Protein AF-A0AAN8XLI4-F1 (afdb_monomer)

Organism: Halocaridina rubra (NCBI:txid373956)

Sequence (613 aa):
MELLLPVAFEYDQLTCFETYSESKGQNIRKYLELSFPTLMAHIFPYIAAEQPAVREQLGLRKIQGAKLRYKQLEQLFGRDNFFRLITKHIGDITLGVAKLIHEPLTGVDFELIVTPNPPYFSMAVIKNALLYIGALFEASEKCVLGCDLLDCTLATVLKSTRADLHKVLFGVFENLAKSSTPHGARRALYSIAAVVEVLLEPSAGDLGDAAYYAVHFMSHTLTYYTSLLCEMAPYLSDYCNEILWKVCHYAFERYPMTLVPVIPKVVSRLLPFAKNSSSILKSTLRVLELVIKTTHDELRSVVVRLPPLPDDEDYTDLGHLRIVQSQLASENHSLYEKVENFLTQNYIDSHFLGYLWKEIKISRRALKEIFSKRGVDDESLGHQLMHRLVGFASSSDEKIAIEATKCLGELGPVSLETPVFFIKEENSSQVQYVNNHDIKEIAEIIVILSRYLMSEDIKVVEATSSALFKILSTQEGVAALLELEDCVCKKLFPFRHRDKPKISAFKCSDIDAETYKALIENPDVWFCQTSYAAWVTELTCLLISAGCGNEVLQFILPVCRCKPEFCVFVLPFVFHTSLKYDKINRREILSEQVSLFFQRHIALASDPKPQGR

pLDDT: mean 73.88, std 12.41, range [34.16, 92.5]

Nearest PDB structures (foldseek):
  8oxp-assembly1_B  TM=8.208E-01  e=3.538E-17  Homo sapiens
  7sic-assembly1_A  TM=8.239E-01  e=9.288E-16  Homo sapiens
  8oxq-assembly1_B  TM=8.441E-01  e=3.067E-10  Homo sapiens
  5f0o-assembly1_A  TM=2.156E-01  e=1.370E+00  Lachancea thermotolerans
  6zz6-assembly1_D  TM=1.638E-01  e=2.634E+00  Saccharomyces cerevisiae S288C

Radius of gyration: 28.36 Å; Cα contacts (8 Å, |Δi|>4): 676; chains: 1; bounding box: 73×72×86 Å

Secondary structure (DSSP, 8-state):
-TTHHHHHHHTT-HHHHHHHHHHTT--HHHHHHHSHHHHHHHHHHHHS--SHHHHHHH-HHHHHHHHHHHHHHHHHH-HHHHHHHHHHTHHHHHHHHHHTB----SS-TTS---PPSSP-B-HHHHHHHHHHHHHHHHT-S--TT---TT---HHHHHHHHSHHHHHHHHHHHHHHHH--SHHHHHHHHHHHHHHHHHHHSTTS---TTHHHHHHHHHHHHHHHHHHHHHHH-HHHHHHHHHHHHHHHHHHHHH-HHHHTTTHHHHHHHHGGGGSTT-TTHHHHHHHHHHHHT---HHHHHHHHHSPPPP-SGGGGGGHHHHHHHHHHS-S---HHHHHHHHHH-S---HHHHHHHHHHHHHTHHHHHHHHHS--TTS--HHHHHHHHHHHHHTSS-HHHHHHHHHHHHHH-PPPTTSGGGG---S-STTB---S-HHHHHHHHHHHHHHHHTT-S-HHHHHHHHHHHHHHTTBHHHHHHHHTB-HHHHHHTGGG--SSPPBP---------HHHHHHHHS-HHHHS-SS-HHHHHHHHHHHHHHTT-S-HHHHHTHHHHTT-HHHHHHHHHHHHHHHHHT-SSSHHHHHHHHHHHHHHHHHHHHHS------

Foldseek 3Di:
DLVVVLVCLLVVVVVVVVVVCVVVVHDPVVSCLVNVLLNLLQLLLLCLQPDPVSCVVVDPVSSVSSVVSVVVVCVVQPVVRNVVSCLVCVLSNLLSNLLQEDDDDDPDPPDPPDDDDDDHDHLVSSLSSQQVSQVVLLPDPCNVLPPDNDARASLVSCLSLLLSVCSNLLSLLVQCVVDPALRSVVSSLSSLLSVLCSHQPPPHDDNPLLLLQNLQLLLLQLLLVLVVVCVRPNVSSLSSLVSNQSSLVSCLVHPVVSCLLSLLVNCQSLLVCCFPPHPNNVSSVSSLCSQQVRPDPSSLVSLLLHPQRDPDPRRPVCVVSNVSSVVSNPPDDDLLVNLVSVLPRPDDHLVSLLSNLVVCVVPVVCLVVQCVDQDPPSDGSNLSSLLVLVVQLPDPDPSSVVSSVSSVVSSDDDDPPRCSVVPDPPLPPFFPDDPDPLLSLLLSVLVVLLVQCSDNDSLLVVLSLQLLLQLLLAPSSVVSLVRGDPSSNSNCSSSHDPDDRPHPPDPQPCQDLVNLLVLLVPVCLLDPPPDPLVNLLSVLLSLVVSSLADPSSVSNSSNSNVGSVVSVVCVVVSNVSNVVPPPRVSVVSVVVSVVVSVVVVVVVVVDDDPPDD

Mean predicted aligned error: 12.71 Å

Structure (mmCIF, N/CA/C/O backbone):
data_AF-A0AAN8XLI4-F1
#
_entry.id   AF-A0AAN8XLI4-F1
#
loop_
_atom_site.group_PDB
_atom_site.id
_atom_site.type_symbol
_atom_site.label_atom_id
_atom_site.label_alt_id
_atom_site.label_comp_id
_atom_site.label_asym_id
_atom_site.label_entity_id
_atom_site.label_seq_id
_atom_site.pdbx_PDB_ins_code
_atom_site.Cartn_x
_atom_site.Cartn_y
_atom_site.Cartn_z
_atom_site.occupancy
_atom_site.B_iso_or_equiv
_atom_site.auth_seq_id
_atom_site.auth_comp_id
_atom_site.auth_asym_id
_atom_site.auth_atom_id
_atom_site.pdbx_PDB_model_num
ATOM 1 N N . MET A 1 1 ? -28.251 -0.684 13.337 1.00 45.88 1 MET A N 1
ATOM 2 C CA . MET A 1 1 ? -28.089 -0.713 14.810 1.00 45.88 1 MET A CA 1
ATOM 3 C C . MET A 1 1 ? -26.757 -0.094 15.224 1.00 45.88 1 MET A C 1
ATOM 5 O O . MET A 1 1 ? -26.795 0.842 16.007 1.00 45.88 1 MET A O 1
ATOM 9 N N . GLU A 1 2 ? -25.623 -0.508 14.643 1.00 47.72 2 GLU A N 1
ATOM 10 C CA . GLU A 1 2 ? -24.282 0.059 14.930 1.00 47.72 2 GLU A CA 1
ATOM 11 C C . GLU A 1 2 ? -24.151 1.573 14.679 1.00 47.72 2 GLU A C 1
ATOM 13 O O . GLU A 1 2 ? -23.493 2.261 15.444 1.00 47.72 2 GLU A O 1
ATOM 18 N N . LEU A 1 3 ? -24.831 2.123 13.665 1.00 54.25 3 LEU A N 1
ATOM 19 C CA . LEU A 1 3 ? -24.841 3.572 13.390 1.00 54.25 3 LEU A CA 1
ATOM 20 C C . LEU A 1 3 ? -25.835 4.368 14.257 1.00 54.25 3 LEU A C 1
ATOM 22 O O . LEU A 1 3 ? -25.682 5.573 14.418 1.00 54.25 3 LEU A O 1
ATOM 26 N N . LEU A 1 4 ? -26.861 3.708 14.807 1.00 56.09 4 LEU A N 1
ATOM 27 C CA . LEU A 1 4 ? -27.936 4.359 15.572 1.00 56.09 4 LEU A CA 1
ATOM 28 C C . LEU A 1 4 ? -27.610 4.445 17.063 1.00 56.09 4 LEU A C 1
ATOM 30 O O . LEU A 1 4 ? -28.025 5.395 17.716 1.00 56.09 4 LEU A O 1
ATOM 34 N N . LEU A 1 5 ? -26.859 3.476 17.596 1.00 58.31 5 LEU A N 1
ATOM 35 C CA . LEU A 1 5 ? -26.476 3.444 19.006 1.00 58.31 5 LEU A CA 1
ATOM 36 C C . LEU A 1 5 ? -25.620 4.661 19.413 1.00 58.31 5 LEU A C 1
ATOM 38 O O . LEU A 1 5 ? -25.941 5.262 20.431 1.00 58.31 5 LEU A O 1
ATOM 42 N N . PRO A 1 6 ? -24.603 5.098 18.640 1.00 56.47 6 PRO A N 1
ATOM 43 C CA . PRO A 1 6 ? -23.805 6.272 18.988 1.00 56.47 6 PRO A CA 1
ATOM 44 C C . PRO A 1 6 ? -24.617 7.565 18.991 1.00 56.47 6 PRO A C 1
ATOM 46 O O . PRO A 1 6 ? -24.409 8.405 19.858 1.00 56.47 6 PRO A O 1
ATOM 49 N N . VAL A 1 7 ? -25.579 7.687 18.074 1.00 58.06 7 VAL A N 1
ATOM 50 C CA . VAL A 1 7 ? -26.480 8.842 17.982 1.00 58.06 7 VAL A CA 1
ATOM 51 C C . VAL A 1 7 ? -27.495 8.820 19.131 1.00 58.06 7 VAL A C 1
ATOM 53 O O . VAL A 1 7 ? -27.661 9.814 19.827 1.00 58.06 7 VAL A O 1
ATOM 56 N N . ALA A 1 8 ? -28.117 7.674 19.420 1.00 54.38 8 ALA A N 1
ATOM 57 C CA . ALA A 1 8 ? -29.033 7.516 20.555 1.00 54.38 8 ALA A CA 1
ATOM 58 C C . ALA A 1 8 ? -28.337 7.757 21.909 1.00 54.38 8 ALA A C 1
ATOM 60 O O . ALA A 1 8 ? -28.932 8.321 22.828 1.00 54.38 8 ALA A O 1
ATOM 61 N N . PHE A 1 9 ? -27.063 7.376 22.012 1.00 57.03 9 PHE A N 1
ATOM 62 C CA . PHE A 1 9 ? -26.206 7.634 23.167 1.00 57.03 9 PHE A CA 1
ATOM 63 C C . PHE A 1 9 ? -25.793 9.113 23.269 1.00 57.03 9 PHE A C 1
ATOM 65 O O . PHE A 1 9 ? -25.617 9.633 24.369 1.00 57.03 9 PHE A O 1
ATOM 72 N N . GLU A 1 10 ? -25.692 9.828 22.144 1.00 56.62 10 GLU A N 1
ATOM 73 C CA . GLU A 1 10 ? -25.453 11.276 22.111 1.00 56.62 10 GLU A CA 1
ATOM 74 C C . GLU A 1 10 ? -26.663 12.087 22.617 1.00 56.62 10 GLU A C 1
ATOM 76 O O . GLU A 1 10 ? -26.472 13.138 23.239 1.00 56.62 10 GLU A O 1
ATOM 81 N N . TYR A 1 11 ? -27.885 11.565 22.445 1.00 57.50 11 TYR A N 1
ATOM 82 C CA . TYR A 1 11 ? -29.152 12.185 22.867 1.00 57.50 11 TYR A CA 1
ATOM 83 C C . TYR A 1 11 ? -29.742 11.642 24.191 1.00 57.50 11 TYR A C 1
ATOM 85 O O . TYR A 1 11 ? -30.893 11.946 24.496 1.00 57.50 11 TYR A O 1
ATOM 93 N N . ASP A 1 12 ? -28.991 10.862 24.986 1.00 57.66 12 ASP A N 1
ATOM 94 C CA . ASP A 1 12 ? -29.449 10.260 26.263 1.00 57.66 12 ASP A CA 1
ATOM 95 C C . ASP A 1 12 ? -30.720 9.381 26.139 1.00 57.66 12 ASP A C 1
ATOM 97 O O . ASP A 1 12 ? -31.477 9.197 27.091 1.00 57.66 12 ASP A O 1
ATOM 101 N N . GLN A 1 13 ? -30.946 8.757 24.979 1.00 61.19 13 GLN A N 1
ATOM 102 C CA . GLN A 1 13 ? -32.090 7.861 24.738 1.00 61.19 13 GLN A CA 1
ATOM 103 C C . GLN A 1 13 ? -31.783 6.386 25.054 1.00 61.19 13 GLN A C 1
ATOM 105 O O . GLN A 1 13 ? -32.329 5.475 24.430 1.00 61.19 13 GLN A O 1
ATOM 110 N N . LEU A 1 14 ? -30.914 6.130 26.034 1.00 58.62 14 LEU A N 1
ATOM 111 C CA . LEU A 1 14 ? -30.537 4.775 26.458 1.00 58.62 14 LEU A CA 1
ATOM 112 C C . LEU A 1 14 ? -31.752 3.940 26.885 1.00 58.62 14 LEU A C 1
ATOM 114 O O . LEU A 1 14 ? -31.858 2.785 26.493 1.00 58.62 14 LEU A O 1
ATOM 118 N N . THR A 1 15 ? -32.723 4.548 27.568 1.00 56.03 15 THR A N 1
ATOM 119 C CA . THR A 1 15 ? -33.967 3.894 28.018 1.00 56.03 15 THR A CA 1
ATOM 120 C C . THR A 1 15 ? -34.864 3.435 26.860 1.00 56.03 15 THR A C 1
ATOM 122 O O . THR A 1 15 ? -35.505 2.384 26.922 1.00 56.03 15 THR A O 1
ATOM 125 N N . CYS A 1 16 ? -34.876 4.182 25.752 1.00 55.62 16 CYS A N 1
ATOM 126 C CA . CYS A 1 16 ? -35.570 3.790 24.519 1.00 55.62 16 CYS A CA 1
ATOM 127 C C . CYS A 1 16 ? -34.854 2.624 23.815 1.00 55.62 16 CYS A C 1
ATOM 129 O O . CYS A 1 16 ? -35.471 1.841 23.096 1.00 55.62 16 CYS A O 1
ATOM 131 N N . PHE A 1 17 ? -33.544 2.491 24.028 1.00 58.34 17 PHE A N 1
ATOM 132 C CA . PHE A 1 17 ? -32.745 1.406 23.468 1.00 58.34 17 PHE A CA 1
ATOM 133 C C . PHE A 1 17 ? -32.819 0.128 24.311 1.00 58.34 17 PHE A C 1
ATOM 135 O O . PHE A 1 17 ? -32.817 -0.969 23.753 1.00 58.34 17 PHE A O 1
ATOM 142 N N . GLU A 1 18 ? -32.934 0.260 25.633 1.00 59.69 18 GLU A N 1
ATOM 143 C CA . GLU A 1 18 ? -33.171 -0.852 26.558 1.00 59.69 18 GLU A CA 1
ATOM 144 C C . GLU A 1 18 ? -34.499 -1.543 26.232 1.00 59.69 18 GLU A C 1
ATOM 146 O O . GLU A 1 18 ? -34.507 -2.733 25.910 1.00 59.69 18 GLU A O 1
ATOM 151 N N . THR A 1 19 ? -35.579 -0.762 26.136 1.00 59.72 19 THR A N 1
ATOM 152 C CA . THR A 1 19 ? -36.917 -1.231 25.727 1.00 59.72 19 THR A CA 1
ATOM 153 C C . THR A 1 19 ? -36.936 -1.841 24.317 1.00 59.72 19 THR A C 1
ATOM 155 O O . THR A 1 19 ? -37.582 -2.867 24.084 1.00 59.72 19 THR A O 1
ATOM 158 N N . TYR A 1 20 ? -36.177 -1.284 23.365 1.00 59.31 20 TYR A N 1
ATOM 159 C CA . TYR A 1 20 ? -36.038 -1.871 22.026 1.00 59.31 20 TYR A CA 1
ATOM 160 C C . TYR A 1 20 ? -35.258 -3.197 22.039 1.00 59.31 20 TYR A C 1
ATOM 162 O O . TYR A 1 20 ? -35.618 -4.135 21.324 1.00 59.31 20 TYR A O 1
ATOM 170 N N . SER A 1 21 ? -34.211 -3.320 22.855 1.00 58.03 21 SER A N 1
ATOM 171 C CA . SER A 1 21 ? -33.438 -4.564 22.971 1.00 58.03 21 SER A CA 1
ATOM 172 C C . SER A 1 21 ? -34.240 -5.697 23.621 1.00 58.03 21 SER A C 1
ATOM 174 O O . SER A 1 21 ? -34.145 -6.847 23.185 1.00 58.03 21 SER A O 1
ATOM 176 N N . GLU A 1 22 ? -35.087 -5.353 24.599 1.00 60.97 22 GLU A N 1
ATOM 177 C CA . GLU A 1 22 ? -35.993 -6.273 25.281 1.00 60.97 22 GLU A CA 1
ATOM 178 C C . GLU A 1 22 ? -37.028 -6.816 24.293 1.00 60.97 22 GLU A C 1
ATOM 180 O O . GLU A 1 22 ? -37.268 -8.022 24.255 1.00 60.97 22 GLU A O 1
ATOM 185 N N . SER A 1 23 ? -37.530 -5.968 23.384 1.00 57.94 23 SER A N 1
ATOM 186 C CA . SER A 1 23 ? -38.435 -6.387 22.301 1.00 57.94 23 SER A CA 1
ATOM 187 C C . SER A 1 23 ? -37.798 -7.352 21.284 1.00 57.94 23 SER A C 1
ATOM 189 O O . SER A 1 23 ? -38.501 -8.101 20.606 1.00 57.94 23 SER A O 1
ATOM 191 N N . LYS A 1 24 ? -36.462 -7.356 21.175 1.00 60.06 24 LYS A N 1
ATOM 192 C CA . LYS A 1 24 ? -35.675 -8.201 20.256 1.00 60.06 24 LYS A CA 1
ATOM 193 C C . LYS A 1 24 ? -35.058 -9.430 20.941 1.00 60.06 24 LYS A C 1
ATOM 195 O O . LYS A 1 24 ? -34.433 -10.236 20.251 1.00 60.06 24 LYS A O 1
ATOM 200 N N . GLY A 1 25 ? -35.212 -9.582 22.260 1.00 52.91 25 GLY A N 1
ATOM 201 C CA . GLY A 1 25 ? -34.705 -10.726 23.028 1.00 52.91 25 GLY A CA 1
ATOM 202 C C . GLY A 1 25 ? -33.175 -10.843 23.080 1.00 52.91 25 GLY A C 1
ATOM 203 O O . GLY A 1 25 ? -32.652 -11.950 23.205 1.00 52.91 25 GLY A O 1
ATOM 204 N N . GLN A 1 26 ? -32.433 -9.736 22.949 1.00 58.47 26 GLN A N 1
ATOM 205 C CA . GLN A 1 26 ? -30.962 -9.742 22.932 1.00 58.47 26 GLN A CA 1
ATOM 206 C C . GLN A 1 26 ? -30.358 -8.793 23.977 1.00 58.47 26 GLN A C 1
ATOM 208 O O . GLN A 1 26 ? -30.837 -7.685 24.183 1.00 58.47 26 GLN A O 1
ATOM 213 N N . ASN A 1 27 ? -29.255 -9.218 24.607 1.00 66.75 27 ASN A N 1
ATOM 214 C CA . ASN A 1 27 ? -28.563 -8.454 25.651 1.00 66.75 27 ASN A CA 1
ATOM 215 C C . ASN A 1 27 ? -27.912 -7.166 25.108 1.00 66.75 27 ASN A C 1
ATOM 217 O O . ASN A 1 27 ? -26.979 -7.237 24.304 1.00 66.75 27 ASN A O 1
ATOM 221 N N . ILE A 1 28 ? -28.307 -6.009 25.652 1.00 67.75 28 ILE A N 1
ATOM 222 C CA . ILE A 1 28 ? -27.758 -4.659 25.373 1.00 67.75 28 ILE A CA 1
ATOM 223 C C . ILE A 1 28 ? -26.232 -4.632 25.445 1.00 67.75 28 ILE A C 1
ATOM 225 O O . ILE A 1 28 ? -25.569 -3.997 24.627 1.00 67.75 28 ILE A O 1
ATOM 229 N N . ARG A 1 29 ? -25.665 -5.385 26.393 1.00 67.94 29 ARG A N 1
ATOM 230 C CA . ARG A 1 29 ? -24.222 -5.466 26.628 1.00 67.94 29 ARG A CA 1
ATOM 231 C C . ARG A 1 29 ? -23.440 -5.907 25.386 1.00 67.94 29 ARG A C 1
ATOM 233 O O . ARG A 1 29 ? -22.399 -5.331 25.106 1.00 67.94 29 ARG A O 1
ATOM 240 N N . LYS A 1 30 ? -23.972 -6.846 24.592 1.00 72.25 30 LYS A N 1
ATOM 241 C CA . LYS A 1 30 ? -23.324 -7.308 23.348 1.00 72.25 30 LYS A CA 1
ATOM 242 C C . LYS A 1 30 ? -23.337 -6.235 22.256 1.00 72.25 30 LYS A C 1
ATOM 244 O O . LYS A 1 30 ? -22.368 -6.101 21.520 1.00 72.25 30 LYS A O 1
ATOM 249 N N . TYR A 1 31 ? -24.407 -5.446 22.164 1.00 70.56 31 TYR A N 1
ATOM 250 C CA . TYR A 1 31 ? -24.478 -4.329 21.217 1.00 70.56 31 TYR A CA 1
ATOM 251 C C . TYR A 1 31 ? -23.585 -3.157 21.623 1.00 70.56 31 TYR A C 1
ATOM 253 O O . TYR A 1 31 ? -22.989 -2.522 20.756 1.00 70.56 31 TYR A O 1
ATOM 261 N N . LEU A 1 32 ? -23.466 -2.889 22.926 1.00 71.69 32 LEU A N 1
ATOM 262 C CA . LEU A 1 32 ? -22.515 -1.907 23.443 1.00 71.69 32 LEU A CA 1
ATOM 263 C C . LEU A 1 32 ? -21.066 -2.346 23.202 1.00 71.69 32 LEU A C 1
ATOM 265 O O . LEU A 1 32 ? -20.250 -1.498 22.872 1.00 71.69 32 LEU A O 1
ATOM 269 N N . GLU A 1 33 ? -20.753 -3.642 23.312 1.00 75.38 33 GLU A N 1
ATOM 270 C CA . GLU A 1 33 ? -19.429 -4.185 22.964 1.00 75.38 33 GLU A CA 1
ATOM 271 C C . GLU A 1 33 ? -19.118 -4.047 21.466 1.00 75.38 33 GLU A C 1
ATOM 273 O O . GLU A 1 33 ? -18.009 -3.656 21.112 1.00 75.38 33 GLU A O 1
ATOM 278 N N . LEU A 1 34 ? -20.090 -4.311 20.585 1.00 74.06 34 LEU A N 1
ATOM 279 C CA . LEU A 1 34 ? -19.922 -4.178 19.130 1.00 74.06 34 LEU A CA 1
ATOM 280 C C . LEU A 1 34 ? -19.756 -2.714 18.686 1.00 74.06 34 LEU A C 1
ATOM 282 O O . LEU A 1 34 ? -18.893 -2.411 17.868 1.00 74.06 34 LEU A O 1
ATOM 286 N N . SER A 1 35 ? -20.534 -1.795 19.261 1.00 76.56 35 SER A N 1
ATOM 287 C CA . SER A 1 35 ? -20.472 -0.357 18.948 1.00 76.56 35 SER A CA 1
ATOM 288 C C . SER A 1 35 ? -19.437 0.410 19.785 1.00 76.56 35 SER A C 1
ATOM 290 O O . SER A 1 35 ? -19.316 1.631 19.649 1.00 76.56 35 SER A O 1
ATOM 292 N N . PHE A 1 36 ? -18.701 -0.275 20.665 1.00 80.88 36 PHE A N 1
ATOM 293 C CA . PHE A 1 36 ? -17.735 0.327 21.586 1.00 80.88 36 PHE A CA 1
ATOM 294 C C . PHE A 1 36 ? -16.706 1.229 20.887 1.00 80.88 36 PHE A C 1
ATOM 296 O O . PHE A 1 36 ? -16.503 2.352 21.358 1.00 80.88 36 PHE A O 1
ATOM 303 N N . PRO A 1 37 ? -16.093 0.824 19.752 1.00 82.19 37 PRO A N 1
ATOM 304 C CA . PRO A 1 37 ? -15.073 1.647 19.110 1.00 82.19 37 PRO A CA 1
ATOM 305 C C . PRO A 1 37 ? -15.631 2.977 18.596 1.00 82.19 37 PRO A C 1
ATOM 307 O O . PRO A 1 37 ? -15.007 4.023 18.761 1.00 82.19 37 PRO A O 1
ATOM 310 N N . THR A 1 38 ? -16.841 2.956 18.032 1.00 79.81 38 THR A N 1
ATOM 311 C CA . THR A 1 38 ? -17.526 4.150 17.520 1.00 79.81 38 THR A CA 1
ATOM 312 C C . THR A 1 38 ? -17.959 5.081 18.651 1.00 79.81 38 THR A C 1
ATOM 314 O O . THR A 1 38 ? -17.796 6.294 18.545 1.00 79.81 38 THR A O 1
ATOM 317 N N . LEU A 1 39 ? -18.454 4.528 19.764 1.00 78.88 39 LEU A N 1
ATOM 318 C CA . LEU A 1 39 ? -18.808 5.307 20.955 1.00 78.88 39 LEU A CA 1
ATOM 319 C C . LEU A 1 39 ? -17.586 6.023 21.535 1.00 78.88 39 LEU A C 1
ATOM 321 O O . LEU A 1 39 ? -17.628 7.229 21.777 1.00 78.88 39 LEU A O 1
ATOM 325 N N . MET A 1 40 ? -16.484 5.297 21.714 1.00 81.38 40 MET A N 1
ATOM 326 C CA . MET A 1 40 ? -15.238 5.868 22.222 1.00 81.38 40 MET A CA 1
ATOM 327 C C . MET A 1 40 ? -14.667 6.926 21.278 1.00 81.38 40 MET A C 1
ATOM 329 O O . MET A 1 40 ? -14.232 7.981 21.741 1.00 81.38 40 MET A O 1
ATOM 333 N N . ALA A 1 41 ? -14.748 6.705 19.964 1.00 82.19 41 ALA A N 1
ATOM 334 C CA . ALA A 1 41 ? -14.307 7.682 18.978 1.00 82.19 41 ALA A CA 1
ATOM 335 C C . ALA A 1 41 ? -15.071 9.015 19.053 1.00 82.19 41 ALA A C 1
ATOM 337 O O . ALA A 1 41 ? -14.476 10.070 18.851 1.00 82.19 41 ALA A O 1
ATOM 338 N N . HIS A 1 42 ? -16.364 8.989 19.389 1.00 80.94 42 HIS A N 1
ATOM 339 C CA . HIS A 1 42 ? -17.156 10.207 19.591 1.00 80.94 42 HIS A CA 1
ATOM 340 C C . HIS A 1 42 ? -16.885 10.877 20.946 1.00 80.94 42 HIS A C 1
ATOM 342 O O . HIS A 1 42 ? -16.987 12.096 21.056 1.00 80.94 42 HIS A O 1
ATOM 348 N N . ILE A 1 43 ? -16.547 10.104 21.983 1.00 80.31 43 ILE A N 1
ATOM 349 C CA . ILE A 1 43 ? -16.384 10.599 23.359 1.00 80.31 43 ILE A CA 1
ATOM 350 C C . ILE A 1 43 ? -14.988 11.194 23.596 1.00 80.31 43 ILE A C 1
ATOM 352 O O . ILE A 1 43 ? -14.880 12.257 24.214 1.00 80.31 43 ILE A O 1
ATOM 356 N N . PHE A 1 44 ? -13.921 10.546 23.117 1.00 82.94 44 PHE A N 1
ATOM 357 C CA . PHE A 1 44 ? -12.542 10.957 23.415 1.00 82.94 44 PHE A CA 1
ATOM 358 C C . PHE A 1 44 ? -12.191 12.395 23.003 1.00 82.94 44 PHE A C 1
ATOM 360 O O . PHE A 1 44 ? -11.581 13.087 23.823 1.00 82.94 44 PHE A O 1
ATOM 367 N N . PRO A 1 45 ? -12.621 12.909 21.833 1.00 82.56 45 PRO A N 1
ATOM 368 C CA . PRO A 1 45 ? -12.392 14.307 21.465 1.00 82.56 45 PRO A CA 1
ATOM 369 C C . PRO A 1 45 ? -12.954 15.321 22.471 1.00 82.56 45 PRO A C 1
ATOM 371 O O . PRO A 1 45 ? -12.333 16.352 22.722 1.00 82.56 45 PRO A O 1
ATOM 374 N N . TYR A 1 46 ? -14.094 15.024 23.105 1.00 79.19 46 TYR A N 1
ATOM 375 C CA . TYR A 1 46 ? -14.670 15.891 24.138 1.00 79.19 46 TYR A CA 1
ATOM 376 C C . TYR A 1 46 ? -13.928 15.806 25.473 1.00 79.19 46 TYR A C 1
ATOM 378 O O . TYR A 1 46 ? -13.883 16.791 26.210 1.00 79.19 46 TYR A O 1
ATOM 386 N N . ILE A 1 47 ? -13.358 14.646 25.809 1.00 78.69 47 ILE A N 1
ATOM 387 C CA . ILE A 1 47 ? -12.599 14.464 27.054 1.00 78.69 47 ILE A CA 1
ATOM 388 C C . ILE A 1 47 ? -11.242 15.162 26.961 1.00 78.69 47 ILE A C 1
ATOM 390 O O . ILE A 1 47 ? -10.865 15.869 27.895 1.00 78.69 47 ILE A O 1
ATOM 394 N N . ALA A 1 48 ? -10.563 15.019 25.824 1.00 75.88 48 ALA A N 1
ATOM 395 C CA . ALA A 1 48 ? -9.243 15.589 25.564 1.00 75.88 48 ALA A CA 1
ATOM 396 C C . ALA A 1 48 ? -9.245 17.118 25.350 1.00 75.88 48 ALA A C 1
ATOM 398 O O . ALA A 1 48 ? -8.194 17.730 25.159 1.00 75.88 48 ALA A O 1
ATOM 399 N N . ALA A 1 49 ? -10.415 17.762 25.395 1.00 69.06 49 ALA A N 1
ATOM 400 C CA . ALA A 1 49 ? -10.572 19.210 25.329 1.00 69.06 49 ALA A CA 1
ATOM 401 C C . ALA A 1 49 ? -10.122 19.887 26.642 1.00 69.06 49 ALA A C 1
ATOM 403 O O . ALA A 1 49 ? -10.928 20.384 27.438 1.00 69.06 49 ALA A O 1
ATOM 404 N N . GLU A 1 50 ? -8.817 19.890 26.910 1.00 57.22 50 GLU A N 1
ATOM 405 C CA . GLU A 1 50 ? -8.252 20.530 28.104 1.00 57.22 50 GLU A CA 1
ATOM 406 C C . GLU A 1 50 ? -7.888 22.001 27.892 1.00 57.22 50 GLU A C 1
ATOM 408 O O . GLU A 1 50 ? -7.987 22.795 28.829 1.00 57.22 50 GLU A O 1
ATOM 413 N N . GLN A 1 51 ? -7.573 22.394 26.657 1.00 60.22 51 GLN A N 1
ATOM 414 C CA . GLN A 1 51 ? -7.196 23.767 26.327 1.00 60.22 51 GLN A CA 1
ATOM 415 C C . GLN A 1 51 ? -8.406 24.722 26.351 1.00 60.22 51 GLN A C 1
ATOM 417 O O . GLN A 1 51 ? -9.455 24.392 25.791 1.00 60.22 51 GLN A O 1
ATOM 422 N N . PRO A 1 52 ? -8.277 25.928 26.938 1.00 56.00 52 PRO A N 1
ATOM 423 C CA . PRO A 1 52 ? -9.386 26.876 27.082 1.00 56.00 52 PRO A CA 1
ATOM 424 C C . PRO A 1 52 ? -10.005 27.297 25.737 1.00 56.00 52 PRO A C 1
ATOM 426 O O . PRO A 1 52 ? -11.226 27.307 25.622 1.00 56.00 52 PRO A O 1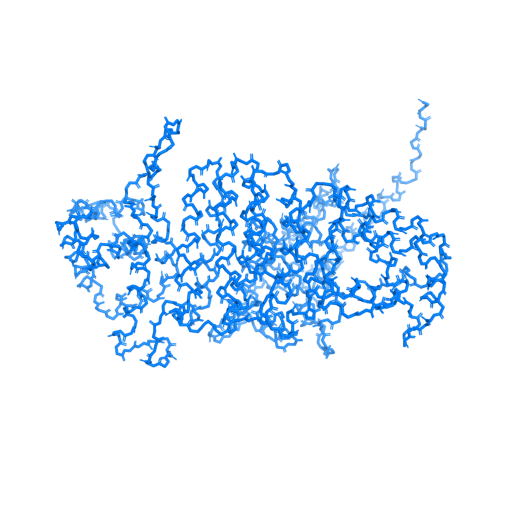
ATOM 429 N N . ALA A 1 53 ? -9.193 27.506 24.694 1.00 56.75 53 ALA A N 1
ATOM 430 C CA . ALA A 1 53 ? -9.674 27.845 23.348 1.00 56.75 53 ALA A CA 1
ATOM 431 C C . ALA A 1 53 ? -10.525 26.728 22.706 1.00 56.75 53 ALA A C 1
ATOM 433 O O . ALA A 1 53 ? -11.525 26.989 22.043 1.00 56.75 53 ALA A O 1
ATOM 434 N N . VAL A 1 54 ? -10.165 25.463 22.947 1.00 60.91 54 VAL A N 1
ATOM 435 C CA . VAL A 1 54 ? -10.905 24.290 22.448 1.00 60.91 54 VAL A CA 1
ATOM 436 C C . VAL A 1 54 ? -12.180 24.049 23.268 1.00 60.91 54 VAL A C 1
ATOM 438 O O . VAL A 1 54 ? -13.209 23.630 22.732 1.00 60.91 54 VAL A O 1
ATOM 441 N N . ARG A 1 55 ? -12.145 24.353 24.572 1.00 60.56 55 ARG A N 1
ATOM 442 C CA . ARG A 1 55 ? -13.313 24.269 25.466 1.00 60.56 55 ARG A CA 1
ATOM 443 C C . ARG A 1 55 ? -14.415 25.252 25.082 1.00 60.56 55 ARG A C 1
ATOM 445 O O . ARG A 1 55 ? -15.590 24.891 25.175 1.00 60.56 55 ARG A O 1
ATOM 452 N N . GLU A 1 56 ? -14.049 26.451 24.636 1.00 58.59 56 GLU A N 1
ATOM 453 C CA . GLU A 1 56 ? -15.001 27.441 24.119 1.00 58.59 56 GLU A CA 1
ATOM 454 C C . GLU A 1 56 ? -15.664 26.971 22.815 1.00 58.59 56 GLU A C 1
ATOM 456 O O . GLU A 1 56 ? -16.877 27.110 22.668 1.00 58.59 56 GLU A O 1
ATOM 461 N N . GLN A 1 57 ? -14.911 26.322 21.919 1.00 60.53 57 GLN A N 1
ATOM 462 C CA . GLN A 1 57 ? -15.428 25.808 20.641 1.00 60.53 57 GLN A CA 1
ATOM 463 C C . GLN A 1 57 ? -16.402 24.624 20.789 1.00 60.53 57 GLN A C 1
ATOM 465 O O . GLN A 1 57 ? -17.368 24.524 20.034 1.00 60.53 57 GLN A O 1
ATOM 470 N N . LEU A 1 58 ? -16.174 23.713 21.744 1.00 61.97 58 LEU A N 1
ATOM 471 C CA . LEU A 1 58 ? -16.972 22.481 21.893 1.00 61.97 58 LEU A CA 1
ATOM 472 C C . LEU A 1 58 ? -18.164 22.615 22.855 1.00 61.97 58 LEU A C 1
ATOM 474 O O . LEU A 1 58 ? -19.091 21.800 22.806 1.00 61.97 58 LEU A O 1
ATOM 478 N N . GLY A 1 59 ? -18.158 23.639 23.711 1.00 65.75 59 GLY A N 1
ATOM 479 C CA . GLY A 1 59 ? -19.208 23.919 24.688 1.00 65.75 59 GLY A CA 1
ATOM 480 C C . GLY A 1 59 ? -19.139 23.039 25.946 1.00 65.75 59 GLY A C 1
ATOM 481 O O . GLY A 1 59 ? -19.187 21.808 25.896 1.00 65.75 59 GLY A O 1
ATOM 482 N N . LEU A 1 60 ? -19.122 23.681 27.121 1.00 64.81 60 LEU A N 1
ATOM 483 C CA . LEU A 1 60 ? -18.962 23.031 28.435 1.00 64.81 60 LEU A CA 1
ATOM 484 C C . LEU A 1 60 ? -19.996 21.929 28.730 1.00 64.81 60 LEU A C 1
ATOM 486 O O . LEU A 1 60 ? -19.659 20.922 29.353 1.00 64.81 60 LEU A O 1
ATOM 490 N N . ARG A 1 61 ? -21.240 22.083 28.256 1.00 63.66 61 ARG A N 1
ATOM 491 C CA . ARG A 1 61 ? -22.314 21.092 28.458 1.00 63.66 61 ARG A CA 1
ATOM 492 C C . ARG A 1 61 ? -22.025 19.763 27.756 1.00 63.66 61 ARG A C 1
ATOM 494 O O . ARG A 1 61 ? -22.253 18.710 28.345 1.00 63.66 61 ARG A O 1
ATOM 501 N N . LYS A 1 62 ? -21.481 19.797 26.533 1.00 69.38 62 LYS A N 1
ATOM 502 C CA . LYS A 1 62 ? -21.135 18.581 25.775 1.00 69.38 62 LYS A CA 1
ATOM 503 C C . LYS A 1 62 ? -19.958 17.844 26.412 1.00 69.38 62 LYS A C 1
ATOM 505 O O . LYS A 1 62 ? -19.997 16.625 26.534 1.00 69.38 62 LYS A O 1
ATOM 510 N N . ILE A 1 63 ? -18.968 18.587 26.912 1.00 70.44 63 ILE A N 1
ATOM 511 C CA . ILE A 1 63 ? -17.814 18.029 27.637 1.00 70.44 63 ILE A CA 1
ATOM 512 C C . ILE A 1 63 ? -18.260 17.340 28.935 1.00 70.44 63 ILE A C 1
ATOM 514 O O . ILE A 1 63 ? -17.835 16.222 29.227 1.00 70.44 63 ILE A O 1
ATOM 518 N N . GLN A 1 64 ? -19.136 17.979 29.717 1.00 67.88 64 GLN A N 1
ATOM 519 C CA . GLN A 1 64 ? -19.672 17.389 30.949 1.00 67.88 64 GLN A CA 1
ATOM 520 C C . GLN A 1 64 ? -20.524 16.141 30.668 1.00 67.88 64 GLN A C 1
ATOM 522 O O . GLN A 1 64 ? -20.358 15.135 31.359 1.00 67.88 64 GLN A O 1
ATOM 527 N N . GLY A 1 65 ? -21.358 16.170 29.622 1.00 68.69 65 GLY A N 1
ATOM 528 C CA . GLY A 1 65 ? -22.124 15.005 29.168 1.00 68.69 65 GLY A CA 1
ATOM 529 C C . GLY A 1 65 ? -21.228 13.839 28.738 1.00 68.69 65 GLY A C 1
ATOM 530 O O . GLY A 1 65 ? -21.431 12.711 29.180 1.00 68.69 65 GLY A O 1
ATOM 531 N N . ALA A 1 66 ? -20.174 14.103 27.960 1.00 73.25 66 ALA A N 1
ATOM 532 C CA . ALA A 1 66 ? -19.208 13.084 27.544 1.00 73.25 66 ALA A CA 1
ATOM 533 C C . ALA A 1 66 ? -18.470 12.445 28.738 1.00 73.25 66 ALA A C 1
ATOM 535 O O . ALA A 1 66 ? -18.325 11.224 28.791 1.00 73.25 66 ALA A O 1
ATOM 536 N N . LYS A 1 67 ? -18.068 13.242 29.740 1.00 75.81 67 LYS A N 1
ATOM 537 C CA . LYS A 1 67 ? -17.437 12.733 30.974 1.00 75.81 67 LYS A CA 1
ATOM 538 C C . LYS A 1 67 ? -18.387 11.879 31.816 1.00 75.81 67 LYS A C 1
ATOM 540 O O . LYS A 1 67 ? -17.959 10.873 32.380 1.00 75.81 67 LYS A O 1
ATOM 545 N N . LEU A 1 68 ? -19.661 12.264 31.912 1.00 74.25 68 LEU A N 1
ATOM 546 C CA . LEU A 1 68 ? -20.677 11.476 32.613 1.00 74.25 68 LEU A CA 1
ATOM 547 C C . LEU A 1 68 ? -20.886 10.122 31.925 1.00 74.25 68 LEU A C 1
ATOM 549 O O . LEU A 1 68 ? -20.869 9.086 32.584 1.00 74.25 68 LEU A O 1
ATOM 553 N N . ARG A 1 69 ? -20.998 10.133 30.597 1.00 74.12 69 ARG A N 1
ATOM 554 C CA . ARG A 1 69 ? -21.179 8.937 29.769 1.00 74.12 69 ARG A CA 1
ATOM 555 C C . ARG A 1 69 ? -19.992 7.983 29.822 1.00 74.12 69 ARG A C 1
ATOM 557 O O . ARG A 1 69 ? -20.185 6.776 29.924 1.00 74.12 69 ARG A O 1
ATOM 564 N N . TYR A 1 70 ? -18.771 8.513 29.820 1.00 77.25 70 TYR A N 1
ATOM 565 C CA . TYR A 1 70 ? -17.566 7.711 30.030 1.00 77.25 70 TYR A CA 1
ATOM 566 C C . TYR A 1 70 ? -17.621 6.968 31.372 1.00 77.25 70 TYR A C 1
ATOM 568 O O . TYR A 1 70 ? -17.430 5.755 31.412 1.00 77.25 70 TYR A O 1
ATOM 576 N N . LYS A 1 71 ? -17.995 7.664 32.457 1.00 77.88 71 LYS A N 1
ATOM 577 C CA . LYS A 1 71 ? -18.173 7.047 33.783 1.00 77.88 71 LYS A CA 1
ATOM 578 C C . LYS A 1 71 ? -19.311 6.024 33.818 1.00 77.88 71 LYS A C 1
ATOM 580 O O . LYS A 1 71 ? -19.175 5.002 34.480 1.00 77.88 71 LYS A O 1
ATOM 585 N N . GLN A 1 72 ? -20.418 6.270 33.117 1.00 75.69 72 GLN A N 1
ATOM 586 C CA . GLN A 1 72 ? -21.516 5.303 33.005 1.00 75.69 72 GLN A CA 1
ATOM 587 C C . GLN A 1 72 ? -21.058 4.020 32.299 1.00 75.69 72 GLN A C 1
ATOM 589 O O . GLN A 1 72 ? -21.332 2.926 32.784 1.00 75.69 72 GLN A O 1
ATOM 594 N N . LEU A 1 73 ? -20.302 4.128 31.201 1.00 75.88 73 LEU A N 1
ATOM 595 C CA . LEU A 1 73 ? -19.744 2.961 30.507 1.00 75.88 73 LEU A CA 1
ATOM 596 C C . LEU A 1 73 ? -18.723 2.215 31.377 1.00 75.88 73 LEU A C 1
ATOM 598 O O . LEU A 1 73 ? -18.756 0.987 31.445 1.00 75.88 73 LEU A O 1
ATOM 602 N N . GLU A 1 74 ? -17.869 2.941 32.097 1.00 79.50 74 GLU A N 1
ATOM 603 C CA . GLU A 1 74 ? -16.921 2.363 33.054 1.00 79.50 74 GLU A CA 1
ATOM 604 C C . GLU A 1 74 ? -17.646 1.571 34.162 1.00 79.50 74 GLU A C 1
ATOM 606 O O . GLU A 1 74 ? -17.230 0.464 34.509 1.00 79.50 74 GLU A O 1
ATOM 611 N N . GLN A 1 75 ? -18.772 2.086 34.672 1.00 79.38 75 GLN A N 1
ATOM 612 C CA . GLN A 1 75 ? -19.606 1.409 35.674 1.00 79.38 75 GLN A CA 1
ATOM 613 C C . GLN A 1 75 ? -20.329 0.172 35.116 1.00 79.38 75 GLN A C 1
ATOM 615 O O . GLN A 1 75 ? -20.409 -0.844 35.804 1.00 79.38 75 GLN A O 1
ATOM 620 N N . LEU A 1 76 ? -20.820 0.221 33.873 1.00 75.81 76 LEU A N 1
ATOM 621 C CA . LEU A 1 76 ? -21.547 -0.890 33.238 1.00 75.81 76 LEU A CA 1
ATOM 622 C C . LEU A 1 76 ? -20.645 -2.086 32.893 1.00 75.81 76 LEU A C 1
ATOM 624 O O . LEU A 1 76 ? -21.072 -3.244 32.975 1.00 75.81 76 LEU A O 1
ATOM 628 N N . PHE A 1 77 ? -19.401 -1.836 32.486 1.00 74.00 77 PHE A N 1
ATOM 629 C CA . PHE A 1 77 ? -18.454 -2.893 32.114 1.00 74.00 77 PHE A CA 1
ATOM 630 C C . PHE A 1 77 ? -17.550 -3.335 33.270 1.00 74.00 77 PHE A C 1
ATOM 632 O O . PHE A 1 77 ? -17.122 -4.493 33.296 1.00 74.00 77 PHE A O 1
ATOM 639 N N . GLY A 1 78 ? -17.315 -2.454 34.244 1.00 76.81 78 GLY A N 1
ATOM 640 C CA . GLY A 1 78 ? -16.273 -2.604 35.255 1.00 76.81 78 GLY A CA 1
ATOM 641 C C . GLY A 1 78 ? -14.907 -2.185 34.699 1.00 76.81 78 GLY A C 1
ATOM 642 O O . GLY A 1 78 ? -14.598 -2.453 33.536 1.00 76.81 78 GLY A O 1
ATOM 643 N N . ARG A 1 79 ? -14.079 -1.544 35.537 1.00 75.62 79 ARG A N 1
ATOM 644 C CA . ARG A 1 79 ? -12.798 -0.923 35.138 1.00 75.62 79 ARG A CA 1
ATOM 645 C C . ARG A 1 79 ? -11.897 -1.839 34.310 1.00 75.62 79 ARG A C 1
ATOM 647 O O . ARG A 1 79 ? -11.493 -1.465 33.215 1.00 75.62 79 ARG A O 1
ATOM 654 N N . ASP A 1 80 ? -11.646 -3.054 34.786 1.00 73.62 80 ASP A N 1
ATOM 655 C CA . ASP A 1 80 ? -10.695 -3.967 34.140 1.00 73.62 80 ASP A CA 1
ATOM 656 C C . ASP A 1 80 ? -11.187 -4.463 32.770 1.00 73.62 80 ASP A C 1
ATOM 658 O O . ASP A 1 80 ? -10.424 -4.534 31.805 1.00 73.62 80 ASP A O 1
ATOM 662 N N . ASN A 1 81 ? -12.483 -4.766 32.649 1.00 76.75 81 ASN A N 1
ATOM 663 C CA . ASN A 1 81 ? -13.073 -5.175 31.373 1.00 76.75 81 ASN A CA 1
ATOM 664 C C . ASN A 1 81 ? -13.143 -4.012 30.384 1.00 76.75 81 ASN A C 1
ATOM 666 O O . ASN A 1 81 ? -12.931 -4.224 29.192 1.00 76.75 81 ASN A O 1
ATOM 670 N N . PHE A 1 82 ? -13.420 -2.803 30.872 1.00 78.38 82 PHE A N 1
ATOM 671 C CA . PHE A 1 82 ? -13.457 -1.591 30.065 1.00 78.38 82 PHE A CA 1
ATOM 672 C C . PHE A 1 82 ? -12.082 -1.284 29.459 1.00 78.38 82 PHE A C 1
ATOM 674 O O . PHE A 1 82 ? -11.972 -1.137 28.243 1.00 78.38 82 PHE A O 1
ATOM 681 N N . PHE A 1 83 ? -11.016 -1.302 30.266 1.00 76.75 83 PHE A N 1
ATOM 682 C CA . PHE A 1 83 ? -9.651 -1.137 29.757 1.00 76.75 83 PHE A CA 1
ATOM 683 C C . PHE A 1 83 ? -9.258 -2.255 28.788 1.00 76.75 83 PHE A C 1
ATOM 685 O O . PHE A 1 83 ? -8.698 -1.974 27.732 1.00 76.75 83 PHE A O 1
ATOM 692 N N . ARG A 1 84 ? -9.628 -3.512 29.064 1.00 79.62 84 ARG A N 1
ATOM 693 C CA . ARG A 1 84 ? -9.392 -4.623 28.127 1.00 79.62 84 ARG A CA 1
ATOM 694 C C . ARG A 1 84 ? -10.087 -4.413 26.776 1.00 79.62 84 ARG A C 1
ATOM 696 O O . ARG A 1 84 ? -9.519 -4.774 25.746 1.00 79.62 84 ARG A O 1
ATOM 703 N N . LEU A 1 85 ? -11.297 -3.847 26.763 1.00 79.44 85 LEU A N 1
ATOM 704 C CA . LEU A 1 85 ? -12.013 -3.505 25.528 1.00 79.44 85 LEU A CA 1
ATOM 705 C C . LEU A 1 85 ? -11.321 -2.371 24.764 1.00 79.44 85 LEU A C 1
ATOM 707 O O . LEU A 1 85 ? -11.206 -2.470 23.543 1.00 79.44 85 LEU A O 1
ATOM 711 N N . ILE A 1 86 ? -10.806 -1.350 25.460 1.00 81.56 86 ILE A N 1
ATOM 712 C CA . ILE A 1 86 ? -10.002 -0.286 24.838 1.00 81.56 86 ILE A CA 1
ATOM 713 C C . ILE A 1 86 ? -8.747 -0.880 24.195 1.00 81.56 86 ILE A C 1
ATOM 715 O O . ILE A 1 86 ? -8.511 -0.642 23.015 1.00 81.56 86 ILE A O 1
ATOM 719 N N . THR A 1 87 ? -7.984 -1.704 24.920 1.00 79.25 87 THR A N 1
ATOM 720 C CA . THR A 1 87 ? -6.763 -2.330 24.386 1.00 79.25 87 THR A CA 1
ATOM 721 C C . THR A 1 87 ? -7.054 -3.211 23.173 1.00 79.25 87 THR A C 1
ATOM 723 O O . THR A 1 87 ? -6.290 -3.210 22.215 1.00 79.25 87 THR A O 1
ATOM 726 N N . LYS A 1 88 ? -8.171 -3.950 23.186 1.00 81.50 88 LYS A N 1
ATOM 727 C CA . LYS A 1 88 ? -8.571 -4.832 22.081 1.00 81.50 88 LYS A CA 1
ATOM 728 C C . LYS A 1 88 ? -8.973 -4.068 20.814 1.00 81.50 88 LYS A C 1
ATOM 730 O O . LYS A 1 88 ? -8.785 -4.586 19.719 1.00 81.50 88 LYS A O 1
ATOM 735 N N . HIS A 1 89 ? -9.564 -2.884 20.961 1.00 83.19 89 HIS A N 1
ATOM 736 C CA . HIS A 1 89 ? -10.128 -2.107 19.854 1.00 83.19 89 HIS A CA 1
ATOM 737 C C . HIS A 1 89 ? -9.381 -0.796 19.589 1.00 83.19 89 HIS A C 1
ATOM 739 O O . HIS A 1 89 ? -9.922 0.101 18.943 1.00 83.19 89 HIS A O 1
ATOM 745 N N . ILE A 1 90 ? -8.138 -0.674 20.057 1.00 83.94 90 ILE A N 1
ATOM 746 C CA . ILE A 1 90 ? -7.370 0.569 19.968 1.00 83.94 90 ILE A CA 1
ATOM 747 C C . ILE A 1 90 ? -7.219 1.048 18.518 1.00 83.94 90 ILE A C 1
ATOM 749 O O . ILE A 1 90 ? -7.474 2.217 18.241 1.00 83.94 90 ILE A O 1
ATOM 753 N N . GLY A 1 91 ? -6.941 0.144 17.571 1.00 81.69 91 GLY A N 1
ATOM 754 C CA . GLY A 1 91 ? -6.858 0.493 16.151 1.00 81.69 91 GLY A CA 1
ATOM 755 C C . GLY A 1 91 ? -8.177 1.017 15.569 1.00 81.69 91 GLY A C 1
ATOM 756 O O . GLY A 1 91 ? -8.176 1.990 14.816 1.00 81.69 91 GLY A O 1
ATOM 757 N N . ASP A 1 92 ? -9.315 0.424 15.951 1.00 84.25 92 ASP A N 1
ATOM 758 C CA . ASP A 1 92 ? -10.647 0.866 15.507 1.00 84.25 92 ASP A CA 1
ATOM 759 C C . ASP A 1 92 ? -11.026 2.230 16.086 1.00 84.25 92 ASP A C 1
ATOM 761 O O . ASP A 1 92 ? -11.582 3.074 15.383 1.00 84.25 92 ASP A O 1
ATOM 765 N N . ILE A 1 93 ? -10.703 2.455 17.360 1.00 84.94 93 ILE A N 1
ATOM 766 C CA . ILE A 1 93 ? -10.938 3.723 18.050 1.00 84.94 93 ILE A CA 1
ATOM 767 C C . ILE A 1 93 ? -10.095 4.821 17.400 1.00 84.94 93 ILE A C 1
ATOM 769 O O . ILE A 1 93 ? -10.643 5.846 17.002 1.00 84.94 93 ILE A O 1
ATOM 773 N N . THR A 1 94 ? -8.785 4.610 17.252 1.00 85.31 94 THR A N 1
ATOM 774 C CA . THR A 1 94 ? -7.864 5.582 16.645 1.00 85.31 94 THR A CA 1
ATOM 775 C C . THR A 1 94 ? -8.289 5.940 15.222 1.00 85.31 94 THR A C 1
ATOM 777 O O . THR A 1 94 ? -8.363 7.123 14.883 1.00 85.31 94 THR A O 1
ATOM 780 N N . LEU A 1 95 ? -8.640 4.944 14.403 1.00 86.69 95 LEU A N 1
ATOM 781 C CA . LEU A 1 95 ? -9.148 5.173 13.051 1.00 86.69 95 LEU A CA 1
ATOM 782 C C . LEU A 1 95 ? -10.491 5.920 13.062 1.00 86.69 95 LEU A C 1
ATOM 784 O O . LEU A 1 95 ? -10.701 6.826 12.256 1.00 86.69 95 LEU A O 1
ATOM 788 N N . GLY A 1 96 ? -11.396 5.558 13.973 1.00 82.81 96 GLY A N 1
ATOM 789 C CA . GLY A 1 96 ? -12.683 6.224 14.157 1.00 82.81 96 GLY A CA 1
ATOM 790 C C . GLY A 1 96 ? -12.521 7.699 14.515 1.00 82.81 96 GLY A C 1
ATOM 791 O O . GLY A 1 96 ? -13.136 8.544 13.874 1.00 82.81 96 GLY A O 1
ATOM 792 N N . VAL A 1 97 ? -11.642 8.018 15.468 1.00 84.75 97 VAL A N 1
ATOM 793 C CA . VAL A 1 97 ? -11.317 9.394 15.877 1.00 84.75 97 VAL A CA 1
ATOM 794 C C . VAL A 1 97 ? -10.728 10.180 14.703 1.00 84.75 97 VAL A C 1
ATOM 796 O O . VAL A 1 97 ? -11.201 11.275 14.399 1.00 84.75 97 VAL A O 1
ATOM 799 N N . ALA A 1 98 ? -9.755 9.605 13.987 1.00 85.81 98 ALA A N 1
ATOM 800 C CA . ALA A 1 98 ? -9.121 10.251 12.836 1.00 85.81 98 ALA A CA 1
ATOM 801 C C . ALA A 1 98 ? -10.124 10.578 11.716 1.00 85.81 98 ALA A C 1
ATOM 803 O O . ALA A 1 98 ? -9.993 11.604 11.046 1.00 85.81 98 ALA A O 1
ATOM 804 N N . LYS A 1 99 ? -11.162 9.752 11.529 1.00 84.44 99 LYS A N 1
ATOM 805 C CA . LYS A 1 99 ? -12.215 9.982 10.528 1.00 84.44 99 LYS A CA 1
ATOM 806 C C . LYS A 1 99 ? -13.093 11.195 10.840 1.00 84.44 99 LYS A C 1
ATOM 808 O O . LYS A 1 99 ? -13.680 11.739 9.909 1.00 84.44 99 LYS A O 1
ATOM 813 N N . LEU A 1 100 ? -13.209 11.647 12.089 1.00 83.12 100 LEU A N 1
ATOM 814 C CA . LEU A 1 100 ? -14.128 12.730 12.486 1.00 83.12 100 LEU A CA 1
ATOM 815 C C . LEU A 1 100 ? -13.578 14.143 12.216 1.00 83.12 100 LEU A C 1
ATOM 817 O O . LEU A 1 100 ? -14.221 15.127 12.582 1.00 83.12 100 LEU A O 1
ATOM 821 N N . ILE A 1 101 ? -12.410 14.269 11.578 1.00 82.50 101 ILE A N 1
ATOM 822 C CA . ILE A 1 101 ? -11.823 15.576 11.266 1.00 82.50 101 ILE A CA 1
ATOM 823 C C . ILE A 1 101 ? -12.659 16.315 10.217 1.00 82.50 101 ILE A C 1
ATOM 825 O O . ILE A 1 101 ? -13.054 15.751 9.195 1.00 82.50 101 ILE A O 1
ATOM 829 N N . HIS A 1 102 ? -12.891 17.603 10.452 1.00 79.88 102 HIS A N 1
ATOM 830 C CA . HIS A 1 102 ? -13.418 18.535 9.470 1.00 79.88 102 HIS A CA 1
ATOM 831 C C . HIS A 1 102 ? -12.947 19.958 9.773 1.00 79.88 102 HIS A C 1
ATOM 833 O O . HIS A 1 102 ? -13.180 20.472 10.867 1.00 79.88 102 HIS A O 1
ATOM 839 N N . GLU A 1 103 ? -12.353 20.612 8.775 1.00 72.12 103 GLU A N 1
ATOM 840 C CA . GLU A 1 103 ? -12.039 22.040 8.827 1.00 72.12 103 GLU A CA 1
ATOM 841 C C . GLU A 1 103 ? -12.783 22.792 7.709 1.00 72.12 103 GLU A C 1
ATOM 843 O O . GLU A 1 103 ? -12.626 22.456 6.524 1.00 72.12 103 GLU A O 1
ATOM 848 N N . PRO A 1 104 ? -13.622 23.790 8.045 1.00 63.81 104 PRO A N 1
ATOM 849 C CA . PRO A 1 104 ? -14.289 24.612 7.042 1.00 63.81 104 PRO A CA 1
ATOM 850 C C . PRO A 1 104 ? -13.255 25.476 6.301 1.00 63.81 104 PRO A C 1
ATOM 852 O O . PRO A 1 104 ? -12.330 26.004 6.912 1.00 63.81 104 PRO A O 1
ATOM 855 N N . LEU A 1 105 ? -13.395 25.610 4.977 1.00 59.81 105 LEU A N 1
ATOM 856 C CA . LEU A 1 105 ? -12.560 26.522 4.187 1.00 59.81 105 LEU A CA 1
ATOM 857 C C . LEU A 1 105 ? -12.917 27.961 4.562 1.00 59.81 105 LEU A C 1
ATOM 859 O O . LEU A 1 105 ? -14.016 28.425 4.270 1.00 59.81 105 LEU A O 1
ATOM 863 N N . THR A 1 106 ? -11.991 28.684 5.179 1.00 49.78 106 THR A N 1
ATOM 864 C CA . THR A 1 106 ? -12.080 30.141 5.270 1.00 49.78 106 THR A CA 1
ATOM 865 C C . THR A 1 106 ? -11.467 30.732 4.001 1.00 49.78 106 THR A C 1
ATOM 867 O O . THR A 1 106 ? -10.244 30.805 3.902 1.00 49.78 106 THR A O 1
ATOM 870 N N . GLY A 1 107 ? -12.296 31.121 3.025 1.00 49.47 107 GLY A N 1
ATOM 871 C CA . GLY A 1 107 ? -11.858 31.962 1.898 1.00 49.47 107 GLY A CA 1
ATOM 872 C C . GLY A 1 107 ? -11.904 31.367 0.485 1.00 49.47 107 GLY A C 1
ATOM 873 O O . GLY A 1 107 ? -11.220 31.890 -0.388 1.00 49.47 107 GLY A O 1
ATOM 874 N N . VAL A 1 108 ? -12.688 30.313 0.223 1.00 49.12 108 VAL A N 1
ATOM 875 C CA . VAL A 1 108 ? -12.996 29.887 -1.158 1.00 49.12 108 VAL A CA 1
ATOM 876 C C . VAL A 1 108 ? -14.491 30.095 -1.400 1.00 49.12 108 VAL A C 1
ATOM 878 O O . VAL A 1 108 ? -15.303 29.240 -1.064 1.00 49.12 108 VAL A O 1
ATOM 881 N N . ASP A 1 109 ? -14.853 31.255 -1.951 1.00 44.59 109 ASP A N 1
ATOM 882 C CA . ASP A 1 109 ? -16.235 31.763 -2.064 1.00 44.59 109 ASP A CA 1
ATOM 883 C C . ASP A 1 109 ? -17.173 30.958 -2.998 1.00 44.59 109 ASP A C 1
ATOM 885 O O . ASP A 1 109 ? -18.317 31.356 -3.209 1.00 44.59 109 ASP A O 1
ATOM 889 N N . PHE A 1 110 ? -16.735 29.824 -3.561 1.00 47.88 110 PHE A N 1
ATOM 890 C CA . PHE A 1 110 ? -17.465 29.135 -4.637 1.00 47.88 110 PHE A CA 1
ATOM 891 C C . PHE A 1 110 ? -17.688 27.626 -4.465 1.00 47.88 110 PHE A C 1
ATOM 893 O O . PHE A 1 110 ? -18.430 27.049 -5.259 1.00 47.88 110 PHE A O 1
ATOM 900 N N . GLU A 1 111 ? -17.130 26.968 -3.445 1.00 51.88 111 GLU A N 1
ATOM 901 C CA . GLU A 1 111 ? -17.470 25.564 -3.174 1.00 51.88 111 GLU A CA 1
ATOM 902 C C . GLU A 1 111 ? -18.543 25.484 -2.083 1.00 51.88 111 GLU A C 1
ATOM 904 O O . GLU A 1 111 ? -18.355 25.954 -0.962 1.00 51.88 111 GLU A O 1
ATOM 909 N N . LEU A 1 112 ? -19.689 24.884 -2.411 1.00 50.38 112 LEU A N 1
ATOM 910 C CA . LEU A 1 112 ? -20.771 24.616 -1.467 1.00 50.38 112 LEU A CA 1
ATOM 911 C C . LEU A 1 112 ? -20.237 23.655 -0.390 1.00 50.38 112 LEU A C 1
ATOM 913 O O . LEU A 1 112 ? -20.193 22.444 -0.598 1.00 50.38 112 LEU A O 1
ATOM 917 N N . ILE A 1 113 ? -19.782 24.188 0.749 1.00 57.34 113 ILE A N 1
ATOM 918 C CA . ILE A 1 113 ? -19.250 23.382 1.854 1.00 57.34 113 ILE A CA 1
ATOM 919 C C . ILE A 1 113 ? -20.408 22.566 2.433 1.00 57.34 113 ILE A C 1
ATOM 921 O O . ILE A 1 113 ? -21.151 23.034 3.296 1.00 57.34 113 ILE A O 1
ATOM 925 N N . VAL A 1 114 ? -20.578 21.334 1.955 1.00 60.22 114 VAL A N 1
ATOM 926 C CA . VAL A 1 114 ? -21.508 20.385 2.564 1.00 60.22 114 VAL A CA 1
ATOM 927 C C . VAL A 1 114 ? -20.931 20.008 3.922 1.00 60.22 114 VAL A C 1
ATOM 929 O O . VAL A 1 114 ? -19.889 19.352 4.014 1.00 60.22 114 VAL A O 1
ATOM 932 N N . THR A 1 115 ? -21.586 20.463 4.987 1.00 61.16 115 THR A N 1
ATOM 933 C CA . THR A 1 115 ? -21.200 20.109 6.349 1.00 61.16 115 THR A CA 1
ATOM 934 C C . THR A 1 115 ? -21.358 18.598 6.533 1.00 61.16 115 THR A C 1
ATOM 936 O O . THR A 1 115 ? -22.395 18.031 6.178 1.00 61.16 115 THR A O 1
ATOM 939 N N . PRO A 1 116 ? -20.327 17.899 7.039 1.00 65.44 116 PRO A N 1
ATOM 940 C CA . PRO A 1 116 ? -20.424 16.468 7.266 1.00 65.44 116 PRO A CA 1
ATOM 941 C C . PRO A 1 116 ? -21.427 16.180 8.384 1.00 65.44 116 PRO A C 1
ATOM 943 O O . PRO A 1 116 ? -21.666 17.013 9.260 1.00 65.44 116 PRO A O 1
ATOM 946 N N . ASN A 1 117 ? -21.963 14.958 8.383 1.00 64.38 117 ASN A N 1
ATOM 947 C CA . ASN A 1 117 ? -22.811 14.493 9.475 1.00 64.38 117 ASN A CA 1
ATOM 948 C C . ASN A 1 117 ? -22.045 14.614 10.808 1.00 64.38 117 ASN A C 1
ATOM 950 O O . ASN A 1 117 ? -20.937 14.074 10.904 1.00 64.38 117 ASN A O 1
ATOM 954 N N . PRO A 1 118 ? -22.593 15.317 11.817 1.00 65.69 118 PRO A N 1
ATOM 955 C CA . PRO A 1 118 ? -21.964 15.422 13.127 1.00 65.69 118 PRO A CA 1
ATOM 956 C C . PRO A 1 118 ? -21.888 14.044 13.819 1.00 65.69 118 PRO A C 1
ATOM 958 O O . PRO A 1 118 ? -22.727 13.183 13.540 1.00 65.69 118 PRO A O 1
ATOM 961 N N . PRO A 1 119 ? -20.914 13.833 14.726 1.00 71.38 119 PRO A N 1
ATOM 962 C CA . PRO A 1 119 ? -19.950 14.818 15.219 1.00 71.38 119 PRO A CA 1
ATOM 963 C C . PRO A 1 119 ? -18.748 15.017 14.280 1.00 71.38 119 PRO A C 1
ATOM 965 O O . PRO A 1 119 ? -18.252 14.079 13.663 1.00 71.38 119 PRO A O 1
ATOM 968 N N . TYR A 1 120 ? -18.254 16.252 14.200 1.00 78.19 120 TYR A N 1
ATOM 969 C CA . TYR A 1 120 ? -17.017 16.592 13.500 1.00 78.19 120 TYR A CA 1
ATOM 970 C C . TYR A 1 120 ? -16.175 17.553 14.344 1.00 78.19 120 TYR A C 1
ATOM 972 O O . TYR A 1 120 ? -16.715 18.341 15.124 1.00 78.19 120 TYR A O 1
ATOM 980 N N . PHE A 1 121 ? -14.854 17.476 14.204 1.00 80.88 121 PHE A N 1
ATOM 981 C CA . PHE A 1 121 ? -13.895 18.184 15.055 1.00 80.88 121 PHE A CA 1
ATOM 982 C C . PHE A 1 121 ? -12.759 18.798 14.228 1.00 80.88 121 PHE A C 1
ATOM 984 O O . PHE A 1 121 ? -12.431 18.289 13.158 1.00 80.88 121 PHE A O 1
ATOM 991 N N . SER A 1 122 ? -12.126 19.865 14.729 1.00 83.19 122 SER A N 1
ATOM 992 C CA . SER A 1 122 ? -10.932 20.434 14.087 1.00 83.19 122 SER A CA 1
ATOM 993 C C . SER A 1 122 ? -9.710 19.527 14.263 1.00 83.19 122 SER A C 1
ATOM 995 O O . SER A 1 122 ? -9.676 18.674 15.162 1.00 83.19 122 SER A O 1
ATOM 997 N N . MET A 1 123 ? -8.680 19.722 13.433 1.00 82.56 123 MET A N 1
ATOM 998 C CA . MET A 1 123 ? -7.460 18.911 13.482 1.00 82.56 123 MET A CA 1
ATOM 999 C C . MET A 1 123 ? -6.779 18.987 14.858 1.00 82.56 123 MET A C 1
ATOM 1001 O O . MET A 1 123 ? -6.322 17.969 15.374 1.00 82.56 123 MET A O 1
ATOM 1005 N N . ALA A 1 124 ? -6.793 20.160 15.499 1.00 81.38 124 ALA A N 1
ATOM 1006 C CA . ALA A 1 124 ? -6.219 20.361 16.830 1.00 81.38 124 ALA A CA 1
ATOM 1007 C C . ALA A 1 124 ? -6.912 19.519 17.918 1.00 81.38 124 ALA A C 1
ATOM 1009 O O . ALA A 1 124 ? -6.240 18.909 18.752 1.00 81.38 124 ALA A O 1
ATOM 1010 N N . VAL A 1 125 ? -8.249 19.436 17.902 1.00 82.69 125 VAL A N 1
ATOM 1011 C CA . VAL A 1 125 ? -8.996 18.613 18.873 1.00 82.69 125 VAL A CA 1
ATOM 1012 C C . VAL A 1 125 ? -8.689 17.136 18.672 1.00 82.69 125 VAL A C 1
ATOM 1014 O O . VAL A 1 125 ? -8.473 16.414 19.642 1.00 82.69 125 VAL A O 1
ATOM 1017 N N . ILE A 1 126 ? -8.640 16.689 17.419 1.00 84.88 126 ILE A N 1
ATOM 1018 C CA . ILE A 1 126 ? -8.360 15.291 17.098 1.00 84.88 126 ILE A CA 1
ATOM 1019 C C . ILE A 1 126 ? -6.924 14.914 17.454 1.00 84.88 126 ILE A C 1
ATOM 1021 O O . ILE A 1 126 ? -6.722 13.866 18.061 1.00 84.88 126 ILE A O 1
ATOM 1025 N N . LYS A 1 127 ? -5.942 15.782 17.192 1.00 82.69 127 LYS A N 1
ATOM 1026 C CA . LYS A 1 127 ? -4.559 15.580 17.645 1.00 82.69 127 LYS A CA 1
ATOM 1027 C C . LYS A 1 127 ? -4.496 15.390 19.163 1.00 82.69 127 LYS A C 1
ATOM 1029 O O . LYS A 1 127 ? -3.937 14.402 19.630 1.00 82.69 127 LYS A O 1
ATOM 1034 N N . ASN A 1 128 ? -5.150 16.265 19.927 1.00 83.00 128 ASN A N 1
ATOM 1035 C CA . ASN A 1 128 ? -5.211 16.144 21.387 1.00 83.00 128 ASN A CA 1
ATOM 1036 C C . ASN A 1 128 ? -5.923 14.859 21.834 1.00 83.00 128 ASN A C 1
ATOM 1038 O O . ASN A 1 128 ? -5.483 14.216 22.782 1.00 83.00 128 ASN A O 1
ATOM 1042 N N . ALA A 1 129 ? -6.990 14.452 21.143 1.00 84.38 129 ALA A N 1
ATOM 1043 C CA . ALA A 1 129 ? -7.698 13.204 21.421 1.00 84.38 129 ALA A CA 1
ATOM 1044 C C . ALA A 1 129 ? -6.808 11.974 21.206 1.00 84.38 129 ALA A C 1
ATOM 1046 O O . ALA A 1 129 ? -6.804 11.062 22.029 1.00 84.38 129 ALA A O 1
ATOM 1047 N N . LEU A 1 130 ? -6.030 11.960 20.126 1.00 83.62 130 LEU A N 1
ATOM 1048 C CA . LEU A 1 130 ? -5.087 10.887 19.824 1.00 83.62 130 LEU A CA 1
ATOM 1049 C C . LEU A 1 130 ? -3.943 10.825 20.846 1.00 83.62 130 LEU A C 1
ATOM 1051 O O . LEU A 1 130 ? -3.590 9.736 21.298 1.00 83.62 130 LEU A O 1
ATOM 1055 N N . LEU A 1 131 ? -3.411 11.977 21.262 1.00 82.19 131 LEU A N 1
ATOM 1056 C CA . LEU A 1 131 ? -2.405 12.055 22.327 1.00 82.19 131 LEU A CA 1
ATOM 1057 C C . LEU A 1 131 ? -2.970 11.587 23.676 1.00 82.19 131 LEU A C 1
ATOM 1059 O O . LEU A 1 131 ? -2.321 10.814 24.379 1.00 82.19 131 LEU A O 1
ATOM 1063 N N . TYR A 1 132 ? -4.207 11.977 24.000 1.00 80.88 132 TYR A N 1
ATOM 1064 C CA . TYR A 1 132 ? -4.909 11.531 25.204 1.00 80.88 132 TYR A CA 1
ATOM 1065 C C . TYR A 1 132 ? -5.075 10.009 25.244 1.00 80.88 132 TYR A C 1
ATOM 1067 O O . TYR A 1 132 ? -4.853 9.397 26.285 1.00 80.88 132 TYR A O 1
ATOM 1075 N N . ILE A 1 133 ? -5.408 9.382 24.110 1.00 81.69 133 ILE A N 1
ATOM 1076 C CA . ILE A 1 133 ? -5.508 7.920 24.014 1.00 81.69 133 ILE A CA 1
ATOM 1077 C C . ILE A 1 133 ? -4.177 7.246 24.372 1.00 81.69 133 ILE A C 1
ATOM 1079 O O . ILE A 1 133 ? -4.201 6.220 25.040 1.00 81.69 133 ILE A O 1
ATOM 1083 N N . GLY A 1 134 ? -3.033 7.814 23.975 1.00 75.12 134 GLY A N 1
ATOM 1084 C CA . GLY A 1 134 ? -1.717 7.327 24.407 1.00 75.12 134 GLY A CA 1
ATOM 1085 C C . GLY A 1 134 ? -1.529 7.439 25.924 1.00 75.12 134 GLY A C 1
ATOM 1086 O O . GLY A 1 134 ? -1.266 6.438 26.589 1.00 75.12 134 GLY A O 1
ATOM 1087 N N . ALA A 1 135 ? -1.781 8.629 26.478 1.00 77.69 135 ALA A N 1
ATOM 1088 C CA . ALA A 1 135 ? -1.632 8.917 27.908 1.00 77.69 135 ALA A CA 1
ATOM 1089 C C . ALA A 1 135 ? -2.530 8.051 28.820 1.00 77.69 135 ALA A C 1
ATOM 1091 O O . ALA A 1 135 ? -2.172 7.771 29.964 1.00 77.69 135 ALA A O 1
ATOM 1092 N N . LEU A 1 136 ? -3.680 7.570 28.326 1.00 75.75 136 LEU A N 1
ATOM 1093 C CA . LEU A 1 136 ? -4.533 6.630 29.068 1.00 75.75 136 LEU A CA 1
ATOM 1094 C C . LEU A 1 136 ? -3.798 5.343 29.471 1.00 75.75 136 LEU A C 1
ATOM 1096 O O . LEU A 1 136 ? -4.122 4.761 30.508 1.00 75.75 136 LEU A O 1
ATOM 1100 N N . PHE A 1 137 ? -2.834 4.893 28.667 1.00 70.44 137 PHE A N 1
ATOM 1101 C CA . PHE A 1 137 ? -2.063 3.682 28.950 1.00 70.44 137 PHE A CA 1
ATOM 1102 C C . PHE A 1 137 ? -0.899 3.939 29.907 1.00 70.44 137 PHE A C 1
ATOM 1104 O O . PHE A 1 137 ? -0.565 3.047 30.685 1.00 70.44 137 PHE A O 1
ATOM 1111 N N . GLU A 1 138 ? -0.344 5.151 29.908 1.00 64.56 138 GLU A N 1
ATOM 1112 C CA . GLU A 1 138 ? 0.674 5.590 30.870 1.00 64.56 138 GLU A CA 1
ATOM 1113 C C . GLU A 1 138 ? 0.121 5.619 32.302 1.00 64.56 138 GLU A C 1
ATOM 1115 O O . GLU A 1 138 ? 0.741 5.111 33.231 1.00 64.56 138 GLU A O 1
ATOM 1120 N N . ALA A 1 139 ? -1.102 6.129 32.477 1.00 58.09 139 ALA A N 1
ATOM 1121 C CA . ALA A 1 139 ? -1.759 6.217 33.782 1.00 58.09 139 ALA A CA 1
ATOM 1122 C C . ALA A 1 139 ? -2.243 4.860 34.340 1.00 58.09 139 ALA A C 1
ATOM 1124 O O . ALA A 1 139 ? -2.740 4.796 35.467 1.00 58.09 139 ALA A O 1
ATOM 1125 N N . SER A 1 140 ? -2.150 3.775 33.564 1.00 58.91 140 SER A N 1
ATOM 1126 C CA . SER A 1 140 ? -2.604 2.450 33.986 1.00 58.91 140 SER A CA 1
ATOM 1127 C C . SER A 1 140 ? -1.461 1.650 34.631 1.00 58.91 140 SER A C 1
ATOM 1129 O O . SER A 1 140 ? -0.532 1.215 33.960 1.00 58.91 140 SER A O 1
ATOM 1131 N N . GLU A 1 141 ? -1.550 1.388 35.944 1.00 47.56 141 GLU A N 1
ATOM 1132 C CA . GLU A 1 141 ? -0.541 0.638 36.735 1.00 47.56 141 GLU A CA 1
ATOM 1133 C C . GLU A 1 141 ? -0.279 -0.801 36.234 1.00 47.56 141 GLU A C 1
ATOM 1135 O O . GLU A 1 141 ? 0.688 -1.449 36.631 1.00 47.56 141 GLU A O 1
ATOM 1140 N N . LYS A 1 142 ? -1.144 -1.323 35.358 1.00 49.44 142 LYS A N 1
ATOM 1141 C CA . LYS A 1 142 ? -1.015 -2.630 34.707 1.00 49.44 142 LYS A CA 1
ATOM 1142 C C . LYS A 1 142 ? -1.113 -2.454 33.199 1.00 49.44 142 LYS A C 1
ATOM 1144 O O . LYS A 1 142 ? -2.125 -2.811 32.596 1.00 49.44 142 LYS A O 1
ATOM 1149 N N . CYS A 1 143 ? -0.063 -1.941 32.569 1.00 45.88 143 CYS A N 1
ATOM 1150 C CA . CYS A 1 143 ? 0.029 -2.019 31.119 1.00 45.88 143 CYS A CA 1
ATOM 1151 C C . CYS A 1 143 ? 0.206 -3.499 30.723 1.00 45.88 143 CYS A C 1
ATOM 1153 O O . CYS A 1 143 ? 1.306 -4.050 30.722 1.00 45.88 143 CYS A O 1
ATOM 1155 N N . VAL A 1 144 ? -0.908 -4.168 30.401 1.00 48.56 144 VAL A N 1
ATOM 1156 C CA . VAL A 1 144 ? -0.981 -5.579 29.953 1.00 48.56 144 VAL A CA 1
ATOM 1157 C C . VAL A 1 144 ? -0.119 -5.830 28.701 1.00 48.56 144 VAL A C 1
ATOM 1159 O O . VAL A 1 144 ? 0.167 -6.969 28.344 1.00 48.56 144 VAL A O 1
ATOM 1162 N N . LEU A 1 145 ? 0.332 -4.761 28.041 1.00 50.66 145 LEU A N 1
ATOM 1163 C CA . LEU A 1 145 ? 1.141 -4.792 26.832 1.00 50.66 145 LEU A CA 1
ATOM 1164 C C . LEU A 1 145 ? 2.646 -4.970 27.089 1.00 50.66 145 LEU A C 1
ATOM 1166 O O . LEU A 1 145 ? 3.379 -5.120 26.112 1.00 50.66 145 LEU A O 1
ATOM 1170 N N . GLY A 1 146 ? 3.120 -5.029 28.340 1.00 48.88 146 GLY A N 1
ATOM 1171 C CA . GLY A 1 146 ? 4.539 -5.274 28.645 1.00 48.88 146 GLY A CA 1
ATOM 1172 C C . GLY A 1 146 ? 5.477 -4.192 28.098 1.00 48.88 146 GLY A C 1
ATOM 1173 O O . GLY A 1 146 ? 6.605 -4.497 27.728 1.00 48.88 146 GLY A O 1
ATOM 1174 N N . CYS A 1 147 ? 4.975 -2.962 27.975 1.00 49.09 147 CYS A N 1
ATOM 1175 C CA . CYS A 1 147 ? 5.760 -1.784 27.632 1.00 49.09 147 CYS A CA 1
ATOM 1176 C C . CYS A 1 147 ? 6.485 -1.311 28.898 1.00 49.09 147 CYS A C 1
ATOM 1178 O O . CYS A 1 147 ? 5.839 -1.193 29.942 1.00 49.09 147 CYS A O 1
ATOM 1180 N N . ASP A 1 148 ? 7.787 -1.036 28.820 1.00 47.88 148 ASP A N 1
ATOM 1181 C CA . ASP A 1 148 ? 8.515 -0.423 29.932 1.00 47.88 148 ASP A CA 1
ATOM 1182 C C . ASP A 1 148 ? 7.846 0.913 30.303 1.00 47.88 148 ASP A C 1
ATOM 1184 O O . ASP A 1 148 ? 7.559 1.745 29.441 1.00 47.88 148 ASP A O 1
ATOM 1188 N N . LEU A 1 149 ? 7.541 1.074 31.593 1.00 46.50 149 LEU A N 1
ATOM 1189 C CA . LEU A 1 149 ? 6.599 2.046 32.170 1.00 46.50 149 LEU A CA 1
ATOM 1190 C C . LEU A 1 149 ? 6.946 3.541 31.994 1.00 46.50 149 LEU A C 1
ATOM 1192 O O . LEU A 1 149 ? 6.282 4.366 32.613 1.00 46.50 149 LEU A O 1
ATOM 1196 N N . LEU A 1 150 ? 7.957 3.919 31.205 1.00 48.72 150 LEU A N 1
ATOM 1197 C CA . LEU A 1 150 ? 8.471 5.293 31.222 1.00 48.72 150 LEU A CA 1
ATOM 1198 C C . LEU A 1 150 ? 8.033 6.215 30.071 1.00 48.72 150 LEU A C 1
ATOM 1200 O O . LEU A 1 150 ? 8.133 7.411 30.272 1.00 48.72 150 LEU A O 1
ATOM 1204 N N . ASP A 1 151 ? 7.511 5.721 28.936 1.00 54.50 151 ASP A N 1
ATOM 1205 C CA . ASP A 1 151 ? 7.053 6.580 27.814 1.00 54.50 151 ASP A CA 1
ATOM 1206 C C . ASP A 1 151 ? 5.967 5.890 26.939 1.00 54.50 151 ASP A C 1
ATOM 1208 O O . ASP A 1 151 ? 6.206 5.412 25.818 1.00 54.50 151 ASP A O 1
ATOM 1212 N N . CYS A 1 152 ? 4.729 5.796 27.441 1.00 60.34 152 CYS A N 1
ATOM 1213 C CA . CYS A 1 152 ? 3.600 5.194 26.709 1.00 60.34 152 CYS A CA 1
ATOM 1214 C C . CYS A 1 152 ? 2.904 6.209 25.782 1.00 60.34 152 CYS A C 1
ATOM 1216 O O . CYS A 1 152 ? 1.821 6.710 26.068 1.00 60.34 152 CYS A O 1
ATOM 1218 N N . THR A 1 153 ? 3.504 6.495 24.628 1.00 72.25 153 THR A N 1
ATOM 1219 C CA . THR A 1 153 ? 2.847 7.270 23.560 1.00 72.25 153 THR A CA 1
ATOM 1220 C C . THR A 1 153 ? 1.952 6.385 22.683 1.00 72.25 153 THR A C 1
ATOM 1222 O O . THR A 1 153 ? 2.115 5.166 22.621 1.00 72.25 153 THR A O 1
ATOM 1225 N N . LEU A 1 154 ? 1.017 6.982 21.929 1.00 76.81 154 LEU A N 1
ATOM 1226 C CA . LEU A 1 154 ? 0.168 6.225 20.994 1.00 76.81 154 LEU A CA 1
ATOM 1227 C C . LEU A 1 154 ? 1.004 5.388 20.005 1.00 76.81 154 LEU A C 1
ATOM 1229 O O . LEU A 1 154 ? 0.635 4.262 19.675 1.00 76.81 154 LEU A O 1
ATOM 1233 N N . ALA A 1 155 ? 2.157 5.911 19.581 1.00 75.88 155 ALA A N 1
ATOM 1234 C CA . ALA A 1 155 ? 3.095 5.211 18.714 1.00 75.88 155 ALA A CA 1
ATOM 1235 C C . ALA A 1 155 ? 3.637 3.918 19.356 1.00 75.88 155 ALA A C 1
ATOM 1237 O O . ALA A 1 155 ? 3.673 2.878 18.694 1.00 75.88 155 ALA A O 1
ATOM 1238 N N . THR A 1 156 ? 3.992 3.934 20.647 1.00 75.75 156 THR A N 1
ATOM 1239 C CA . THR A 1 156 ? 4.497 2.742 21.356 1.00 75.75 156 THR A CA 1
ATOM 1240 C C . THR A 1 156 ? 3.384 1.736 21.664 1.00 75.75 156 THR A C 1
ATOM 1242 O O . THR A 1 156 ? 3.606 0.523 21.576 1.00 75.75 156 THR A O 1
ATOM 1245 N N . VAL A 1 157 ? 2.159 2.209 21.914 1.00 74.94 157 VAL A N 1
ATOM 1246 C CA . VAL A 1 157 ? 0.967 1.352 22.051 1.00 74.94 157 VAL A CA 1
ATOM 1247 C C . VAL A 1 157 ? 0.658 0.636 20.731 1.00 74.94 157 VAL A C 1
ATOM 1249 O O . VAL A 1 157 ? 0.536 -0.590 20.705 1.00 74.94 157 VAL A O 1
ATOM 1252 N N . LEU A 1 158 ? 0.616 1.361 19.609 1.00 77.00 158 LEU A N 1
ATOM 1253 C CA . LEU A 1 158 ? 0.355 0.776 18.287 1.00 77.00 158 LEU A CA 1
ATOM 1254 C C . LEU A 1 158 ? 1.490 -0.147 17.820 1.00 77.00 158 LEU A C 1
ATOM 1256 O O . LEU A 1 158 ? 1.223 -1.196 17.229 1.00 77.00 158 LEU A O 1
ATOM 1260 N N . LYS A 1 159 ? 2.748 0.184 18.139 1.00 77.94 159 LYS A N 1
ATOM 1261 C CA . LYS A 1 159 ? 3.909 -0.702 17.934 1.00 77.94 159 LYS A CA 1
ATOM 1262 C C . LYS A 1 159 ? 3.741 -2.029 18.674 1.00 77.94 159 LYS A C 1
ATOM 1264 O O . LYS A 1 159 ? 4.088 -3.075 18.129 1.00 77.94 159 LYS A O 1
ATOM 1269 N N . SER A 1 160 ? 3.195 -1.995 19.889 1.00 73.56 160 SER A N 1
ATOM 1270 C CA . SER A 1 160 ? 3.020 -3.181 20.736 1.00 73.56 160 SER A CA 1
ATOM 1271 C C . SER A 1 160 ? 1.932 -4.123 20.227 1.00 73.56 160 SER A C 1
ATOM 1273 O O . SER A 1 160 ? 2.081 -5.342 20.349 1.00 73.56 160 SER A O 1
ATOM 1275 N N . THR A 1 161 ? 0.873 -3.583 19.617 1.00 72.06 161 THR A N 1
ATOM 1276 C CA . THR A 1 161 ? -0.212 -4.389 19.032 1.00 72.06 161 THR A CA 1
ATOM 1277 C C . THR A 1 161 ? 0.031 -4.756 17.561 1.00 72.06 161 THR A C 1
ATOM 1279 O O . THR A 1 161 ? -0.603 -5.688 17.075 1.00 72.06 161 THR A O 1
ATOM 1282 N N . ARG A 1 162 ? 0.989 -4.102 16.873 1.00 79.62 162 ARG A N 1
ATOM 1283 C CA . ARG A 1 162 ? 1.480 -4.327 15.486 1.00 79.62 162 ARG A CA 1
ATOM 1284 C C . ARG A 1 162 ? 0.409 -4.286 14.384 1.00 79.62 162 ARG A C 1
ATOM 1286 O O . ARG A 1 162 ? 0.485 -3.437 13.499 1.00 79.62 162 ARG A O 1
ATOM 1293 N N . ALA A 1 163 ? -0.601 -5.149 14.450 1.00 80.44 163 ALA A N 1
ATOM 1294 C CA . ALA A 1 163 ? -1.713 -5.222 13.507 1.00 80.44 163 ALA A CA 1
ATOM 1295 C C . ALA A 1 163 ? -2.528 -3.920 13.468 1.00 80.44 163 ALA A C 1
ATOM 1297 O O . ALA A 1 163 ? -2.926 -3.465 12.394 1.00 80.44 163 ALA A O 1
ATOM 1298 N N . ASP A 1 164 ? -2.714 -3.280 14.626 1.00 83.31 164 ASP A N 1
ATOM 1299 C CA . ASP A 1 164 ? -3.434 -2.008 14.721 1.00 83.31 164 ASP A CA 1
ATOM 1300 C C . ASP A 1 164 ? -2.697 -0.857 14.031 1.00 83.31 164 ASP A C 1
ATOM 1302 O O . ASP A 1 164 ? -3.347 0.015 13.460 1.00 83.31 164 ASP A O 1
ATOM 1306 N N . LEU A 1 165 ? -1.357 -0.875 13.999 1.00 85.88 165 LEU A N 1
ATOM 1307 C CA . LEU A 1 165 ? -0.577 0.121 13.260 1.00 85.88 165 LEU A CA 1
ATOM 1308 C C . LEU A 1 165 ? -0.896 0.059 11.762 1.00 85.88 165 LEU A C 1
ATOM 1310 O O . LEU A 1 165 ? -1.204 1.083 11.152 1.00 85.88 165 LEU A O 1
ATOM 1314 N N . HIS A 1 166 ? -0.861 -1.144 11.174 1.00 88.69 166 HIS A N 1
ATOM 1315 C CA . HIS A 1 166 ? -1.243 -1.331 9.774 1.00 88.69 166 HIS A CA 1
ATOM 1316 C C . HIS A 1 166 ? -2.698 -0.916 9.550 1.00 88.69 166 HIS A C 1
ATOM 1318 O O . HIS A 1 166 ? -2.977 -0.178 8.611 1.00 88.69 166 HIS A O 1
ATOM 1324 N N . LYS A 1 167 ? -3.611 -1.339 10.427 1.00 87.75 167 LYS A N 1
ATOM 1325 C CA . LYS A 1 167 ? -5.044 -1.051 10.314 1.00 87.75 167 LYS A CA 1
ATOM 1326 C C . LYS A 1 167 ? -5.355 0.445 10.336 1.00 87.75 167 LYS A C 1
ATOM 1328 O O . LYS A 1 167 ? -6.159 0.902 9.527 1.00 87.75 167 LYS A O 1
ATOM 1333 N N . VAL A 1 168 ? -4.717 1.207 11.225 1.00 87.88 168 VAL A N 1
ATOM 1334 C CA . VAL A 1 168 ? -4.876 2.667 11.290 1.00 87.88 168 VAL A CA 1
ATOM 1335 C C . VAL A 1 168 ? -4.310 3.314 10.032 1.00 87.88 168 VAL A C 1
ATOM 1337 O O . VAL A 1 168 ? -5.031 4.060 9.375 1.00 87.88 168 VAL A O 1
ATOM 1340 N N . LEU A 1 169 ? -3.063 3.005 9.657 1.00 89.56 169 LEU A N 1
ATOM 1341 C CA . LEU A 1 169 ? -2.436 3.587 8.466 1.00 89.56 169 LEU A CA 1
ATOM 1342 C C . LEU A 1 169 ? -3.252 3.267 7.209 1.00 89.56 169 LEU A C 1
ATOM 1344 O O . LEU A 1 169 ? -3.747 4.176 6.548 1.00 89.56 169 LEU A O 1
ATOM 1348 N N . PHE A 1 170 ? -3.466 1.984 6.920 1.00 89.44 170 PHE A N 1
ATOM 1349 C CA . PHE A 1 170 ? -4.231 1.530 5.763 1.00 89.44 170 PHE A CA 1
ATOM 1350 C C . PHE A 1 170 ? -5.651 2.105 5.757 1.00 89.44 170 PHE A C 1
ATOM 1352 O O . PHE A 1 170 ? -6.084 2.650 4.746 1.00 89.44 170 PHE A O 1
ATOM 1359 N N . GLY A 1 171 ? -6.354 2.062 6.892 1.00 86.19 171 GLY A N 1
ATOM 1360 C CA . GLY A 1 171 ? -7.741 2.508 6.989 1.00 86.19 171 GLY A CA 1
ATOM 1361 C C . GLY A 1 171 ? -7.937 4.001 6.731 1.00 86.19 171 GLY A C 1
ATOM 1362 O O . GLY A 1 171 ? -9.023 4.402 6.309 1.00 86.19 171 GLY A O 1
ATOM 1363 N N . VAL A 1 172 ? -6.927 4.846 6.965 1.00 88.81 172 VAL A N 1
ATOM 1364 C CA . VAL A 1 172 ? -7.007 6.268 6.607 1.00 88.81 172 VAL A CA 1
ATOM 1365 C C . VAL A 1 172 ? -6.818 6.461 5.096 1.00 88.81 172 VAL A C 1
ATOM 1367 O O . VAL A 1 172 ? -7.626 7.160 4.481 1.00 88.81 172 VAL A O 1
ATOM 1370 N N . PHE A 1 173 ? -5.827 5.803 4.484 1.00 88.62 173 PHE A N 1
ATOM 1371 C CA . PHE A 1 173 ? -5.608 5.858 3.029 1.00 88.62 173 PHE A CA 1
ATOM 1372 C C . PHE A 1 173 ? -6.738 5.198 2.229 1.00 88.62 173 PHE A C 1
ATOM 1374 O O . PHE A 1 173 ? -7.076 5.655 1.140 1.00 88.62 173 PHE A O 1
ATOM 1381 N N . GLU A 1 174 ? -7.395 4.181 2.782 1.00 89.19 174 GLU A N 1
ATOM 1382 C CA . GLU A 1 174 ? -8.579 3.564 2.186 1.00 89.19 174 GLU A CA 1
ATOM 1383 C C . GLU A 1 174 ? -9.730 4.576 2.029 1.00 89.19 174 GLU A C 1
ATOM 1385 O O . GLU A 1 174 ? -10.450 4.554 1.029 1.00 89.19 174 GLU A O 1
ATOM 1390 N N . ASN A 1 175 ? -9.892 5.512 2.973 1.00 85.62 175 ASN A N 1
ATOM 1391 C CA . ASN A 1 175 ? -10.911 6.561 2.843 1.00 85.62 175 ASN A CA 1
ATOM 1392 C C . ASN A 1 175 ? -10.569 7.550 1.727 1.00 85.62 175 ASN A C 1
ATOM 1394 O O . ASN A 1 175 ? -11.483 8.026 1.057 1.00 85.62 175 ASN A O 1
ATOM 1398 N N . LEU A 1 176 ? -9.280 7.844 1.523 1.00 87.06 176 LEU A N 1
ATOM 1399 C CA . LEU A 1 176 ? -8.825 8.680 0.411 1.00 87.06 176 LEU A CA 1
ATOM 1400 C C . LEU A 1 176 ? -9.157 8.000 -0.925 1.00 87.06 176 LEU A C 1
ATOM 1402 O O . LEU A 1 176 ? -9.749 8.620 -1.801 1.00 87.06 176 LEU A O 1
ATOM 1406 N N . ALA A 1 177 ? -8.898 6.700 -1.031 1.00 86.19 177 ALA A N 1
ATOM 1407 C CA . ALA A 1 177 ? -9.209 5.893 -2.214 1.00 86.19 177 ALA A CA 1
ATOM 1408 C C . ALA A 1 177 ? -10.690 5.859 -2.578 1.00 86.19 177 ALA A C 1
ATOM 1410 O O . ALA A 1 177 ? -11.067 5.899 -3.745 1.00 86.19 177 ALA A O 1
ATOM 1411 N N . LYS A 1 178 ? -11.541 5.728 -1.556 1.00 86.62 178 LYS A N 1
ATOM 1412 C CA . LYS A 1 178 ? -12.997 5.659 -1.713 1.00 86.62 178 LYS A CA 1
ATOM 1413 C C . LYS A 1 178 ? -13.615 7.034 -1.959 1.00 86.62 178 LYS A C 1
ATOM 1415 O O . LYS A 1 178 ? -14.797 7.115 -2.285 1.00 86.62 178 LYS A O 1
ATOM 1420 N N . SER A 1 179 ? -12.858 8.114 -1.767 1.00 83.44 179 SER A N 1
ATOM 1421 C CA . SER A 1 179 ? -13.368 9.465 -1.946 1.00 83.44 179 SER A CA 1
ATOM 1422 C C . SER A 1 179 ? -13.400 9.844 -3.427 1.00 83.44 179 SER A C 1
ATOM 1424 O O . SER A 1 179 ? -12.371 9.997 -4.068 1.00 83.44 179 SER A O 1
ATOM 1426 N N . SER A 1 180 ? -14.605 10.010 -3.975 1.00 81.06 180 SER A N 1
ATOM 1427 C CA . SER A 1 180 ? -14.798 10.493 -5.354 1.00 81.06 180 SER A CA 1
ATOM 1428 C C . SER A 1 180 ? -14.952 12.015 -5.442 1.00 81.06 180 SER A C 1
ATOM 1430 O O . SER A 1 180 ? -14.993 12.573 -6.529 1.00 81.06 180 SER A O 1
ATOM 1432 N N . THR A 1 181 ? -15.090 12.694 -4.298 1.00 84.06 181 THR A N 1
ATOM 1433 C CA . THR A 1 181 ? -15.320 14.146 -4.220 1.00 84.06 181 THR A CA 1
ATOM 1434 C C . THR A 1 181 ? -14.099 14.861 -3.642 1.00 84.06 181 THR A C 1
ATOM 1436 O O . THR A 1 181 ? -13.522 14.331 -2.682 1.00 84.06 181 THR A O 1
ATOM 1439 N N . PRO A 1 182 ? -13.779 16.091 -4.089 1.00 82.06 182 PRO A N 1
ATOM 1440 C CA . PRO A 1 182 ? -12.637 16.852 -3.575 1.00 82.06 182 PRO A CA 1
ATOM 1441 C C . PRO A 1 182 ? -12.741 17.109 -2.065 1.00 82.06 182 PRO A C 1
ATOM 1443 O O . PRO A 1 182 ? -11.761 16.981 -1.335 1.00 82.06 182 PRO A O 1
ATOM 1446 N N . HIS A 1 183 ? -13.947 17.363 -1.548 1.00 81.12 183 HIS A N 1
ATOM 1447 C CA . HIS A 1 183 ? -14.179 17.527 -0.110 1.00 81.12 183 HIS A CA 1
ATOM 1448 C C . HIS A 1 183 ? -13.892 16.259 0.704 1.00 81.12 183 HIS A C 1
ATOM 1450 O O . HIS A 1 183 ? -13.303 16.335 1.785 1.00 81.12 183 HIS A O 1
ATOM 1456 N N . GLY A 1 184 ? -14.299 15.095 0.189 1.00 82.31 184 GLY A N 1
ATOM 1457 C CA . GLY A 1 184 ? -14.004 13.796 0.794 1.00 82.31 184 GLY A CA 1
ATOM 1458 C C . GLY A 1 184 ? -12.504 13.501 0.808 1.00 82.31 184 GLY A C 1
ATOM 1459 O O . GLY A 1 184 ? -11.975 13.119 1.852 1.00 82.31 184 GLY A O 1
ATOM 1460 N N . ALA A 1 185 ? -11.820 13.768 -0.308 1.00 86.06 185 ALA A N 1
ATOM 1461 C CA . ALA A 1 185 ? -10.373 13.611 -0.424 1.00 86.06 185 ALA A CA 1
ATOM 1462 C C . ALA A 1 185 ? -9.635 14.532 0.554 1.00 86.06 185 ALA A C 1
ATOM 1464 O O . ALA A 1 185 ? -8.769 14.085 1.302 1.00 86.06 185 ALA A O 1
ATOM 1465 N N . ARG A 1 186 ? -10.054 15.799 0.648 1.00 85.88 186 ARG A N 1
ATOM 1466 C CA . ARG A 1 186 ? -9.509 16.771 1.603 1.00 85.88 186 ARG A CA 1
ATOM 1467 C C . ARG A 1 186 ? -9.643 16.303 3.051 1.00 85.88 186 ARG A C 1
ATOM 1469 O O . ARG A 1 186 ? -8.682 16.357 3.811 1.00 85.88 186 ARG A O 1
ATOM 1476 N N . ARG A 1 187 ? -10.825 15.813 3.437 1.00 85.44 187 ARG A N 1
ATOM 1477 C CA . ARG A 1 187 ? -11.060 15.256 4.777 1.00 85.44 187 ARG A CA 1
ATOM 1478 C C . ARG A 1 187 ? -10.141 14.071 5.058 1.00 85.44 187 ARG A C 1
ATOM 1480 O O . ARG A 1 187 ? -9.548 14.019 6.130 1.00 85.44 187 ARG A O 1
ATOM 1487 N N . ALA A 1 188 ? -9.995 13.160 4.098 1.00 88.00 188 ALA A N 1
ATOM 1488 C CA . ALA A 1 188 ? -9.080 12.036 4.235 1.00 88.00 188 ALA A CA 1
ATOM 1489 C C . ALA A 1 188 ? -7.621 12.505 4.380 1.00 88.00 188 ALA A C 1
ATOM 1491 O O . ALA A 1 188 ? -6.920 11.995 5.247 1.00 88.00 188 ALA A O 1
ATOM 1492 N N . LEU A 1 189 ? -7.180 13.520 3.628 1.00 89.44 189 LEU A N 1
ATOM 1493 C CA . LEU A 1 189 ? -5.839 14.100 3.774 1.00 89.44 189 LEU A CA 1
ATOM 1494 C C . LEU A 1 189 ? -5.615 14.718 5.160 1.00 89.44 189 LEU A C 1
ATOM 1496 O O . LEU A 1 189 ? -4.558 14.498 5.743 1.00 89.44 189 LEU A O 1
ATOM 1500 N N . TYR A 1 190 ? -6.598 15.420 5.734 1.00 88.62 190 TYR A N 1
ATOM 1501 C CA . TYR A 1 190 ? -6.491 15.905 7.118 1.00 88.62 190 TYR A CA 1
ATOM 1502 C C . TYR A 1 190 ? -6.374 14.755 8.128 1.00 88.62 190 TYR A C 1
ATOM 1504 O O . TYR A 1 190 ? -5.581 14.836 9.067 1.00 88.62 190 TYR A O 1
ATOM 1512 N N . SER A 1 191 ? -7.118 13.662 7.924 1.00 88.69 191 SER A N 1
ATOM 1513 C CA . SER A 1 191 ? -6.968 12.438 8.720 1.00 88.69 191 SER A CA 1
ATOM 1514 C C . SER A 1 191 ? -5.560 11.852 8.605 1.00 88.69 191 SER A C 1
ATOM 1516 O O . SER A 1 191 ? -4.995 11.456 9.624 1.00 88.69 191 SER A O 1
ATOM 1518 N N . ILE A 1 192 ? -4.968 11.838 7.405 1.00 90.75 192 ILE A N 1
ATOM 1519 C CA . ILE A 1 192 ? -3.584 11.378 7.197 1.00 90.75 192 ILE A CA 1
ATOM 1520 C C . ILE A 1 192 ? -2.612 12.308 7.923 1.00 90.75 192 ILE A C 1
ATOM 1522 O O . ILE A 1 192 ? -1.763 11.828 8.667 1.00 90.75 192 ILE A O 1
ATOM 1526 N N . ALA A 1 193 ? -2.759 13.625 7.765 1.00 90.31 193 ALA A N 1
ATOM 1527 C CA . ALA A 1 193 ? -1.890 14.616 8.393 1.00 90.31 193 ALA A CA 1
ATOM 1528 C C . ALA A 1 193 ? -1.877 14.487 9.925 1.00 90.31 193 ALA A C 1
ATOM 1530 O O . ALA A 1 193 ? -0.808 14.494 10.532 1.00 90.31 193 ALA A O 1
ATOM 1531 N N . ALA A 1 194 ? -3.045 14.307 10.551 1.00 87.88 194 ALA A N 1
ATOM 1532 C CA . ALA A 1 194 ? -3.144 14.128 11.999 1.00 87.88 194 ALA A CA 1
ATOM 1533 C C . ALA A 1 194 ? -2.444 12.846 12.475 1.00 87.88 194 ALA A C 1
ATOM 1535 O O . ALA A 1 194 ? -1.760 12.858 13.497 1.00 87.88 194 ALA A O 1
ATOM 1536 N N . VAL A 1 195 ? -2.581 11.748 11.726 1.00 89.00 195 VAL A N 1
ATOM 1537 C CA . VAL A 1 195 ? -1.902 10.483 12.041 1.00 89.00 195 VAL A CA 1
ATOM 1538 C C . VAL A 1 195 ? -0.390 10.597 11.836 1.00 89.00 195 VAL A C 1
ATOM 1540 O O . VAL A 1 195 ? 0.363 10.115 12.677 1.00 89.00 195 VAL A O 1
ATOM 1543 N N . VAL A 1 196 ? 0.067 11.266 10.774 1.00 89.81 196 VAL A N 1
ATOM 1544 C CA . VAL A 1 196 ? 1.495 11.526 10.521 1.00 89.81 196 VAL A CA 1
ATOM 1545 C C . VAL A 1 196 ? 2.118 12.307 11.672 1.00 89.81 196 VAL A C 1
ATOM 1547 O O . VAL A 1 196 ? 3.172 11.911 12.158 1.00 89.81 196 VAL A O 1
ATOM 1550 N N . GLU A 1 197 ? 1.468 13.378 12.131 1.00 87.69 197 GLU A N 1
ATOM 1551 C CA . GLU A 1 197 ? 1.970 14.164 13.260 1.00 87.69 197 GLU A CA 1
ATOM 1552 C C . GLU A 1 197 ? 2.028 13.319 14.535 1.00 87.69 197 GLU A C 1
ATOM 1554 O O . GLU A 1 197 ? 3.070 13.230 15.166 1.00 87.69 197 GLU A O 1
ATOM 1559 N N . VAL A 1 198 ? 0.969 12.593 14.890 1.00 85.06 198 VAL A N 1
ATOM 1560 C CA . VAL A 1 198 ? 0.980 11.818 16.144 1.00 85.06 198 VAL A CA 1
ATOM 1561 C C . VAL A 1 198 ? 1.960 10.635 16.115 1.00 85.06 198 VAL A C 1
ATOM 1563 O O . VAL A 1 198 ? 2.458 10.234 17.166 1.00 85.06 198 VAL A O 1
ATOM 1566 N N . LEU A 1 199 ? 2.238 10.056 14.943 1.00 84.88 199 LEU A N 1
ATOM 1567 C CA . LEU A 1 199 ? 3.141 8.909 14.825 1.00 84.88 199 LEU A CA 1
ATOM 1568 C C . LEU A 1 199 ? 4.608 9.305 14.639 1.00 84.88 199 LEU A C 1
ATOM 1570 O O . LEU A 1 199 ? 5.469 8.673 15.241 1.00 84.88 199 LEU A O 1
ATOM 1574 N N . LEU A 1 200 ? 4.907 10.287 13.787 1.00 83.75 200 LEU A N 1
ATOM 1575 C CA . LEU A 1 200 ? 6.281 10.571 13.356 1.00 83.75 200 LEU A CA 1
ATOM 1576 C C . LEU A 1 200 ? 6.890 11.826 13.978 1.00 83.75 200 LEU A C 1
ATOM 1578 O O . LEU A 1 200 ? 8.115 11.944 13.956 1.00 83.75 200 LEU A O 1
ATOM 1582 N N . GLU A 1 201 ? 6.086 12.746 14.521 1.00 83.50 201 GLU A N 1
ATOM 1583 C CA . GLU A 1 201 ? 6.600 13.989 15.108 1.00 83.50 201 GLU A CA 1
ATOM 1584 C C . GLU A 1 201 ? 7.688 13.686 16.160 1.00 83.50 201 GLU A C 1
ATOM 1586 O O . GLU A 1 201 ? 7.605 12.666 16.847 1.00 83.50 201 GLU A O 1
ATOM 1591 N N . PRO A 1 202 ? 8.723 14.532 16.323 1.00 69.69 202 PRO A N 1
ATOM 1592 C CA . PRO A 1 202 ? 9.829 14.261 17.250 1.00 69.69 202 PRO A CA 1
ATOM 1593 C C . PRO A 1 202 ? 9.397 14.067 18.709 1.00 69.69 202 PRO A C 1
ATOM 1595 O O . PRO A 1 202 ? 10.098 13.415 19.478 1.00 69.69 202 PRO A O 1
ATOM 1598 N N . SER A 1 203 ? 8.233 14.608 19.076 1.00 64.06 203 SER A N 1
ATOM 1599 C CA . SER A 1 203 ? 7.581 14.429 20.376 1.00 64.06 203 SER A CA 1
ATOM 1600 C C . SER A 1 203 ? 6.885 13.071 20.544 1.00 64.06 203 SER A C 1
ATOM 1602 O O . SER A 1 203 ? 6.549 12.695 21.666 1.00 64.06 203 SER A O 1
ATOM 1604 N N . ALA A 1 204 ? 6.664 12.316 19.465 1.00 65.25 204 ALA A N 1
ATOM 1605 C CA . ALA A 1 204 ? 6.101 10.971 19.514 1.00 65.25 204 ALA A CA 1
ATOM 1606 C C . ALA A 1 204 ? 7.135 9.964 20.049 1.00 65.25 204 ALA A C 1
ATOM 1608 O O . ALA A 1 204 ? 8.340 10.175 19.919 1.00 65.25 204 ALA A O 1
ATOM 1609 N N . GLY A 1 205 ? 6.705 8.845 20.634 1.00 66.38 205 GLY A N 1
ATOM 1610 C CA . GLY A 1 205 ? 7.633 7.807 21.098 1.00 66.38 205 GLY A CA 1
ATOM 1611 C C . GLY A 1 205 ? 8.294 7.031 19.956 1.00 66.38 205 GLY A C 1
ATOM 1612 O O . GLY A 1 205 ? 7.938 7.178 18.787 1.00 66.38 205 GLY A O 1
ATOM 1613 N N . ASP A 1 206 ? 9.263 6.182 20.298 1.00 77.81 206 ASP A N 1
ATOM 1614 C CA . ASP A 1 206 ? 10.064 5.461 19.307 1.00 77.81 206 ASP A CA 1
ATOM 1615 C C . ASP A 1 206 ? 9.329 4.259 18.672 1.00 77.81 206 ASP A C 1
ATOM 1617 O O . ASP A 1 206 ? 9.063 3.224 19.302 1.00 77.81 206 ASP A O 1
ATOM 1621 N N . LEU A 1 207 ? 9.072 4.362 17.366 1.00 75.25 207 LEU A N 1
ATOM 1622 C CA . LEU A 1 207 ? 8.526 3.293 16.526 1.00 75.25 207 LEU A CA 1
ATOM 1623 C C . LEU A 1 207 ? 9.534 2.163 16.253 1.00 75.25 207 LEU A C 1
ATOM 1625 O O . LEU A 1 207 ? 9.108 1.037 15.975 1.00 75.25 207 LEU A O 1
ATOM 1629 N N . GLY A 1 208 ? 10.844 2.399 16.382 1.00 80.38 208 GLY A N 1
ATOM 1630 C CA . GLY A 1 208 ? 11.894 1.427 16.060 1.00 80.38 208 GLY A CA 1
ATOM 1631 C C . GLY A 1 208 ? 11.723 0.832 14.655 1.00 80.38 208 GLY A C 1
ATOM 1632 O O . GLY A 1 208 ? 11.471 1.551 13.691 1.00 80.38 208 GLY A O 1
ATOM 1633 N N . ASP A 1 209 ? 11.771 -0.498 14.535 1.00 78.38 209 ASP A N 1
ATOM 1634 C CA . ASP A 1 209 ? 11.613 -1.200 13.247 1.00 78.38 209 ASP A CA 1
ATOM 1635 C C . ASP A 1 209 ? 10.261 -0.956 12.552 1.00 78.38 209 ASP A C 1
ATOM 1637 O O . ASP A 1 209 ? 10.170 -1.036 11.325 1.00 78.38 209 ASP A O 1
ATOM 1641 N N . ALA A 1 210 ? 9.208 -0.610 13.303 1.00 82.69 210 ALA A N 1
ATOM 1642 C CA . ALA A 1 210 ? 7.897 -0.305 12.731 1.00 82.69 210 ALA A CA 1
ATOM 1643 C C . ALA A 1 210 ? 7.912 0.976 11.877 1.00 82.69 210 ALA A C 1
ATOM 1645 O O . ALA A 1 210 ? 7.086 1.123 10.969 1.00 82.69 210 ALA A O 1
ATOM 1646 N N . ALA A 1 211 ? 8.868 1.880 12.132 1.00 84.75 211 ALA A N 1
ATOM 1647 C CA . ALA A 1 211 ? 9.048 3.101 11.3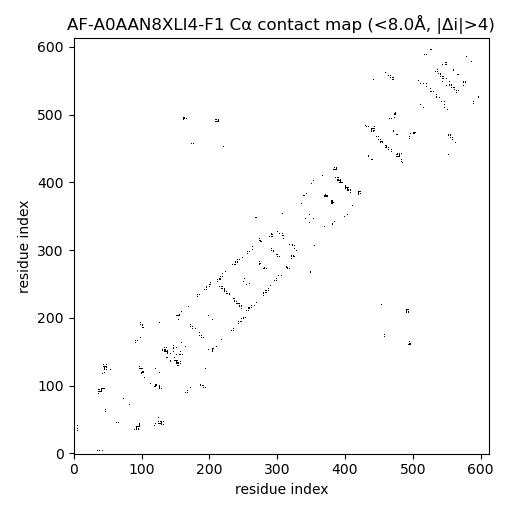56 1.00 84.75 211 ALA A CA 1
ATOM 1648 C C . ALA A 1 211 ? 9.386 2.794 9.895 1.00 84.75 211 ALA A C 1
ATOM 1650 O O . ALA A 1 211 ? 8.896 3.483 9.002 1.00 84.75 211 ALA A O 1
ATOM 1651 N N . TYR A 1 212 ? 10.149 1.722 9.642 1.00 86.56 212 TYR A N 1
ATOM 1652 C CA . TYR A 1 212 ? 10.497 1.309 8.284 1.00 86.56 212 TYR A CA 1
ATOM 1653 C C . TYR A 1 212 ? 9.240 1.041 7.456 1.00 86.56 212 TYR A C 1
ATOM 1655 O O . TYR A 1 212 ? 9.096 1.575 6.360 1.00 86.56 212 TYR A O 1
ATOM 1663 N N . TYR A 1 213 ? 8.298 0.256 7.986 1.00 87.56 213 TYR A N 1
ATOM 1664 C CA . TYR A 1 213 ? 7.029 0.009 7.304 1.00 87.56 213 TYR A CA 1
ATOM 1665 C C . TYR A 1 213 ? 6.216 1.299 7.135 1.00 87.56 213 TYR A C 1
ATOM 1667 O O . TYR A 1 213 ? 5.755 1.591 6.032 1.00 87.56 213 TYR A O 1
ATOM 1675 N N . ALA A 1 214 ? 6.050 2.072 8.213 1.00 88.50 214 ALA A N 1
ATOM 1676 C CA . ALA A 1 214 ? 5.178 3.241 8.228 1.00 88.50 214 ALA A CA 1
ATOM 1677 C C . ALA A 1 214 ? 5.638 4.316 7.229 1.00 88.50 214 ALA A C 1
ATOM 1679 O O . ALA A 1 214 ? 4.844 4.750 6.395 1.00 88.50 214 ALA A O 1
ATOM 1680 N N . VAL A 1 215 ? 6.918 4.700 7.264 1.00 89.69 215 VAL A N 1
ATOM 1681 C CA . VAL A 1 215 ? 7.500 5.697 6.349 1.00 89.69 215 VAL A CA 1
ATOM 1682 C C . VAL A 1 215 ? 7.412 5.205 4.909 1.00 89.69 215 VAL A C 1
ATOM 1684 O O . VAL A 1 215 ? 6.927 5.922 4.041 1.00 89.69 215 VAL A O 1
ATOM 1687 N N . HIS A 1 216 ? 7.802 3.957 4.650 1.00 87.69 216 HIS A N 1
ATOM 1688 C CA . HIS A 1 216 ? 7.828 3.421 3.293 1.00 87.69 216 HIS A CA 1
ATOM 1689 C C . HIS A 1 216 ? 6.420 3.318 2.682 1.00 87.69 216 HIS A C 1
ATOM 1691 O O . HIS A 1 216 ? 6.237 3.650 1.510 1.00 87.69 216 HIS A O 1
ATOM 1697 N N . PHE A 1 217 ? 5.423 2.910 3.475 1.00 87.81 217 PHE A N 1
ATOM 1698 C CA . PHE A 1 217 ? 4.021 2.852 3.058 1.00 87.81 217 PHE A CA 1
ATOM 1699 C C . PHE A 1 217 ? 3.439 4.250 2.816 1.00 87.81 217 PHE A C 1
ATOM 1701 O O . PHE A 1 217 ? 2.859 4.496 1.757 1.00 87.81 217 PHE A O 1
ATOM 1708 N N . MET A 1 218 ? 3.629 5.181 3.758 1.00 90.31 218 MET A N 1
ATOM 1709 C CA . MET A 1 218 ? 3.109 6.548 3.644 1.00 90.31 218 MET A CA 1
ATOM 1710 C C . MET A 1 218 ? 3.744 7.299 2.479 1.00 90.31 218 MET A C 1
ATOM 1712 O O . MET A 1 218 ? 3.018 7.847 1.655 1.00 90.31 218 MET A O 1
ATOM 1716 N N . SER A 1 219 ? 5.073 7.292 2.359 1.00 89.88 219 SER A N 1
ATOM 1717 C CA . SER A 1 219 ? 5.766 7.985 1.273 1.00 89.88 219 SER A CA 1
ATOM 1718 C C . SER A 1 219 ? 5.386 7.418 -0.092 1.00 89.88 219 SER A C 1
ATOM 1720 O O . SER A 1 219 ? 5.105 8.191 -1.005 1.00 89.88 219 SER A O 1
ATOM 1722 N N . HIS A 1 220 ? 5.320 6.090 -0.243 1.00 87.38 220 HIS A N 1
ATOM 1723 C CA . HIS A 1 220 ? 4.912 5.478 -1.508 1.00 87.38 220 HIS A CA 1
ATOM 1724 C C . HIS A 1 220 ? 3.478 5.867 -1.896 1.00 87.38 220 HIS A C 1
ATOM 1726 O O . HIS A 1 220 ? 3.243 6.325 -3.016 1.00 87.38 220 HIS A O 1
ATOM 1732 N N . THR A 1 221 ? 2.544 5.734 -0.953 1.00 88.12 221 THR A N 1
ATOM 1733 C CA . THR A 1 221 ? 1.119 5.987 -1.190 1.00 88.12 221 THR A CA 1
ATOM 1734 C C . THR A 1 221 ? 0.855 7.470 -1.455 1.00 88.12 221 THR A C 1
ATOM 1736 O O . THR A 1 221 ? 0.193 7.802 -2.432 1.00 88.12 221 THR A O 1
ATOM 1739 N N . LEU A 1 222 ? 1.427 8.382 -0.658 1.00 90.38 222 LEU A N 1
ATOM 1740 C CA . LEU A 1 222 ? 1.284 9.830 -0.865 1.00 90.38 222 LEU A CA 1
ATOM 1741 C C . LEU A 1 222 ? 1.845 10.270 -2.218 1.00 90.38 222 LEU A C 1
ATOM 1743 O O . LEU A 1 222 ? 1.185 11.013 -2.932 1.00 90.38 222 LEU A O 1
ATOM 1747 N N . THR A 1 223 ? 3.015 9.755 -2.606 1.00 88.19 223 THR A N 1
ATOM 1748 C CA . THR A 1 223 ? 3.622 10.090 -3.902 1.00 88.19 223 THR A CA 1
ATOM 1749 C C . THR A 1 223 ? 2.738 9.647 -5.073 1.00 88.19 223 THR A C 1
ATOM 1751 O O . THR A 1 223 ? 2.630 10.359 -6.066 1.00 88.19 223 THR A O 1
ATOM 1754 N N . TYR A 1 224 ? 2.086 8.483 -4.967 1.00 87.25 224 TYR A N 1
ATOM 1755 C CA . TYR A 1 224 ? 1.104 8.043 -5.961 1.00 87.25 224 TYR A CA 1
ATOM 1756 C C . TYR A 1 224 ? -0.100 8.995 -6.017 1.00 87.25 224 TYR A C 1
ATOM 1758 O O . TYR A 1 224 ? -0.436 9.514 -7.083 1.00 87.25 224 TYR A O 1
ATOM 1766 N N . TYR A 1 225 ? -0.702 9.296 -4.863 1.00 86.81 225 TYR A N 1
ATOM 1767 C CA . TYR A 1 225 ? -1.879 10.160 -4.791 1.00 86.81 225 TYR A CA 1
ATOM 1768 C C . TYR A 1 225 ? -1.618 11.603 -5.213 1.00 86.81 225 TYR A C 1
ATOM 1770 O O . TYR A 1 225 ? -2.555 12.234 -5.683 1.00 86.81 225 TYR A O 1
ATOM 1778 N N . THR A 1 226 ? -0.393 12.126 -5.124 1.00 86.69 226 THR A N 1
ATOM 1779 C CA . THR A 1 226 ? -0.054 13.452 -5.672 1.00 86.69 226 THR A CA 1
ATOM 1780 C C . THR A 1 226 ? -0.468 13.560 -7.145 1.00 86.69 226 THR A C 1
ATOM 1782 O O . THR A 1 226 ? -1.117 14.530 -7.532 1.00 86.69 226 THR A O 1
ATOM 1785 N N . SER A 1 227 ? -0.192 12.532 -7.954 1.00 84.50 227 SER A N 1
ATOM 1786 C CA . SER A 1 227 ? -0.571 12.533 -9.373 1.00 84.50 227 SER A CA 1
ATOM 1787 C C . SER A 1 227 ? -2.089 12.502 -9.586 1.00 84.50 227 SER A C 1
ATOM 1789 O O . SER A 1 227 ? -2.629 13.350 -10.291 1.00 84.50 227 SER A O 1
ATOM 1791 N N . LEU A 1 228 ? -2.788 11.602 -8.892 1.00 84.12 228 LEU A N 1
ATOM 1792 C CA . LEU A 1 228 ? -4.239 11.437 -9.004 1.00 84.12 228 LEU A CA 1
ATOM 1793 C C . LEU A 1 228 ? -5.021 12.643 -8.452 1.00 84.12 228 LEU A C 1
ATOM 1795 O O . LEU A 1 228 ? -6.044 13.050 -8.997 1.00 84.12 228 LEU A O 1
ATOM 1799 N N . LEU A 1 229 ? -4.544 13.236 -7.356 1.00 85.38 229 LEU A N 1
ATOM 1800 C CA . LEU A 1 229 ? -5.150 14.418 -6.744 1.00 85.38 229 LEU A CA 1
ATOM 1801 C C . LEU A 1 229 ? -4.944 15.662 -7.607 1.00 85.38 229 LEU A C 1
ATOM 1803 O O . LEU A 1 229 ? -5.826 16.515 -7.621 1.00 85.38 229 LEU A O 1
ATOM 1807 N N . CYS A 1 230 ? -3.821 15.764 -8.324 1.00 83.50 230 CYS A N 1
ATOM 1808 C CA . CYS A 1 230 ? -3.563 16.857 -9.260 1.00 83.50 230 CYS A CA 1
ATOM 1809 C C . CYS A 1 230 ? -4.637 16.920 -10.357 1.00 83.50 230 CYS A C 1
ATOM 1811 O O . CYS A 1 230 ? -5.139 18.005 -10.649 1.00 83.50 230 CYS A O 1
ATOM 1813 N N . GLU A 1 231 ? -5.049 15.763 -10.892 1.00 83.62 231 GLU A N 1
ATOM 1814 C CA . GLU A 1 231 ? -6.133 15.670 -11.880 1.00 83.62 231 GLU A CA 1
ATOM 1815 C C . GLU A 1 231 ? -7.492 16.103 -11.312 1.00 83.62 231 GLU A C 1
ATOM 1817 O O . GLU A 1 231 ? -8.290 16.714 -12.020 1.00 83.62 231 GLU A O 1
ATOM 1822 N N . MET A 1 232 ? -7.759 15.821 -10.031 1.00 83.56 232 MET A N 1
ATOM 1823 C CA . MET A 1 232 ? -9.009 16.225 -9.379 1.00 83.56 232 MET A CA 1
ATOM 1824 C C . MET A 1 232 ? -9.033 17.710 -9.011 1.00 83.56 232 MET A C 1
ATOM 1826 O O . MET A 1 232 ? -9.996 18.412 -9.313 1.00 83.56 232 MET A O 1
ATOM 1830 N N . ALA A 1 233 ? -8.010 18.176 -8.295 1.00 83.88 233 ALA A N 1
ATOM 1831 C CA . ALA A 1 233 ? -7.863 19.562 -7.882 1.00 83.88 233 ALA A CA 1
ATOM 1832 C C . ALA A 1 233 ? -6.410 19.852 -7.450 1.00 83.88 233 ALA A C 1
ATOM 1834 O O . ALA A 1 233 ? -5.935 19.270 -6.468 1.00 83.88 233 ALA A O 1
ATOM 1835 N N . PRO A 1 234 ? -5.716 20.822 -8.076 1.00 84.12 234 PRO A N 1
ATOM 1836 C CA . PRO A 1 234 ? -4.311 21.103 -7.779 1.00 84.12 234 PRO A CA 1
ATOM 1837 C C . PRO A 1 234 ? -3.994 21.398 -6.307 1.00 84.12 234 PRO A C 1
ATOM 1839 O O . PRO A 1 234 ? -2.978 20.937 -5.792 1.00 84.12 234 PRO A O 1
ATOM 1842 N N . TYR A 1 235 ? -4.890 22.089 -5.594 1.00 84.12 235 TYR A N 1
ATOM 1843 C CA . TYR A 1 235 ? -4.684 22.425 -4.180 1.00 84.12 235 TYR A CA 1
ATOM 1844 C C . TYR A 1 235 ? -4.630 21.188 -3.262 1.00 84.12 235 TYR A C 1
ATOM 1846 O O . TYR A 1 235 ? -3.991 21.222 -2.210 1.00 84.12 235 TYR A O 1
ATOM 1854 N N . LEU A 1 236 ? -5.291 20.083 -3.638 1.00 85.81 236 LEU A N 1
ATOM 1855 C CA . LEU A 1 236 ? -5.223 18.821 -2.893 1.00 85.81 236 LEU A CA 1
ATOM 1856 C C . LEU A 1 236 ? -3.852 18.172 -3.051 1.00 85.81 236 LEU A C 1
ATOM 1858 O O . LEU A 1 236 ? -3.319 17.620 -2.089 1.00 85.81 236 LEU A O 1
ATOM 1862 N N . SER A 1 237 ? -3.278 18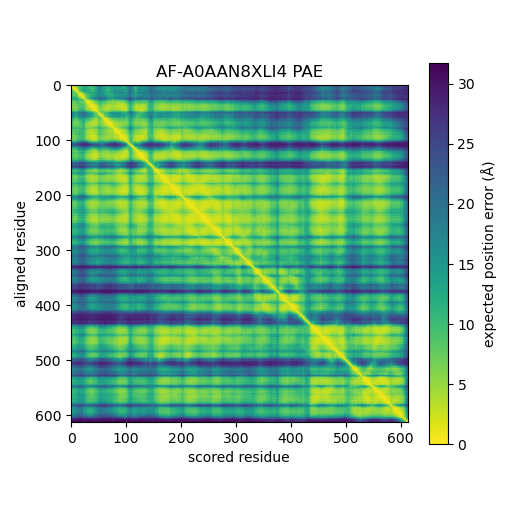.264 -4.249 1.00 87.25 237 SER A N 1
ATOM 1863 C CA . SER A 1 237 ? -1.925 17.791 -4.525 1.00 87.25 237 SER A CA 1
ATOM 1864 C C . SER A 1 237 ? -0.876 18.612 -3.775 1.00 87.25 237 SER A C 1
ATOM 1866 O O . SER A 1 237 ? 0.059 18.031 -3.230 1.00 87.25 237 SER A O 1
ATOM 1868 N N . ASP A 1 238 ? -1.046 19.934 -3.678 1.00 86.62 238 ASP A N 1
ATOM 1869 C CA . ASP A 1 238 ? -0.177 20.780 -2.847 1.00 86.62 238 ASP A CA 1
ATOM 1870 C C . ASP A 1 238 ? -0.211 20.349 -1.381 1.00 86.62 238 ASP A C 1
ATOM 1872 O O . ASP A 1 238 ? 0.830 20.165 -0.750 1.00 86.62 238 ASP A O 1
ATOM 1876 N N . TYR A 1 239 ? -1.410 20.117 -0.844 1.00 87.81 239 TYR A N 1
ATOM 1877 C CA . TYR A 1 239 ? -1.555 19.649 0.529 1.00 87.81 239 TYR A CA 1
ATOM 1878 C C . TYR A 1 239 ? -0.979 18.235 0.728 1.00 87.81 239 TYR A C 1
ATOM 1880 O O . TYR A 1 239 ? -0.342 17.965 1.745 1.00 87.81 239 TYR A O 1
ATOM 1888 N N . CYS A 1 240 ? -1.128 17.341 -0.255 1.00 91.38 240 CYS A N 1
ATOM 1889 C CA . CYS A 1 240 ? -0.499 16.018 -0.251 1.00 91.38 240 CYS A CA 1
ATOM 1890 C C . CYS A 1 240 ? 1.035 16.116 -0.211 1.00 91.38 240 CYS A C 1
ATOM 1892 O O . CYS A 1 240 ? 1.674 15.437 0.595 1.00 91.38 240 CYS A O 1
ATOM 1894 N N . ASN A 1 241 ? 1.624 17.013 -1.008 1.00 90.31 241 ASN A N 1
ATOM 1895 C CA . ASN A 1 241 ? 3.063 17.280 -1.004 1.00 90.31 241 ASN A CA 1
ATOM 1896 C C . ASN A 1 241 ? 3.548 17.858 0.329 1.00 90.31 241 ASN A C 1
ATOM 1898 O O . ASN A 1 241 ? 4.619 17.482 0.796 1.00 90.31 241 ASN A O 1
ATOM 1902 N N . GLU A 1 242 ? 2.764 18.712 0.986 1.00 90.62 242 GLU A N 1
ATOM 1903 C CA . GLU A 1 242 ? 3.084 19.205 2.333 1.00 90.62 242 GLU A CA 1
ATOM 1904 C C . GLU A 1 242 ? 3.076 18.075 3.380 1.00 90.62 242 GLU A C 1
ATOM 1906 O O . GLU A 1 242 ? 3.952 18.023 4.247 1.00 90.62 242 GLU A O 1
ATOM 1911 N N . ILE A 1 243 ? 2.140 17.122 3.290 1.00 91.50 243 ILE A N 1
ATOM 1912 C CA . ILE A 1 243 ? 2.140 15.927 4.155 1.00 91.50 243 ILE A CA 1
ATOM 1913 C C . ILE A 1 243 ? 3.356 15.045 3.849 1.00 91.50 243 ILE A C 1
ATOM 1915 O O . ILE A 1 243 ? 4.026 14.583 4.775 1.00 91.50 243 ILE A O 1
ATOM 1919 N N . LEU A 1 244 ? 3.672 14.828 2.570 1.00 92.50 244 LEU A N 1
ATOM 1920 C CA . LEU A 1 244 ? 4.851 14.070 2.152 1.00 92.50 244 LEU A CA 1
ATOM 1921 C C . LEU A 1 244 ? 6.142 14.729 2.654 1.00 92.50 244 LEU A C 1
ATOM 1923 O O . LEU A 1 244 ? 7.015 14.036 3.176 1.00 92.50 244 LEU A O 1
ATOM 1927 N N . TRP A 1 245 ? 6.233 16.059 2.577 1.00 92.44 245 TRP A N 1
ATOM 1928 C CA . TRP A 1 245 ? 7.339 16.831 3.138 1.00 92.44 245 TRP A CA 1
ATOM 1929 C C . TRP A 1 245 ? 7.484 16.573 4.638 1.00 92.44 245 TRP A C 1
ATOM 1931 O O . TRP A 1 245 ? 8.586 16.265 5.083 1.00 92.44 245 TRP A O 1
ATOM 1941 N N . LYS A 1 246 ? 6.386 16.615 5.410 1.00 90.25 246 LYS A N 1
ATOM 1942 C CA . LYS A 1 246 ? 6.402 16.302 6.851 1.00 90.25 246 LYS A CA 1
ATOM 1943 C C . LYS A 1 246 ? 6.885 14.875 7.124 1.00 90.25 246 LYS A C 1
ATOM 1945 O O . LYS A 1 246 ? 7.745 14.687 7.977 1.00 90.25 246 LYS A O 1
ATOM 1950 N N . VAL A 1 247 ? 6.378 13.881 6.388 1.00 90.50 247 VAL A N 1
ATOM 1951 C CA . VAL A 1 247 ? 6.792 12.469 6.532 1.00 90.50 247 VAL A CA 1
ATOM 1952 C C . VAL A 1 247 ? 8.293 12.332 6.295 1.00 90.50 247 VAL A C 1
ATOM 1954 O O . VAL A 1 247 ? 8.987 11.737 7.117 1.00 90.50 247 VAL A O 1
ATOM 1957 N N . CYS A 1 248 ? 8.801 12.901 5.199 1.00 89.44 248 CYS A N 1
ATOM 1958 C CA . CYS A 1 248 ? 10.223 12.874 4.886 1.00 89.44 248 CYS A CA 1
ATOM 1959 C C . CYS A 1 248 ? 11.038 13.620 5.944 1.00 89.44 248 CYS A C 1
ATOM 1961 O O . CYS A 1 248 ? 12.025 13.077 6.421 1.00 89.44 248 CYS A O 1
ATOM 1963 N N . HIS A 1 249 ? 10.618 14.818 6.354 1.00 88.56 249 HIS A N 1
ATOM 1964 C CA . HIS A 1 249 ? 11.329 15.648 7.327 1.00 88.56 249 HIS A CA 1
ATOM 1965 C C . HIS A 1 249 ? 11.480 14.939 8.675 1.00 88.56 249 HIS A C 1
ATOM 1967 O O . HIS A 1 249 ? 12.599 14.790 9.162 1.00 88.56 249 HIS A O 1
ATOM 1973 N N . TYR A 1 250 ? 10.390 14.401 9.222 1.00 87.75 250 TYR A N 1
ATOM 1974 C CA . TYR A 1 250 ? 10.437 13.641 10.470 1.00 87.75 250 TYR A CA 1
ATOM 1975 C C . TYR A 1 250 ? 11.233 12.336 10.334 1.00 87.75 250 TYR A C 1
ATOM 1977 O O . TYR A 1 250 ? 11.964 11.947 11.246 1.00 87.75 250 TYR A O 1
ATOM 1985 N N . ALA A 1 251 ? 11.141 11.666 9.182 1.00 86.50 251 ALA A N 1
ATOM 1986 C CA . ALA A 1 251 ? 11.939 10.475 8.915 1.00 86.50 251 ALA A CA 1
ATOM 1987 C C . ALA A 1 251 ? 13.440 10.789 8.788 1.00 86.50 251 ALA A C 1
ATOM 1989 O O . ALA A 1 251 ? 14.245 9.972 9.222 1.00 86.50 251 ALA A O 1
ATOM 1990 N N . PHE A 1 252 ? 13.836 11.955 8.264 1.00 84.25 252 PHE A N 1
ATOM 1991 C CA . PHE A 1 252 ? 15.240 12.380 8.237 1.00 84.25 252 PHE A CA 1
ATOM 1992 C C . PHE A 1 252 ? 15.793 12.568 9.651 1.00 84.25 252 PHE A C 1
ATOM 1994 O O . PHE A 1 252 ? 16.895 12.109 9.930 1.00 84.25 252 PHE A O 1
ATOM 2001 N N . GLU A 1 253 ? 15.022 13.187 10.547 1.00 83.56 253 GLU A N 1
ATOM 2002 C CA . GLU A 1 253 ? 15.468 13.453 11.920 1.00 83.56 253 GLU A CA 1
ATOM 2003 C C . GLU A 1 253 ? 15.598 12.181 12.769 1.00 83.56 253 GLU A C 1
ATOM 2005 O O . GLU A 1 253 ? 16.491 12.097 13.612 1.00 83.56 253 GLU A O 1
ATOM 2010 N N . ARG A 1 254 ? 14.720 11.188 12.566 1.00 79.94 254 ARG A N 1
ATOM 2011 C CA . ARG A 1 254 ? 14.623 10.014 13.457 1.00 79.94 254 ARG A CA 1
ATOM 2012 C C . ARG A 1 254 ? 15.073 8.699 12.826 1.00 79.94 254 ARG A C 1
ATOM 2014 O O . ARG A 1 254 ? 15.643 7.856 13.513 1.00 79.94 254 ARG A O 1
ATOM 2021 N N . TYR A 1 255 ? 14.817 8.502 11.534 1.00 82.19 255 TYR A N 1
ATOM 2022 C CA . TYR A 1 255 ? 14.976 7.213 10.850 1.00 82.19 255 TYR A CA 1
ATOM 2023 C C . TYR A 1 255 ? 15.592 7.347 9.442 1.00 82.19 255 TYR A C 1
ATOM 2025 O O . TYR A 1 255 ? 15.010 6.843 8.472 1.00 82.19 255 TYR A O 1
ATOM 2033 N N . PRO A 1 256 ? 16.785 7.958 9.290 1.00 81.56 256 PRO A N 1
ATOM 2034 C CA . PRO A 1 256 ? 17.367 8.269 7.979 1.00 81.56 256 PRO A CA 1
ATOM 2035 C C . PRO A 1 256 ? 17.513 7.031 7.077 1.00 81.56 256 PRO A C 1
ATOM 2037 O O . PRO A 1 256 ? 17.221 7.085 5.885 1.00 81.56 256 PRO A O 1
ATOM 2040 N N . MET A 1 257 ? 17.845 5.873 7.652 1.00 81.62 257 MET A N 1
ATOM 2041 C CA . MET A 1 257 ? 18.001 4.601 6.930 1.00 81.62 257 MET A CA 1
ATOM 2042 C C . MET A 1 257 ? 16.740 4.133 6.196 1.00 81.62 257 MET A C 1
ATOM 2044 O O . MET A 1 257 ? 16.821 3.442 5.181 1.00 81.62 257 MET A O 1
ATOM 2048 N N . THR A 1 258 ? 15.558 4.497 6.698 1.00 81.62 258 THR A N 1
ATOM 2049 C CA . THR A 1 258 ? 14.278 4.089 6.098 1.00 81.62 258 THR A CA 1
ATOM 2050 C C . THR A 1 258 ? 14.006 4.801 4.772 1.00 81.62 258 THR A C 1
ATOM 2052 O O . THR A 1 258 ? 13.256 4.285 3.942 1.00 81.62 258 THR A O 1
ATOM 2055 N N . LEU A 1 259 ? 14.657 5.948 4.541 1.00 83.38 259 LEU A N 1
ATOM 2056 C CA . LEU A 1 259 ? 14.470 6.780 3.355 1.00 83.38 259 LEU A CA 1
ATOM 2057 C C . LEU A 1 259 ? 15.329 6.345 2.164 1.00 83.38 259 LEU A C 1
ATOM 2059 O O . LEU A 1 259 ? 14.964 6.642 1.029 1.00 83.38 259 LEU A O 1
ATOM 2063 N N . VAL A 1 260 ? 16.412 5.593 2.387 1.00 82.62 260 VAL A N 1
ATOM 2064 C CA . VAL A 1 260 ? 17.321 5.087 1.338 1.00 82.62 260 VAL A CA 1
ATOM 2065 C C . VAL A 1 260 ? 16.567 4.489 0.128 1.00 82.62 260 VAL A C 1
ATOM 2067 O O . VAL A 1 260 ? 16.787 4.954 -0.990 1.00 82.62 260 VAL A O 1
ATOM 2070 N N . PRO A 1 261 ? 15.639 3.520 0.293 1.00 80.00 261 PRO A N 1
ATOM 2071 C CA . PRO A 1 261 ? 14.890 2.942 -0.831 1.00 80.00 261 PRO A CA 1
ATOM 2072 C C . PRO A 1 261 ? 13.716 3.809 -1.325 1.00 80.00 261 PRO A C 1
ATOM 2074 O O . PRO A 1 261 ? 13.147 3.528 -2.383 1.00 80.00 261 PRO A O 1
ATOM 2077 N N . VAL A 1 262 ? 13.319 4.828 -0.559 1.00 83.75 262 VAL A N 1
ATOM 2078 C CA . VAL A 1 262 ? 12.166 5.697 -0.843 1.00 83.75 262 VAL A CA 1
ATOM 2079 C C . VAL A 1 262 ? 12.570 6.864 -1.743 1.00 83.75 262 VAL A C 1
ATOM 2081 O O . VAL A 1 262 ? 11.828 7.205 -2.663 1.00 83.75 262 VAL A O 1
ATOM 2084 N N . ILE A 1 263 ? 13.756 7.439 -1.523 1.00 85.94 263 ILE A N 1
ATOM 2085 C CA . ILE A 1 263 ? 14.252 8.635 -2.220 1.00 85.94 263 ILE A CA 1
ATOM 2086 C C . ILE A 1 263 ? 14.182 8.511 -3.751 1.00 85.94 263 ILE A C 1
ATOM 2088 O O . ILE A 1 263 ? 13.558 9.379 -4.365 1.00 85.94 263 ILE A O 1
ATOM 2092 N N . PRO A 1 264 ? 14.716 7.449 -4.395 1.00 82.56 264 PRO A N 1
ATOM 2093 C CA . PRO A 1 264 ? 14.659 7.342 -5.853 1.00 82.56 264 PRO A CA 1
ATOM 2094 C C . PRO A 1 264 ? 13.231 7.331 -6.404 1.00 82.56 264 PRO A C 1
ATOM 2096 O O . PRO A 1 264 ? 12.966 7.911 -7.456 1.00 82.56 264 PRO A O 1
ATOM 2099 N N . LYS A 1 265 ? 12.291 6.722 -5.670 1.00 81.81 265 LYS A N 1
ATOM 2100 C CA . LYS A 1 265 ? 10.874 6.642 -6.054 1.00 81.81 265 LYS A CA 1
ATOM 2101 C C . LYS A 1 265 ? 10.156 7.980 -5.902 1.00 81.81 265 LYS A C 1
ATOM 2103 O O . LYS A 1 265 ? 9.324 8.320 -6.733 1.00 81.81 265 LYS A O 1
ATOM 2108 N N . VAL A 1 266 ? 10.464 8.724 -4.839 1.00 84.88 266 VAL A N 1
ATOM 2109 C CA . VAL A 1 266 ? 9.886 10.054 -4.602 1.00 84.88 266 VAL A CA 1
ATOM 2110 C C . VAL A 1 266 ? 10.380 11.038 -5.658 1.00 84.88 266 VAL A C 1
ATOM 2112 O O . VAL A 1 266 ? 9.565 11.704 -6.284 1.00 84.88 266 VAL A O 1
ATOM 2115 N N . VAL A 1 267 ? 11.695 11.093 -5.905 1.00 84.25 267 VAL A N 1
ATOM 2116 C CA . VAL A 1 267 ? 12.286 12.039 -6.867 1.00 84.25 267 VAL A CA 1
ATOM 2117 C C . VAL A 1 267 ? 11.740 11.809 -8.271 1.00 84.25 267 VAL A C 1
ATOM 2119 O O . VAL A 1 267 ? 11.267 12.752 -8.892 1.00 84.25 267 VAL A O 1
ATOM 2122 N N . SER A 1 268 ? 11.753 10.566 -8.751 1.00 81.25 268 SER A N 1
ATOM 2123 C CA . SER A 1 268 ? 11.254 10.219 -10.089 1.00 81.25 268 SER A CA 1
ATOM 2124 C C . SER A 1 268 ? 9.778 10.570 -10.288 1.00 81.25 268 SER A C 1
ATOM 2126 O O . SER A 1 268 ? 9.436 11.276 -11.227 1.00 81.25 268 SER A O 1
ATOM 2128 N N . ARG A 1 269 ? 8.895 10.162 -9.370 1.00 83.25 269 ARG A N 1
ATOM 2129 C CA . ARG A 1 269 ? 7.451 10.424 -9.493 1.00 83.25 269 ARG A CA 1
ATOM 2130 C C . ARG A 1 269 ? 7.074 11.896 -9.342 1.00 83.25 269 ARG A C 1
ATOM 2132 O O . ARG A 1 269 ? 6.083 12.325 -9.923 1.00 83.25 269 ARG A O 1
ATOM 2139 N N . LEU A 1 270 ? 7.831 12.662 -8.557 1.00 84.56 270 LEU A N 1
ATOM 2140 C CA . LEU A 1 270 ? 7.596 14.096 -8.386 1.00 84.56 270 LEU A CA 1
ATOM 2141 C C . LEU A 1 270 ? 8.209 14.941 -9.509 1.00 84.56 270 LEU A C 1
ATOM 2143 O O . LEU A 1 270 ? 7.759 16.063 -9.733 1.00 84.56 270 LEU A O 1
ATOM 2147 N N . LEU A 1 271 ? 9.196 14.415 -10.240 1.00 84.06 271 LEU A N 1
ATOM 2148 C CA . LEU A 1 271 ? 9.912 15.155 -11.277 1.00 84.06 271 LEU A CA 1
ATOM 2149 C C . LEU A 1 271 ? 8.997 15.753 -12.364 1.00 84.06 271 LEU A C 1
ATOM 2151 O O . LEU A 1 271 ? 9.184 16.926 -12.683 1.00 84.06 271 LEU A O 1
ATOM 2155 N N . PRO A 1 272 ? 7.964 15.060 -12.890 1.00 81.88 272 PRO A N 1
ATOM 2156 C CA . PRO A 1 272 ? 7.036 15.651 -13.857 1.00 81.88 272 PRO A CA 1
ATOM 2157 C C . PRO A 1 272 ? 6.285 16.887 -13.335 1.00 81.88 272 PRO A C 1
ATOM 2159 O O . PRO A 1 272 ? 5.913 17.752 -14.128 1.00 81.88 272 PRO A O 1
ATOM 2162 N N . PHE A 1 273 ? 6.086 16.991 -12.016 1.00 80.56 273 PHE A N 1
ATOM 2163 C CA . PHE A 1 273 ? 5.434 18.123 -11.345 1.00 80.56 273 PHE A CA 1
ATOM 2164 C C . PHE A 1 273 ? 6.414 19.240 -10.965 1.00 80.56 273 PHE A C 1
ATOM 2166 O O . PHE A 1 273 ? 6.002 20.258 -10.423 1.00 80.56 273 PHE A O 1
ATOM 2173 N N . ALA A 1 274 ? 7.705 19.079 -11.259 1.00 78.25 274 ALA A N 1
ATOM 2174 C CA . ALA A 1 274 ? 8.709 20.128 -11.100 1.00 78.25 274 ALA A CA 1
ATOM 2175 C C . ALA A 1 274 ? 8.871 20.996 -12.362 1.00 78.25 274 ALA A C 1
ATOM 2177 O O . ALA A 1 274 ? 9.796 21.802 -12.440 1.00 78.25 274 ALA A O 1
ATOM 2178 N N . LYS A 1 275 ? 7.987 20.836 -13.356 1.00 80.50 275 LYS A N 1
ATOM 2179 C CA . LYS A 1 275 ? 7.950 21.689 -14.547 1.00 80.50 275 LYS A CA 1
ATOM 2180 C C . LYS A 1 275 ? 7.373 23.063 -14.220 1.00 80.50 275 LYS A C 1
ATOM 2182 O O . LYS A 1 275 ? 6.365 23.158 -13.513 1.00 80.50 275 LYS A O 1
ATOM 2187 N N . ASN A 1 276 ? 7.932 24.101 -14.835 1.00 68.06 276 ASN A N 1
ATOM 2188 C CA . ASN A 1 276 ? 7.506 25.500 -14.718 1.00 68.06 276 ASN A CA 1
ATOM 2189 C C . ASN A 1 276 ? 6.019 25.721 -15.063 1.00 68.06 276 ASN A C 1
ATOM 2191 O O . ASN A 1 276 ? 5.394 26.654 -14.568 1.00 68.06 276 ASN A O 1
ATOM 2195 N N . SER A 1 277 ? 5.431 24.849 -15.887 1.00 65.81 277 SER A N 1
ATOM 2196 C CA . SER A 1 277 ? 4.013 24.888 -16.263 1.00 65.81 277 SER A CA 1
ATOM 2197 C C . SER A 1 277 ? 3.058 24.345 -15.192 1.00 65.81 277 SER A C 1
ATOM 2199 O O . SER A 1 277 ? 1.843 24.400 -15.377 1.00 65.81 277 SER A O 1
ATOM 2201 N N . SER A 1 278 ? 3.569 23.755 -14.110 1.00 75.75 278 SER A N 1
ATOM 2202 C CA . SER A 1 278 ? 2.743 23.106 -13.092 1.00 75.75 278 SER A CA 1
ATOM 2203 C C . SER A 1 278 ? 2.317 24.084 -11.994 1.00 75.75 278 SER A C 1
ATOM 2205 O O . SER A 1 278 ? 3.101 24.879 -11.480 1.00 75.75 278 SER A O 1
ATOM 2207 N N . SER A 1 279 ? 1.058 23.991 -11.569 1.00 75.62 279 SER A N 1
ATOM 2208 C CA . SER A 1 279 ? 0.530 24.775 -10.445 1.00 75.62 279 SER A CA 1
ATOM 2209 C C . SER A 1 279 ? 1.110 24.357 -9.086 1.00 75.62 279 SER A C 1
ATOM 2211 O O . SER A 1 279 ? 1.072 25.140 -8.145 1.00 75.62 279 SER A O 1
ATOM 2213 N N . ILE A 1 280 ? 1.664 23.142 -9.002 1.00 81.19 280 ILE A N 1
ATOM 2214 C CA . ILE A 1 280 ? 2.134 22.464 -7.776 1.00 81.19 280 ILE A CA 1
ATOM 2215 C C . ILE A 1 280 ? 3.672 22.565 -7.643 1.00 81.19 280 ILE A C 1
ATOM 2217 O O . ILE A 1 280 ? 4.305 21.931 -6.797 1.00 81.19 280 ILE A O 1
ATOM 2221 N N . LEU A 1 281 ? 4.309 23.396 -8.473 1.00 84.69 281 LEU A N 1
ATOM 2222 C CA . LEU A 1 281 ? 5.763 23.537 -8.548 1.00 84.69 281 LEU A CA 1
ATOM 2223 C C . LEU A 1 281 ? 6.402 23.827 -7.183 1.00 84.69 281 LEU A C 1
ATOM 2225 O O . LEU A 1 281 ? 7.336 23.145 -6.775 1.00 84.69 281 LEU A O 1
ATOM 2229 N N . LYS A 1 282 ? 5.876 24.807 -6.437 1.00 84.69 282 LYS A N 1
ATOM 2230 C CA . LYS A 1 282 ? 6.473 25.255 -5.165 1.00 84.69 282 LYS A CA 1
ATOM 2231 C C . LYS A 1 282 ? 6.476 24.163 -4.094 1.00 84.69 282 LYS A C 1
ATOM 2233 O O . LYS A 1 282 ? 7.486 23.980 -3.416 1.00 84.69 282 LYS A O 1
ATOM 2238 N N . SER A 1 283 ? 5.363 23.443 -3.939 1.00 83.94 283 SER A N 1
ATOM 2239 C CA . SER A 1 283 ? 5.251 22.360 -2.955 1.00 83.94 283 SER A CA 1
ATOM 2240 C C . SER A 1 283 ? 6.138 21.173 -3.348 1.00 83.94 283 SER A C 1
ATOM 2242 O O . SER A 1 283 ? 6.820 20.597 -2.501 1.00 83.94 283 SER A O 1
ATOM 2244 N N . THR A 1 284 ? 6.219 20.872 -4.646 1.00 85.81 284 THR A N 1
ATOM 2245 C CA . THR A 1 284 ? 7.090 19.824 -5.195 1.00 85.81 284 THR A CA 1
ATOM 2246 C C . THR A 1 284 ? 8.569 20.148 -4.984 1.00 85.81 284 THR A C 1
ATOM 2248 O O . THR A 1 284 ? 9.318 19.314 -4.472 1.00 85.81 284 THR A O 1
ATOM 2251 N N . LEU A 1 285 ? 8.991 21.375 -5.308 1.00 84.88 285 LEU A N 1
ATOM 2252 C CA . LEU A 1 285 ? 10.362 21.843 -5.092 1.00 84.88 285 LEU A CA 1
ATOM 2253 C C . LEU A 1 285 ? 10.753 21.754 -3.620 1.00 84.88 285 LEU A C 1
ATOM 2255 O O . LEU A 1 285 ? 11.846 21.295 -3.317 1.00 84.88 285 LEU A O 1
ATOM 2259 N N . ARG A 1 286 ? 9.849 22.090 -2.696 1.00 86.69 286 ARG A N 1
ATOM 2260 C CA . ARG A 1 286 ? 10.112 21.989 -1.257 1.00 86.69 286 ARG A CA 1
ATOM 2261 C C . ARG A 1 286 ? 10.416 20.555 -0.803 1.00 86.69 286 ARG A C 1
ATOM 2263 O O . ARG A 1 286 ? 11.304 20.354 0.027 1.00 86.69 286 ARG A O 1
ATOM 2270 N N . VAL A 1 287 ? 9.706 19.558 -1.340 1.00 87.12 287 VAL A N 1
ATOM 2271 C CA . VAL A 1 287 ? 9.985 18.133 -1.073 1.00 87.12 287 VAL A CA 1
ATOM 2272 C C . VAL A 1 287 ? 11.328 17.722 -1.682 1.00 87.12 287 VAL A C 1
ATOM 2274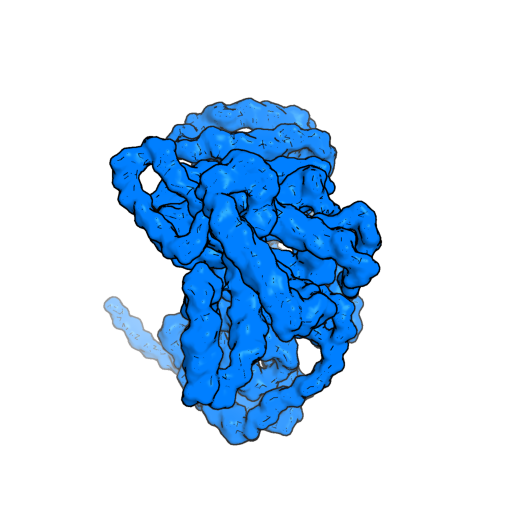 O O . VAL A 1 287 ? 12.145 17.105 -0.997 1.00 87.12 287 VAL A O 1
ATOM 2277 N N . LEU A 1 288 ? 11.587 18.093 -2.939 1.00 85.56 288 LEU A N 1
ATOM 2278 C CA . LEU A 1 288 ? 12.840 17.764 -3.628 1.00 85.56 288 LEU A CA 1
ATOM 2279 C C . LEU A 1 288 ? 14.057 18.422 -2.963 1.00 85.56 288 LEU A C 1
ATOM 2281 O O . LEU A 1 288 ? 15.088 17.775 -2.797 1.00 85.56 288 LEU A O 1
ATOM 2285 N N . GLU A 1 289 ? 13.932 19.673 -2.524 1.00 86.25 289 GLU A N 1
ATOM 2286 C CA . GLU A 1 289 ? 14.969 20.392 -1.787 1.00 86.25 289 GLU A CA 1
ATOM 2287 C C . GLU A 1 289 ? 15.354 19.679 -0.499 1.00 86.25 289 GLU A C 1
ATOM 2289 O O . GLU A 1 289 ? 16.545 19.509 -0.237 1.00 86.25 289 GLU A O 1
ATOM 2294 N N . LEU A 1 290 ? 14.364 19.228 0.273 1.00 84.56 290 LEU A N 1
ATOM 2295 C CA . LEU A 1 290 ? 14.600 18.473 1.498 1.00 84.56 290 LEU A CA 1
ATOM 2296 C C . LEU A 1 290 ? 15.359 17.170 1.212 1.00 84.56 290 LEU A C 1
ATOM 2298 O O . LEU A 1 290 ? 16.307 16.842 1.919 1.00 84.56 290 LEU A O 1
ATOM 2302 N N . VAL A 1 291 ? 14.958 16.443 0.167 1.00 82.25 291 VAL A N 1
ATOM 2303 C CA . VAL A 1 291 ? 15.558 15.151 -0.185 1.00 82.25 291 VAL A CA 1
ATOM 2304 C C . VAL A 1 291 ? 16.980 15.301 -0.735 1.00 82.25 291 VAL A C 1
ATOM 2306 O O . VAL A 1 291 ? 17.855 14.495 -0.417 1.00 82.25 291 VAL A O 1
ATOM 2309 N N . ILE A 1 292 ? 17.245 16.335 -1.534 1.00 79.38 292 ILE A N 1
ATOM 2310 C CA . ILE A 1 292 ? 18.537 16.515 -2.210 1.00 79.38 292 ILE A CA 1
ATOM 2311 C C . ILE A 1 292 ? 19.564 17.209 -1.310 1.00 79.38 292 ILE A C 1
ATOM 2313 O O . ILE A 1 292 ? 20.729 16.815 -1.313 1.00 79.38 292 ILE A O 1
ATOM 2317 N N . LYS A 1 293 ? 19.165 18.189 -0.486 1.00 78.19 293 LYS A N 1
ATOM 2318 C CA . LYS A 1 293 ? 20.073 18.920 0.427 1.00 78.19 293 LYS A CA 1
ATOM 2319 C C . LYS A 1 293 ? 20.427 18.119 1.695 1.00 78.19 293 LYS A C 1
ATOM 2321 O O . LYS A 1 293 ? 20.779 18.697 2.722 1.00 78.19 293 LYS A O 1
ATOM 2326 N N . THR A 1 294 ? 20.340 16.791 1.639 1.00 72.31 294 THR A N 1
ATOM 2327 C CA . THR A 1 294 ? 20.512 15.916 2.801 1.00 72.31 294 THR A CA 1
ATOM 2328 C C . THR A 1 294 ? 21.939 15.964 3.368 1.00 72.31 294 THR A C 1
ATOM 2330 O O . THR A 1 294 ? 22.939 15.927 2.645 1.00 72.31 294 THR A O 1
ATOM 2333 N N . THR A 1 295 ? 22.043 16.003 4.698 1.00 65.00 295 THR A N 1
ATOM 2334 C CA . THR A 1 295 ? 23.309 16.061 5.447 1.00 65.00 295 THR A CA 1
ATOM 2335 C C . THR A 1 295 ? 23.911 14.690 5.774 1.00 65.00 295 THR A C 1
ATOM 2337 O O . THR A 1 295 ? 25.115 14.612 5.992 1.00 65.00 295 THR A O 1
ATOM 2340 N N . HIS A 1 296 ? 23.115 13.617 5.787 1.00 74.38 296 HIS A N 1
ATOM 2341 C CA . HIS A 1 296 ? 23.565 12.258 6.115 1.00 74.38 296 HIS A CA 1
ATOM 2342 C C . HIS A 1 296 ? 24.329 11.581 4.967 1.00 74.38 296 HIS A C 1
ATOM 2344 O O . HIS A 1 296 ? 23.830 11.517 3.843 1.00 74.38 296 HIS A O 1
ATOM 2350 N N . ASP A 1 297 ? 25.489 10.993 5.267 1.00 72.06 297 ASP A N 1
ATOM 2351 C CA . ASP A 1 297 ? 26.406 10.420 4.267 1.00 72.06 297 ASP A CA 1
ATOM 2352 C C . ASP A 1 297 ? 25.818 9.243 3.477 1.00 72.06 297 ASP A C 1
ATOM 2354 O O . ASP A 1 297 ? 25.983 9.156 2.259 1.00 72.06 297 ASP A O 1
ATOM 2358 N N . GLU A 1 298 ? 25.040 8.375 4.122 1.00 70.00 298 GLU A N 1
ATOM 2359 C CA . GLU A 1 298 ? 24.389 7.259 3.430 1.00 70.00 298 GLU A CA 1
ATOM 2360 C C . GLU A 1 298 ? 23.322 7.727 2.437 1.00 70.00 298 GLU A C 1
ATOM 2362 O O . GLU A 1 298 ? 23.205 7.191 1.336 1.00 70.00 298 GLU A O 1
ATOM 2367 N N . LEU A 1 299 ? 22.581 8.781 2.778 1.00 74.19 299 LEU A N 1
ATOM 2368 C CA . LEU A 1 299 ? 21.573 9.366 1.896 1.00 74.19 299 LEU A CA 1
ATOM 2369 C C . LEU A 1 299 ? 22.227 10.193 0.788 1.00 74.19 299 LEU A C 1
ATOM 2371 O O . LEU A 1 299 ? 21.756 10.154 -0.347 1.00 74.19 299 LEU A O 1
ATOM 2375 N N . ARG A 1 300 ? 23.370 10.834 1.061 1.00 76.12 300 ARG A N 1
ATOM 2376 C CA . ARG A 1 300 ? 24.212 11.441 0.019 1.00 76.12 300 ARG A CA 1
ATOM 2377 C C . ARG A 1 300 ? 24.646 10.407 -1.010 1.00 76.12 300 ARG A C 1
ATOM 2379 O O . ARG A 1 300 ? 24.514 10.671 -2.199 1.00 76.12 300 ARG A O 1
ATOM 2386 N N . SER A 1 301 ? 25.054 9.208 -0.586 1.00 73.12 301 SER A N 1
ATOM 2387 C CA . SER A 1 301 ? 25.401 8.127 -1.524 1.00 73.12 301 SER A CA 1
ATOM 2388 C C . SER A 1 301 ? 24.222 7.727 -2.425 1.00 73.12 301 SER A C 1
ATOM 2390 O O . SER A 1 301 ? 24.404 7.393 -3.592 1.00 73.12 301 SER A O 1
ATOM 2392 N N . VAL A 1 302 ? 22.985 7.788 -1.918 1.00 73.50 302 VAL A N 1
ATOM 2393 C CA . VAL A 1 302 ? 21.777 7.551 -2.724 1.00 73.50 302 VAL A CA 1
ATOM 2394 C C . VAL A 1 302 ? 21.554 8.693 -3.706 1.00 73.50 302 VAL A C 1
ATOM 2396 O O . VAL A 1 302 ? 21.337 8.421 -4.880 1.00 73.50 302 VAL A O 1
ATOM 2399 N N . VAL A 1 303 ? 21.657 9.947 -3.256 1.00 75.38 303 VAL A N 1
ATOM 2400 C CA . VAL A 1 303 ? 21.480 11.146 -4.096 1.00 75.38 303 VAL A CA 1
ATOM 2401 C C . VAL A 1 303 ? 22.525 11.216 -5.218 1.00 75.38 303 VAL A C 1
ATOM 2403 O O . VAL A 1 303 ? 22.184 11.592 -6.338 1.00 75.38 303 VAL A O 1
ATOM 2406 N N . VAL A 1 304 ? 23.764 10.789 -4.957 1.00 73.69 304 VAL A N 1
ATOM 2407 C CA . VAL A 1 304 ? 24.830 10.671 -5.971 1.00 73.69 304 VAL A CA 1
ATOM 2408 C C . VAL A 1 304 ? 24.510 9.595 -7.011 1.00 73.69 304 VAL A C 1
ATOM 2410 O O . VAL A 1 304 ? 24.812 9.773 -8.187 1.00 73.69 304 VAL A O 1
ATOM 2413 N N . ARG A 1 305 ? 23.863 8.493 -6.607 1.00 72.69 305 ARG A N 1
ATOM 2414 C CA . ARG A 1 305 ? 23.438 7.421 -7.524 1.00 72.69 305 ARG A CA 1
ATOM 2415 C C . ARG A 1 305 ? 22.198 7.773 -8.350 1.00 72.69 305 ARG A C 1
ATOM 2417 O O . ARG A 1 305 ? 21.894 7.047 -9.295 1.00 72.69 305 ARG A O 1
ATOM 2424 N N . LEU A 1 306 ? 21.456 8.828 -8.004 1.00 72.81 306 LEU A N 1
ATOM 2425 C CA . LEU A 1 306 ? 20.300 9.262 -8.792 1.00 72.81 306 LEU A CA 1
ATOM 2426 C C . LEU A 1 306 ? 20.738 9.794 -10.164 1.00 72.81 306 LEU A C 1
ATOM 2428 O O . LEU A 1 306 ? 21.824 10.368 -10.275 1.00 72.81 306 LEU A O 1
ATOM 2432 N N . PRO A 1 307 ? 19.884 9.687 -11.201 1.00 70.19 307 PRO A N 1
ATOM 2433 C CA . PRO A 1 307 ? 20.104 10.439 -12.428 1.00 70.19 307 PRO A CA 1
ATOM 2434 C C . PRO A 1 307 ? 20.288 11.933 -12.143 1.00 70.19 307 PRO A C 1
ATOM 2436 O O . PRO A 1 307 ? 19.645 12.466 -11.228 1.00 70.19 307 PRO A O 1
ATOM 2439 N N . PRO A 1 308 ? 21.098 12.636 -12.951 1.00 74.19 308 PRO A N 1
ATOM 2440 C CA . PRO A 1 308 ? 21.104 14.085 -12.905 1.00 74.19 308 PRO A CA 1
ATOM 2441 C C . PRO A 1 308 ? 19.712 14.615 -13.259 1.00 74.19 308 PRO A C 1
ATOM 2443 O O . PRO A 1 308 ? 19.026 14.089 -14.145 1.00 74.19 308 PRO A O 1
ATOM 2446 N N . LEU A 1 309 ? 19.286 15.661 -12.553 1.00 77.00 309 LEU A N 1
ATOM 2447 C CA . LEU A 1 309 ? 18.018 16.328 -12.849 1.00 77.00 309 LEU A CA 1
ATOM 2448 C C . LEU A 1 309 ? 18.029 16.921 -14.283 1.00 77.00 309 LEU A C 1
ATOM 2450 O O . LEU A 1 309 ? 19.102 17.304 -14.764 1.00 77.00 309 LEU A O 1
ATOM 2454 N N . PRO A 1 310 ? 16.867 17.003 -14.968 1.00 74.88 310 PRO A N 1
ATOM 2455 C CA . PRO A 1 310 ? 16.768 17.499 -16.343 1.00 74.88 310 PRO A CA 1
ATOM 2456 C C . PRO A 1 310 ? 17.293 18.937 -16.516 1.00 74.88 310 PRO A C 1
ATOM 2458 O O . PRO A 1 310 ? 17.210 19.753 -15.599 1.00 74.88 310 PRO A O 1
ATOM 2461 N N . ASP A 1 311 ? 17.800 19.241 -17.717 1.00 68.38 311 ASP A N 1
ATOM 2462 C CA . ASP A 1 311 ? 18.334 20.556 -18.134 1.00 68.38 311 ASP A CA 1
ATOM 2463 C C . ASP A 1 311 ? 17.484 21.208 -19.236 1.00 68.38 311 ASP A C 1
ATOM 2465 O O . ASP A 1 311 ? 17.996 21.900 -20.112 1.00 68.38 311 ASP A O 1
ATOM 2469 N N . ASP A 1 312 ? 16.188 20.906 -19.262 1.00 73.88 312 ASP A N 1
ATOM 2470 C CA . ASP A 1 312 ? 15.288 21.495 -20.251 1.00 73.88 312 ASP A CA 1
ATOM 2471 C C . ASP A 1 312 ? 14.780 22.861 -19.750 1.00 73.88 312 ASP A C 1
ATOM 2473 O O . ASP A 1 312 ? 14.709 23.096 -18.540 1.00 73.88 312 ASP A O 1
ATOM 2477 N N . GLU A 1 313 ? 14.383 23.756 -20.665 1.00 67.62 313 GLU A N 1
ATOM 2478 C CA . GLU A 1 313 ? 13.845 25.097 -20.340 1.00 67.62 313 GLU A CA 1
ATOM 2479 C C . GLU A 1 313 ? 12.634 25.045 -19.386 1.00 67.62 313 GLU A C 1
ATOM 2481 O O . GLU A 1 313 ? 12.362 25.987 -18.644 1.00 67.62 313 GLU A O 1
ATOM 2486 N N . ASP A 1 314 ? 11.944 23.907 -19.343 1.00 72.06 314 ASP A N 1
ATOM 2487 C CA . ASP A 1 314 ? 10.824 23.650 -18.441 1.00 72.06 314 ASP A CA 1
ATOM 2488 C C . ASP A 1 314 ? 11.238 23.479 -16.965 1.00 72.06 314 ASP A C 1
ATOM 2490 O O . ASP A 1 314 ? 10.360 23.459 -16.104 1.00 72.06 314 ASP A O 1
ATOM 2494 N N . TYR A 1 315 ? 12.534 23.350 -16.651 1.00 77.19 315 TYR A N 1
ATOM 2495 C CA . TYR A 1 315 ? 13.056 23.008 -15.316 1.00 77.19 315 TYR A CA 1
ATOM 2496 C C . TYR A 1 315 ? 14.047 24.037 -14.746 1.00 77.19 315 TYR A C 1
ATOM 2498 O O . TYR A 1 315 ? 14.914 23.691 -13.937 1.00 77.19 315 TYR A O 1
ATOM 2506 N N . THR A 1 316 ? 13.939 25.311 -15.130 1.00 69.00 316 THR A N 1
ATOM 2507 C CA . THR A 1 316 ? 14.872 26.369 -14.684 1.00 69.00 316 THR A CA 1
ATOM 2508 C C . THR A 1 316 ? 15.037 26.436 -13.163 1.00 69.00 316 THR A C 1
ATOM 2510 O O . THR A 1 316 ? 16.153 26.617 -12.669 1.00 69.00 316 THR A O 1
ATOM 2513 N N . ASP A 1 317 ? 13.958 26.215 -12.411 1.00 72.75 317 ASP A N 1
ATOM 2514 C CA . ASP A 1 317 ? 13.956 26.316 -10.948 1.00 72.75 317 ASP A CA 1
ATOM 2515 C C . ASP A 1 317 ? 14.712 25.161 -10.259 1.00 72.75 317 ASP A C 1
ATOM 2517 O O . ASP A 1 317 ? 15.170 25.306 -9.122 1.00 72.75 317 ASP A O 1
ATOM 2521 N N . LEU A 1 318 ? 14.961 24.047 -10.964 1.00 75.69 318 LEU A N 1
ATOM 2522 C CA . LEU A 1 318 ? 15.809 22.943 -10.491 1.00 75.69 318 LEU A CA 1
ATOM 2523 C C . LEU A 1 318 ? 17.313 23.245 -10.600 1.00 75.69 318 LEU A C 1
ATOM 2525 O O . LEU A 1 318 ? 18.127 22.472 -10.087 1.00 75.69 318 LEU A O 1
ATOM 2529 N N . GLY A 1 319 ? 17.710 24.360 -11.224 1.00 68.50 319 GLY A N 1
ATOM 2530 C CA . GLY A 1 319 ? 19.118 24.709 -11.450 1.00 68.50 319 GLY A CA 1
ATOM 2531 C C . GLY A 1 319 ? 19.960 24.724 -10.169 1.00 68.50 319 GLY A C 1
ATOM 2532 O O . GLY A 1 319 ? 21.082 24.221 -10.146 1.00 68.50 319 GLY A O 1
ATOM 2533 N N . HIS A 1 320 ? 19.399 25.213 -9.062 1.00 73.75 320 HIS A N 1
ATOM 2534 C CA . HIS A 1 320 ? 20.100 25.251 -7.779 1.00 73.75 320 HIS A CA 1
ATOM 2535 C C . HIS A 1 320 ? 20.306 23.850 -7.167 1.00 73.75 320 HIS A C 1
ATOM 2537 O O . HIS A 1 320 ? 21.351 23.581 -6.574 1.00 73.75 320 HIS A O 1
ATOM 2543 N N . LEU A 1 321 ? 19.350 22.934 -7.356 1.00 73.50 321 LEU A N 1
ATOM 2544 C CA . LEU A 1 321 ? 19.447 21.542 -6.902 1.00 73.50 321 LEU A CA 1
ATOM 2545 C C . LEU A 1 321 ? 20.457 20.744 -7.714 1.00 73.50 321 LEU A C 1
ATOM 2547 O O . LEU A 1 321 ? 21.158 19.898 -7.164 1.00 73.50 321 LEU A O 1
ATOM 2551 N N . ARG A 1 322 ? 20.580 21.060 -9.003 1.00 71.94 322 ARG A N 1
ATOM 2552 C CA . ARG A 1 322 ? 21.592 20.472 -9.885 1.00 71.94 322 ARG A CA 1
ATOM 2553 C C . ARG A 1 322 ? 22.999 20.812 -9.435 1.00 71.94 322 ARG A C 1
ATOM 2555 O O . ARG A 1 322 ? 23.842 19.923 -9.384 1.00 71.94 322 ARG A O 1
ATOM 2562 N N . ILE A 1 323 ? 23.237 22.066 -9.052 1.00 71.62 323 ILE A N 1
ATOM 2563 C CA . ILE A 1 323 ? 24.536 22.490 -8.519 1.00 71.62 323 ILE A CA 1
ATOM 2564 C C . ILE A 1 323 ? 24.863 21.679 -7.261 1.00 71.62 323 ILE A C 1
ATOM 2566 O O . ILE A 1 323 ? 25.935 21.083 -7.192 1.00 71.62 323 ILE A O 1
ATOM 2570 N N . VAL A 1 324 ? 23.919 21.563 -6.323 1.00 73.69 324 VAL A N 1
ATOM 2571 C CA . VAL A 1 324 ? 24.102 20.767 -5.095 1.00 73.69 324 VAL A CA 1
ATOM 2572 C C . VAL A 1 324 ? 24.382 19.294 -5.415 1.00 73.69 324 VAL A C 1
ATOM 2574 O O . VAL A 1 324 ? 25.325 18.725 -4.875 1.00 73.69 324 VAL A O 1
ATOM 2577 N N . GLN A 1 325 ? 23.627 18.679 -6.329 1.00 74.69 325 GLN A N 1
ATOM 2578 C CA . GLN A 1 325 ? 23.849 17.286 -6.732 1.00 74.69 325 GLN A CA 1
ATOM 2579 C C . GLN A 1 325 ? 25.223 17.097 -7.393 1.00 74.69 325 GLN A C 1
ATOM 2581 O O . GLN A 1 325 ? 25.929 16.143 -7.076 1.00 74.69 325 GLN A O 1
ATOM 2586 N N . SER A 1 326 ? 25.636 18.022 -8.264 1.00 67.12 326 SER A N 1
ATOM 2587 C CA . SER A 1 326 ? 26.944 17.977 -8.932 1.00 67.12 326 SER A CA 1
ATOM 2588 C C . SER A 1 326 ? 28.120 18.200 -7.978 1.00 67.12 326 SER A C 1
ATOM 2590 O O . SER A 1 326 ? 29.187 17.644 -8.189 1.00 67.12 326 SER A O 1
ATOM 2592 N N . GLN A 1 327 ? 27.929 18.967 -6.902 1.00 70.50 327 GLN A N 1
ATOM 2593 C CA . GLN A 1 327 ? 28.935 19.140 -5.850 1.00 70.50 327 GLN A CA 1
ATOM 2594 C C . GLN A 1 327 ? 29.073 17.893 -4.969 1.00 70.50 327 GLN A C 1
ATOM 2596 O O . GLN A 1 327 ? 30.148 17.642 -4.429 1.00 70.50 327 GLN A O 1
ATOM 2601 N N . LEU A 1 328 ? 27.994 17.119 -4.814 1.00 65.38 328 LEU A N 1
ATOM 2602 C CA . LEU A 1 328 ? 27.994 15.858 -4.068 1.00 65.38 328 LEU A CA 1
ATOM 2603 C C . LEU A 1 328 ? 28.572 14.698 -4.891 1.00 65.38 328 LEU A C 1
ATOM 2605 O O . LEU A 1 328 ? 29.221 13.814 -4.337 1.00 65.38 328 LEU A O 1
ATOM 2609 N N . ALA A 1 329 ? 28.341 14.692 -6.204 1.00 60.09 329 ALA A N 1
ATOM 2610 C CA . ALA A 1 329 ? 28.912 13.724 -7.127 1.00 60.09 329 ALA A CA 1
ATOM 2611 C C . ALA A 1 329 ? 30.322 14.177 -7.536 1.00 60.09 329 ALA A C 1
ATOM 2613 O O . ALA A 1 329 ? 30.487 14.917 -8.500 1.00 60.09 329 ALA A O 1
ATOM 2614 N N . SER A 1 330 ? 31.349 13.742 -6.803 1.00 52.78 330 SER A N 1
ATOM 2615 C CA . SER A 1 330 ? 32.750 13.966 -7.187 1.00 52.78 330 SER A CA 1
ATOM 2616 C C . SER A 1 330 ? 33.012 13.570 -8.651 1.00 52.78 330 SER A C 1
ATOM 2618 O O . SER A 1 330 ? 32.422 12.613 -9.156 1.00 52.78 330 SER A O 1
ATOM 2620 N N . GLU A 1 331 ? 33.879 14.334 -9.324 1.00 52.16 331 GLU A N 1
ATOM 2621 C CA . GLU A 1 331 ? 34.114 14.302 -10.773 1.00 52.16 331 GLU A CA 1
ATOM 2622 C C . GLU A 1 331 ? 34.294 12.884 -11.361 1.00 52.16 331 GLU A C 1
ATOM 2624 O O . GLU A 1 331 ? 35.141 12.111 -10.924 1.00 52.16 331 GLU A O 1
ATOM 2629 N N . ASN A 1 332 ? 33.539 12.610 -12.436 1.00 52.88 332 ASN A N 1
ATOM 2630 C CA . ASN A 1 332 ? 33.700 11.513 -13.404 1.00 52.88 332 ASN A CA 1
ATOM 2631 C C . ASN A 1 332 ? 33.492 10.071 -12.904 1.00 52.88 332 ASN A C 1
ATOM 2633 O O . ASN A 1 332 ? 34.412 9.256 -12.925 1.00 52.88 332 ASN A O 1
ATOM 2637 N N . HIS A 1 333 ? 32.235 9.706 -12.629 1.00 56.75 333 HIS A N 1
ATOM 2638 C CA . HIS A 1 333 ? 31.836 8.293 -12.614 1.00 56.75 333 HIS A CA 1
ATOM 2639 C C . HIS A 1 333 ? 31.972 7.693 -14.020 1.00 56.75 333 HIS A C 1
ATOM 2641 O O . HIS A 1 333 ? 31.459 8.249 -15.004 1.00 56.75 333 HIS A O 1
ATOM 2647 N N . SER A 1 334 ? 32.646 6.550 -14.117 1.00 62.72 334 SER A N 1
ATOM 2648 C CA . SER A 1 334 ? 32.799 5.814 -15.375 1.00 62.72 334 SER A CA 1
ATOM 2649 C C . SER A 1 334 ? 31.443 5.278 -15.868 1.00 62.72 334 SER A C 1
ATOM 2651 O O . SER A 1 334 ? 30.523 5.059 -15.080 1.00 62.72 334 SER A O 1
ATOM 2653 N N . LEU A 1 335 ? 31.287 5.035 -17.181 1.00 66.31 335 LEU A N 1
ATOM 2654 C CA . LEU A 1 335 ? 30.053 4.435 -17.728 1.00 66.31 335 LEU A CA 1
ATOM 2655 C C . LEU A 1 335 ? 29.715 3.102 -17.029 1.00 66.31 335 LEU A C 1
ATOM 2657 O O . LEU A 1 335 ? 28.545 2.785 -16.849 1.00 66.31 335 LEU A O 1
ATOM 2661 N N . TYR A 1 336 ? 30.739 2.357 -16.602 1.00 67.88 336 TYR A N 1
ATOM 2662 C CA . TYR A 1 336 ? 30.598 1.106 -15.861 1.00 67.88 336 TYR A CA 1
ATOM 2663 C C . TYR A 1 336 ? 29.853 1.307 -14.532 1.00 67.88 336 TYR A C 1
ATOM 2665 O O . TYR A 1 336 ? 28.826 0.673 -14.315 1.00 67.88 336 TYR A O 1
ATOM 2673 N N . GLU A 1 337 ? 30.298 2.252 -13.699 1.00 69.62 337 GLU A N 1
ATOM 2674 C CA . GLU A 1 337 ? 29.660 2.566 -12.408 1.00 69.62 337 GLU A CA 1
ATOM 2675 C C . GLU A 1 337 ? 28.243 3.118 -12.594 1.00 69.62 337 GLU A C 1
ATOM 2677 O O . GLU A 1 337 ? 27.350 2.836 -11.802 1.00 69.62 337 GLU A O 1
ATOM 2682 N N . LYS A 1 338 ? 27.994 3.878 -13.668 1.00 70.12 338 LYS A N 1
ATOM 2683 C CA . LYS A 1 338 ? 26.647 4.371 -13.998 1.00 70.12 338 LYS A CA 1
ATOM 2684 C C . LYS A 1 338 ? 25.692 3.233 -14.372 1.00 70.12 338 LYS A C 1
ATOM 2686 O O . LYS A 1 338 ? 24.537 3.254 -13.953 1.00 70.12 338 LYS A O 1
ATOM 2691 N N . VAL A 1 339 ? 26.160 2.242 -15.135 1.00 71.69 339 VAL A N 1
ATOM 2692 C CA . VAL A 1 339 ? 25.365 1.054 -15.492 1.00 71.69 339 VAL A CA 1
ATOM 2693 C C . VAL A 1 339 ? 25.166 0.143 -14.279 1.00 71.69 339 VAL A C 1
ATOM 2695 O O . VAL A 1 339 ? 24.066 -0.355 -14.068 1.00 71.69 339 VAL A O 1
ATOM 2698 N N . GLU A 1 340 ? 26.176 -0.024 -13.433 1.00 73.12 340 GLU A N 1
ATOM 2699 C CA . GLU A 1 340 ? 26.053 -0.754 -12.167 1.00 73.12 340 GLU A CA 1
ATOM 2700 C C . GLU A 1 340 ? 25.059 -0.066 -11.212 1.00 73.12 340 GLU A C 1
ATOM 2702 O O . GLU A 1 340 ? 24.172 -0.708 -10.647 1.00 73.12 340 GLU A O 1
ATOM 2707 N N . ASN A 1 341 ? 25.100 1.265 -11.117 1.00 72.31 341 ASN A N 1
ATOM 2708 C CA . ASN A 1 341 ? 24.106 2.051 -10.384 1.00 72.31 341 ASN A CA 1
ATOM 2709 C C . ASN A 1 341 ? 22.695 1.901 -10.976 1.00 72.31 341 ASN A C 1
ATOM 2711 O O . ASN A 1 341 ? 21.720 1.828 -10.232 1.00 72.31 341 ASN A O 1
ATOM 2715 N N . PHE A 1 342 ? 22.565 1.806 -12.301 1.00 71.75 342 PHE A N 1
ATOM 2716 C CA . PHE A 1 342 ? 21.283 1.528 -12.955 1.00 71.75 342 PHE A CA 1
ATOM 2717 C C . PHE A 1 342 ? 20.750 0.129 -12.606 1.00 71.75 342 PHE A C 1
ATOM 2719 O O . PHE A 1 342 ? 19.567 -0.032 -12.306 1.00 71.75 342 PHE A O 1
ATOM 2726 N N . LEU A 1 343 ? 21.616 -0.884 -12.603 1.00 69.50 343 LEU A N 1
ATOM 2727 C CA . LEU A 1 343 ? 21.246 -2.260 -12.268 1.00 69.50 343 LEU A CA 1
ATOM 2728 C C . LEU A 1 343 ? 20.940 -2.443 -10.777 1.00 69.50 343 LEU A C 1
ATOM 2730 O O . LEU A 1 343 ? 20.090 -3.247 -10.415 1.00 69.50 343 LEU A O 1
ATOM 2734 N N . THR A 1 344 ? 21.557 -1.678 -9.887 1.00 69.69 344 THR A N 1
ATOM 2735 C CA . THR A 1 344 ? 21.253 -1.765 -8.447 1.00 69.69 344 THR A CA 1
ATOM 2736 C C . THR A 1 344 ? 19.947 -1.062 -8.064 1.00 69.69 344 THR A C 1
ATOM 2738 O O . THR A 1 344 ? 19.378 -1.341 -7.006 1.00 69.69 344 THR A O 1
ATOM 2741 N N . GLN A 1 345 ? 19.415 -0.178 -8.913 1.00 67.38 345 GLN A N 1
ATOM 2742 C CA . GLN A 1 345 ? 18.152 0.502 -8.640 1.00 67.38 345 GLN A CA 1
ATOM 2743 C C . GLN A 1 345 ? 16.943 -0.393 -8.931 1.00 67.38 345 GLN A C 1
ATOM 2745 O O . GLN A 1 345 ? 16.790 -0.956 -10.010 1.00 67.38 345 GLN A O 1
ATOM 2750 N N . ASN A 1 346 ? 16.039 -0.485 -7.953 1.00 60.34 346 ASN A N 1
ATOM 2751 C CA . ASN A 1 346 ? 14.792 -1.254 -8.053 1.00 60.34 346 ASN A CA 1
ATOM 2752 C C . ASN A 1 346 ? 13.649 -0.485 -8.738 1.00 60.34 346 ASN A C 1
ATOM 2754 O O . ASN A 1 346 ? 12.572 -1.038 -8.937 1.00 60.34 346 ASN A O 1
ATOM 2758 N N . TYR A 1 347 ? 13.837 0.804 -9.026 1.00 62.16 347 TYR A N 1
ATOM 2759 C CA . TYR A 1 347 ? 12.830 1.657 -9.649 1.00 62.16 347 TYR A CA 1
ATOM 2760 C C . TYR A 1 347 ? 13.488 2.509 -10.726 1.00 62.16 347 TYR A C 1
ATOM 2762 O O . TYR A 1 347 ? 14.454 3.213 -10.438 1.00 62.16 347 TYR A O 1
ATOM 2770 N N . ILE A 1 348 ? 12.963 2.431 -11.945 1.00 65.62 348 ILE A N 1
ATOM 2771 C CA . ILE A 1 348 ? 13.489 3.120 -13.119 1.00 65.62 348 ILE A CA 1
ATOM 2772 C C . ILE A 1 348 ? 12.335 3.887 -13.759 1.00 65.62 348 ILE A C 1
ATOM 2774 O O . ILE A 1 348 ? 11.237 3.358 -13.908 1.00 65.62 348 ILE A O 1
ATOM 2778 N N . ASP A 1 349 ? 12.603 5.142 -14.101 1.00 70.69 349 ASP A N 1
ATOM 2779 C CA . ASP A 1 349 ? 11.642 6.079 -14.677 1.00 70.69 349 ASP A CA 1
ATOM 2780 C C . ASP A 1 349 ? 12.062 6.481 -16.099 1.00 70.69 349 ASP A C 1
ATOM 2782 O O . ASP A 1 349 ? 13.236 6.341 -16.468 1.00 70.69 349 ASP A O 1
ATOM 2786 N N . SER A 1 350 ? 11.135 7.026 -16.891 1.00 70.19 350 SER A N 1
ATOM 2787 C CA . SER A 1 350 ? 11.394 7.465 -18.267 1.00 70.19 350 SER A CA 1
ATOM 2788 C C . SER A 1 350 ? 12.533 8.483 -18.339 1.00 70.19 350 SER A C 1
ATOM 2790 O O . SER A 1 350 ? 13.339 8.446 -19.267 1.00 70.19 350 SER A O 1
ATOM 2792 N N . HIS A 1 351 ? 12.653 9.363 -17.336 1.00 73.56 351 HIS A N 1
ATOM 2793 C CA . HIS A 1 351 ? 13.763 10.318 -17.241 1.00 73.56 351 HIS A CA 1
ATOM 2794 C C . HIS A 1 351 ? 15.119 9.619 -17.089 1.00 73.56 351 HIS A C 1
ATOM 2796 O O . HIS A 1 351 ? 16.092 9.983 -17.750 1.00 73.56 351 HIS A O 1
ATOM 2802 N N . PHE A 1 352 ? 15.185 8.578 -16.256 1.00 72.69 352 PHE A N 1
ATOM 2803 C CA . PHE A 1 352 ? 16.428 7.844 -16.039 1.00 72.69 352 PHE A CA 1
ATOM 2804 C C . PHE A 1 352 ? 16.859 7.081 -17.296 1.00 72.69 352 PHE A C 1
ATOM 2806 O O . PHE A 1 352 ? 18.040 7.093 -17.644 1.00 72.69 352 PHE A O 1
ATOM 2813 N N . LEU A 1 353 ? 15.902 6.485 -18.015 1.00 72.56 353 LEU A N 1
ATOM 2814 C CA . LEU A 1 353 ? 16.151 5.829 -19.302 1.00 72.56 353 LEU A CA 1
ATOM 2815 C C . LEU A 1 353 ? 16.596 6.822 -20.377 1.00 72.56 353 LEU A C 1
ATOM 2817 O O . LEU A 1 353 ? 17.556 6.547 -21.091 1.00 72.56 353 LEU A O 1
ATOM 2821 N N . GLY A 1 354 ? 15.972 8.000 -20.448 1.00 72.75 354 GLY A N 1
ATOM 2822 C CA . GLY A 1 354 ? 16.391 9.062 -21.363 1.00 72.75 354 GLY A CA 1
ATOM 2823 C C . GLY A 1 354 ? 17.810 9.569 -21.073 1.00 72.75 354 GLY A C 1
ATOM 2824 O O . GLY A 1 354 ? 18.581 9.829 -22.001 1.00 72.75 354 GLY A O 1
ATOM 2825 N N . TYR A 1 355 ? 18.194 9.670 -19.795 1.00 75.12 355 TYR A N 1
ATOM 2826 C CA . TYR A 1 355 ? 19.569 9.992 -19.401 1.00 75.12 355 TYR A CA 1
ATOM 2827 C C . TYR A 1 355 ? 20.550 8.886 -19.808 1.00 75.12 355 TYR A C 1
ATOM 2829 O O . TYR A 1 355 ? 21.563 9.163 -20.453 1.00 75.12 355 TYR A O 1
ATOM 2837 N N . LEU A 1 356 ? 20.218 7.631 -19.497 1.00 77.19 356 LEU A N 1
ATOM 2838 C CA . LEU A 1 356 ? 21.023 6.475 -19.877 1.00 77.19 356 LEU A CA 1
ATOM 2839 C C . LEU A 1 356 ? 21.214 6.412 -21.400 1.00 77.19 356 LEU A C 1
ATOM 2841 O O . LEU A 1 356 ? 22.335 6.220 -21.862 1.00 77.19 356 LEU A O 1
ATOM 2845 N N . TRP A 1 357 ? 20.163 6.651 -22.185 1.00 78.38 357 TRP A N 1
ATOM 2846 C CA . TRP A 1 357 ? 20.242 6.721 -23.644 1.00 78.38 357 TRP A CA 1
ATOM 2847 C C . TRP A 1 357 ? 21.241 7.785 -24.121 1.00 78.38 357 TRP A C 1
ATOM 2849 O O . TRP A 1 357 ? 22.101 7.490 -24.956 1.00 78.38 357 TRP A O 1
ATOM 2859 N N . LYS A 1 358 ? 21.181 9.010 -23.574 1.00 77.94 358 LYS A N 1
ATOM 2860 C CA . LYS A 1 358 ? 22.126 10.092 -23.918 1.00 77.94 358 LYS A CA 1
ATOM 2861 C C . LYS A 1 358 ? 23.573 9.682 -23.613 1.00 77.94 358 LYS A C 1
ATOM 2863 O O . LYS A 1 358 ? 24.455 9.885 -24.448 1.00 77.94 358 LYS A O 1
ATOM 2868 N N . GLU A 1 359 ? 23.812 9.059 -22.463 1.00 74.06 359 GLU A N 1
ATOM 2869 C CA . GLU A 1 359 ? 25.143 8.593 -22.047 1.00 74.06 359 GLU A CA 1
ATOM 2870 C C . GLU A 1 359 ? 25.663 7.432 -22.911 1.00 74.06 359 GLU A C 1
ATOM 2872 O O . GLU A 1 359 ? 26.829 7.441 -23.316 1.00 74.06 359 GLU A O 1
ATOM 2877 N N . ILE A 1 360 ? 24.802 6.467 -23.254 1.00 75.56 360 ILE A N 1
ATOM 2878 C CA . ILE A 1 360 ? 25.102 5.343 -24.161 1.00 75.56 360 ILE A CA 1
ATOM 2879 C C . ILE A 1 360 ? 25.467 5.870 -25.553 1.00 75.56 360 ILE A C 1
ATOM 2881 O O . ILE A 1 360 ? 26.458 5.430 -26.145 1.00 75.56 360 ILE A O 1
ATOM 2885 N N . LYS A 1 361 ? 24.723 6.864 -26.053 1.00 77.88 361 LYS A N 1
ATOM 2886 C CA . LYS A 1 361 ? 24.982 7.513 -27.343 1.00 77.88 361 LYS A CA 1
ATOM 2887 C C . LYS A 1 361 ? 26.349 8.200 -27.378 1.00 77.88 361 LYS A C 1
ATOM 2889 O O . LYS A 1 361 ? 27.074 8.077 -28.367 1.00 77.88 361 LYS A O 1
ATOM 2894 N N . ILE A 1 362 ? 26.717 8.900 -26.303 1.00 76.25 362 ILE A N 1
ATOM 2895 C CA . ILE A 1 362 ? 28.019 9.575 -26.175 1.00 76.25 362 ILE A CA 1
ATOM 2896 C C . ILE A 1 362 ? 29.156 8.548 -26.037 1.00 76.25 362 ILE A C 1
ATOM 2898 O O . ILE A 1 362 ? 30.212 8.688 -26.659 1.00 76.25 362 ILE A O 1
ATOM 2902 N N . SER A 1 363 ? 28.932 7.475 -25.280 1.00 67.69 363 SER A N 1
ATOM 2903 C CA . SER A 1 363 ? 29.971 6.532 -24.849 1.00 67.69 363 SER A CA 1
ATOM 2904 C C . SER A 1 363 ? 29.950 5.197 -25.604 1.00 67.69 363 SER A C 1
ATOM 2906 O O . SER A 1 363 ? 30.265 4.144 -25.046 1.00 67.69 363 SER A O 1
ATOM 2908 N N . ARG A 1 364 ? 29.651 5.219 -26.910 1.00 67.44 364 ARG A N 1
ATOM 2909 C CA . ARG A 1 364 ? 29.504 4.009 -27.747 1.00 67.44 364 ARG A CA 1
ATOM 2910 C C . ARG A 1 364 ? 30.727 3.076 -27.750 1.00 67.44 364 ARG A C 1
ATOM 2912 O O . ARG A 1 364 ? 30.598 1.877 -27.983 1.00 67.44 364 ARG A O 1
ATOM 2919 N N . ARG A 1 365 ? 31.931 3.611 -27.505 1.00 63.16 365 ARG A N 1
ATOM 2920 C CA . ARG A 1 365 ? 33.178 2.823 -27.433 1.00 63.16 365 ARG A CA 1
ATOM 2921 C C . ARG A 1 365 ? 33.295 2.026 -26.130 1.00 63.16 365 ARG A C 1
ATOM 2923 O O . ARG A 1 365 ? 33.719 0.879 -26.182 1.00 63.16 365 ARG A O 1
ATOM 2930 N N . ALA A 1 366 ? 32.851 2.595 -25.009 1.00 62.72 366 ALA A N 1
ATOM 2931 C CA . ALA A 1 366 ? 32.883 1.949 -23.696 1.00 62.72 366 ALA A CA 1
ATOM 2932 C C . ALA A 1 366 ? 31.847 0.814 -23.573 1.00 62.72 366 ALA A C 1
ATOM 2934 O O . ALA A 1 366 ? 32.067 -0.138 -22.834 1.00 62.72 366 ALA A O 1
ATOM 2935 N N . LEU A 1 367 ? 30.765 0.838 -24.363 1.00 66.62 367 LEU A N 1
ATOM 2936 C CA . LEU A 1 367 ? 29.806 -0.276 -24.437 1.00 66.62 367 LEU A CA 1
ATOM 2937 C C . LEU A 1 367 ? 30.471 -1.591 -24.853 1.00 66.62 367 LEU A C 1
ATOM 2939 O O . LEU A 1 367 ? 30.197 -2.632 -24.266 1.00 66.62 367 LEU A O 1
ATOM 2943 N N . LYS A 1 368 ? 31.399 -1.548 -25.819 1.00 65.19 368 LYS A N 1
ATOM 2944 C CA . LYS A 1 368 ? 32.135 -2.747 -26.251 1.00 65.19 368 LYS A CA 1
ATOM 2945 C C . LYS A 1 368 ? 33.002 -3.333 -25.135 1.00 65.19 368 LYS A C 1
ATOM 2947 O O . LYS A 1 368 ? 33.244 -4.534 -25.142 1.00 65.19 368 LYS A O 1
ATOM 2952 N N . GLU A 1 369 ? 33.445 -2.508 -24.187 1.00 64.12 369 GLU A N 1
ATOM 2953 C CA . GLU A 1 369 ? 34.205 -2.945 -23.010 1.00 64.12 369 GLU A CA 1
ATOM 2954 C C . GLU A 1 369 ? 33.305 -3.547 -21.920 1.00 64.12 369 GLU A C 1
ATOM 2956 O O . GLU A 1 369 ? 33.711 -4.475 -21.223 1.00 64.12 369 GLU A O 1
ATOM 2961 N N . ILE A 1 370 ? 32.062 -3.070 -21.804 1.00 66.06 370 ILE A N 1
ATOM 2962 C CA . ILE A 1 370 ? 31.061 -3.583 -20.854 1.00 66.06 370 ILE A CA 1
ATOM 2963 C C . ILE A 1 370 ? 30.568 -4.982 -21.258 1.00 66.06 370 ILE A C 1
ATOM 2965 O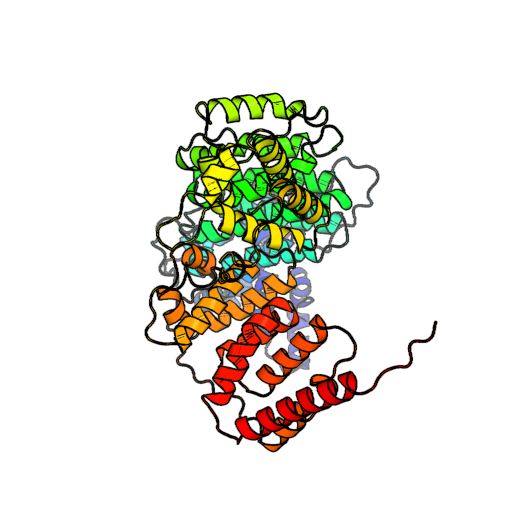 O . ILE A 1 370 ? 30.351 -5.824 -20.390 1.00 66.06 370 ILE A O 1
ATOM 2969 N N . PHE A 1 371 ? 30.437 -5.257 -22.561 1.00 64.38 371 PHE A N 1
ATOM 2970 C CA . PHE A 1 371 ? 30.107 -6.598 -23.067 1.00 64.38 371 PHE A CA 1
ATOM 2971 C C . PHE A 1 371 ? 31.316 -7.551 -23.110 1.00 64.38 371 PHE A C 1
ATOM 2973 O O . PHE A 1 371 ? 31.125 -8.764 -23.158 1.00 64.38 371 PHE A O 1
ATOM 2980 N N . SER A 1 372 ? 32.554 -7.035 -23.110 1.00 59.44 372 SER A N 1
ATOM 2981 C CA . SER A 1 372 ? 33.769 -7.864 -23.197 1.00 59.44 372 SER A CA 1
ATOM 2982 C C . SER A 1 372 ? 34.334 -8.288 -21.839 1.00 59.44 372 SER A C 1
ATOM 2984 O O . SER A 1 372 ? 34.988 -9.331 -21.757 1.00 59.44 372 SER A O 1
ATOM 2986 N N . LYS A 1 373 ? 34.064 -7.535 -20.765 1.00 57.66 373 LYS A N 1
ATOM 2987 C CA . LYS A 1 373 ? 34.379 -7.951 -19.392 1.00 57.66 373 LYS A CA 1
ATOM 2988 C C . LYS A 1 373 ? 33.345 -8.974 -18.910 1.00 57.66 373 LYS A C 1
ATOM 2990 O O . LYS A 1 373 ? 32.212 -8.621 -18.594 1.00 57.66 373 LYS A O 1
ATOM 2995 N N . ARG A 1 374 ? 33.745 -10.248 -18.859 1.00 54.09 374 ARG A N 1
ATOM 2996 C CA . ARG A 1 374 ? 32.969 -11.310 -18.199 1.00 54.09 374 ARG A CA 1
ATOM 2997 C C . ARG A 1 374 ? 33.045 -11.140 -16.685 1.00 54.09 374 ARG A C 1
ATOM 2999 O O . ARG A 1 374 ? 34.135 -10.931 -16.152 1.00 54.09 374 ARG A O 1
ATOM 3006 N N . GLY A 1 375 ? 31.898 -11.220 -16.021 1.00 54.09 375 GLY A N 1
ATOM 3007 C CA . GLY A 1 375 ? 31.797 -11.360 -14.575 1.00 54.09 375 GLY A CA 1
ATOM 3008 C C . GLY A 1 375 ? 32.182 -12.765 -14.105 1.00 54.09 375 GLY A C 1
ATOM 3009 O O . GLY A 1 375 ? 32.592 -13.617 -14.893 1.00 54.09 375 GLY A O 1
ATOM 3010 N N . VAL A 1 376 ? 32.052 -12.988 -12.796 1.00 48.12 376 VAL A N 1
ATOM 3011 C CA . VAL A 1 376 ? 32.447 -14.230 -12.104 1.00 48.12 376 VAL A CA 1
ATOM 3012 C C . VAL A 1 376 ? 31.613 -15.447 -12.555 1.00 48.12 376 VAL A C 1
ATOM 3014 O O . VAL A 1 376 ? 32.119 -16.564 -12.500 1.00 48.12 376 VAL A O 1
ATOM 3017 N N . ASP A 1 377 ? 30.415 -15.221 -13.111 1.00 48.97 377 ASP A N 1
ATOM 3018 C CA . ASP A 1 377 ? 29.439 -16.254 -13.503 1.00 48.97 377 ASP A CA 1
ATOM 3019 C C . ASP A 1 377 ? 29.199 -16.361 -15.030 1.00 48.97 377 ASP A C 1
ATOM 3021 O O . ASP A 1 377 ? 28.121 -16.748 -15.469 1.00 48.97 377 ASP A O 1
ATOM 3025 N N . ASP A 1 378 ? 30.173 -15.991 -15.877 1.00 51.59 378 ASP A N 1
ATOM 3026 C CA . ASP A 1 378 ? 30.039 -15.938 -17.359 1.00 51.59 378 ASP A CA 1
ATOM 3027 C C . ASP A 1 378 ? 29.021 -14.880 -17.880 1.00 51.59 378 ASP A C 1
ATOM 3029 O O . ASP A 1 378 ? 28.878 -14.665 -19.089 1.00 51.59 378 ASP A O 1
ATOM 3033 N N . GLU A 1 379 ? 28.367 -14.138 -16.981 1.00 60.03 379 GLU A N 1
ATOM 3034 C CA . GLU A 1 379 ? 27.479 -13.010 -17.275 1.00 60.03 379 GLU A CA 1
ATOM 3035 C C . GLU A 1 379 ? 28.261 -11.693 -17.414 1.00 60.03 379 GLU A C 1
ATOM 3037 O O . GLU A 1 379 ? 29.164 -11.401 -16.633 1.00 60.03 379 GLU A O 1
ATOM 3042 N N . SER A 1 380 ? 27.919 -10.861 -18.403 1.00 69.12 380 SER A N 1
ATOM 3043 C CA . SER A 1 380 ? 28.472 -9.504 -18.517 1.00 69.12 380 SER A CA 1
ATOM 3044 C C . SER A 1 380 ? 27.446 -8.495 -18.006 1.00 69.12 380 SER A C 1
ATOM 3046 O O . SER A 1 380 ? 26.239 -8.687 -18.174 1.00 69.12 380 SER A O 1
ATOM 3048 N N . LEU A 1 381 ? 27.917 -7.385 -17.439 1.00 70.19 381 LEU A N 1
ATOM 3049 C CA . LEU A 1 381 ? 27.071 -6.267 -16.998 1.00 70.19 381 LEU A CA 1
ATOM 3050 C C . LEU A 1 381 ? 26.158 -5.760 -18.140 1.00 70.19 381 LEU A C 1
ATOM 3052 O O . LEU A 1 381 ? 25.025 -5.337 -17.915 1.00 70.19 381 LEU A O 1
ATOM 3056 N N . GLY A 1 382 ? 26.625 -5.862 -19.390 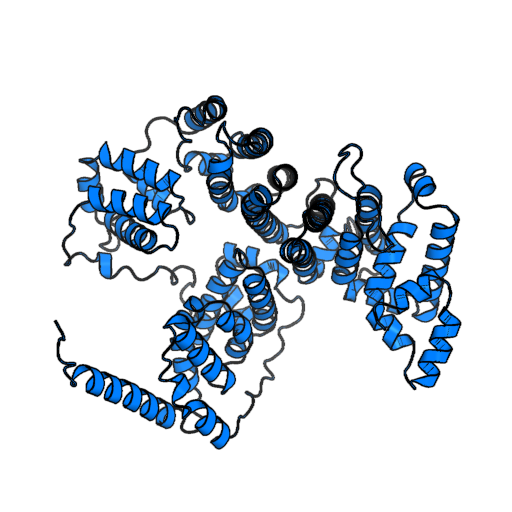1.00 72.38 382 GLY A N 1
ATOM 3057 C CA . GLY A 1 382 ? 25.842 -5.524 -20.580 1.00 72.38 382 GLY A CA 1
ATOM 3058 C C . GLY A 1 382 ? 24.668 -6.475 -20.836 1.00 72.38 382 GLY A C 1
ATOM 3059 O O . GLY A 1 382 ? 23.609 -6.036 -21.285 1.00 72.38 382 GLY A O 1
ATOM 3060 N N . HIS A 1 383 ? 24.813 -7.763 -20.514 1.00 73.38 383 HIS A N 1
ATOM 3061 C CA . HIS A 1 383 ? 23.730 -8.745 -20.631 1.00 73.38 383 HIS A CA 1
ATOM 3062 C C . HIS A 1 383 ? 22.619 -8.482 -19.604 1.00 73.38 383 HIS A C 1
ATOM 3064 O O . HIS A 1 383 ? 21.446 -8.452 -19.974 1.00 73.38 383 HIS A O 1
ATOM 3070 N N . GLN A 1 384 ? 22.978 -8.191 -18.350 1.00 73.56 384 GLN A N 1
ATOM 3071 C CA . GLN A 1 384 ? 22.011 -7.819 -17.307 1.00 73.56 384 GLN A CA 1
ATOM 3072 C C . GLN A 1 384 ? 21.270 -6.518 -17.651 1.00 73.56 384 GLN A C 1
ATOM 3074 O O . GLN A 1 384 ? 20.053 -6.420 -17.470 1.00 73.56 384 GLN A O 1
ATOM 3079 N N . LEU A 1 385 ? 21.980 -5.538 -18.225 1.00 76.38 385 LEU A N 1
ATOM 3080 C CA . LEU A 1 385 ? 21.376 -4.301 -18.722 1.00 76.38 385 LEU A CA 1
ATOM 3081 C C . LEU A 1 385 ? 20.349 -4.575 -19.827 1.00 76.38 385 LEU A C 1
ATOM 3083 O O . LEU A 1 385 ? 19.237 -4.051 -19.769 1.00 76.38 385 LEU A O 1
ATOM 3087 N N . MET A 1 386 ? 20.694 -5.410 -20.810 1.00 76.62 386 MET A N 1
ATOM 3088 C CA . MET A 1 386 ? 19.780 -5.750 -21.902 1.00 76.62 386 MET A CA 1
ATOM 3089 C C . MET A 1 386 ? 18.532 -6.472 -21.391 1.00 76.62 386 MET A C 1
ATOM 3091 O O . MET A 1 386 ? 17.426 -6.097 -21.773 1.00 76.62 386 MET A O 1
ATOM 3095 N N . HIS A 1 387 ? 18.686 -7.448 -20.495 1.00 75.69 387 HIS A N 1
ATOM 3096 C CA . HIS A 1 387 ? 17.553 -8.155 -19.898 1.00 75.69 387 HIS A CA 1
ATOM 3097 C C . HIS A 1 387 ? 16.582 -7.197 -19.201 1.00 75.69 387 HIS A C 1
ATOM 3099 O O . HIS A 1 387 ? 15.377 -7.230 -19.459 1.00 75.69 387 HIS A O 1
ATOM 3105 N N . ARG A 1 388 ? 17.103 -6.266 -18.391 1.00 76.25 388 ARG A N 1
ATOM 3106 C CA . ARG A 1 388 ? 16.264 -5.239 -17.761 1.00 76.25 388 ARG A CA 1
ATOM 3107 C C . ARG A 1 388 ? 15.575 -4.334 -18.779 1.00 76.25 388 ARG A C 1
ATOM 3109 O O . ARG A 1 388 ? 14.384 -4.073 -18.637 1.00 76.25 388 ARG A O 1
ATOM 3116 N N . LEU A 1 389 ? 16.283 -3.872 -19.811 1.00 79.50 389 LEU A N 1
ATOM 3117 C CA . LEU A 1 389 ? 15.706 -3.009 -20.848 1.00 79.50 389 LEU A CA 1
ATOM 3118 C C . LEU A 1 389 ? 14.603 -3.705 -21.657 1.00 79.50 389 LEU A C 1
ATOM 3120 O O . LEU A 1 389 ? 13.605 -3.064 -21.974 1.00 79.50 389 LEU A O 1
ATOM 3124 N N . VAL A 1 390 ? 14.737 -5.002 -21.947 1.00 80.25 390 VAL A N 1
ATOM 3125 C CA . VAL A 1 390 ? 13.676 -5.800 -22.591 1.00 80.25 390 VAL A CA 1
ATOM 3126 C C . VAL A 1 390 ? 12.446 -5.913 -21.684 1.00 80.25 390 VAL A C 1
ATOM 3128 O O . VAL A 1 390 ? 11.316 -5.762 -22.158 1.00 80.25 390 VAL A O 1
ATOM 3131 N N . GLY A 1 391 ? 12.654 -6.091 -20.376 1.00 78.25 391 GLY A N 1
ATOM 3132 C CA . GLY A 1 391 ? 11.579 -6.027 -19.385 1.00 78.25 391 GLY A CA 1
ATOM 3133 C C . GLY A 1 391 ? 10.839 -4.684 -19.410 1.00 78.25 391 GLY A C 1
ATOM 3134 O O . GLY A 1 391 ? 9.611 -4.657 -19.447 1.00 78.25 391 GLY A O 1
ATOM 3135 N N . PHE A 1 392 ? 11.565 -3.563 -19.483 1.00 77.12 392 PHE A N 1
ATOM 3136 C CA . PHE A 1 392 ? 10.961 -2.225 -19.576 1.00 77.12 392 PHE A CA 1
ATOM 3137 C C . PHE A 1 392 ? 10.283 -1.947 -20.920 1.00 77.12 392 PHE A C 1
ATOM 3139 O O . PHE A 1 392 ? 9.243 -1.292 -20.949 1.00 77.12 392 PHE A O 1
ATOM 3146 N N . ALA A 1 393 ? 10.814 -2.473 -22.023 1.00 79.81 393 ALA A N 1
ATOM 3147 C CA . ALA A 1 393 ? 10.171 -2.381 -23.333 1.00 79.81 393 ALA A CA 1
ATOM 3148 C C . ALA A 1 393 ? 8.815 -3.110 -23.369 1.00 79.81 393 ALA A C 1
ATOM 3150 O O . ALA A 1 393 ? 7.935 -2.728 -24.133 1.00 79.81 393 ALA A O 1
ATOM 3151 N N . SER A 1 394 ? 8.635 -4.119 -22.512 1.00 77.88 394 SER A N 1
ATOM 3152 C CA . SER A 1 394 ? 7.382 -4.871 -22.358 1.00 77.88 394 SER A CA 1
ATOM 3153 C C . SER A 1 394 ? 6.438 -4.274 -21.302 1.00 77.88 394 SER A C 1
ATOM 3155 O O . SER A 1 394 ? 5.407 -4.870 -20.994 1.00 77.88 394 SER A O 1
ATOM 3157 N N . SER A 1 395 ? 6.792 -3.130 -20.704 1.00 73.94 395 SER A N 1
ATOM 3158 C CA . SER A 1 395 ? 5.981 -2.488 -19.666 1.00 73.94 395 SER A CA 1
ATOM 3159 C C . SER A 1 395 ? 4.734 -1.803 -20.238 1.00 73.94 395 SER A C 1
ATOM 3161 O O . SER A 1 395 ? 4.677 -1.446 -21.413 1.00 73.94 395 SER A O 1
ATOM 3163 N N . SER A 1 396 ? 3.719 -1.611 -19.393 1.00 67.88 396 SER A N 1
ATOM 3164 C CA . SER A 1 396 ? 2.447 -0.982 -19.772 1.00 67.88 396 SER A CA 1
ATOM 3165 C C . SER A 1 396 ? 2.531 0.535 -19.985 1.00 67.88 396 SER A C 1
ATOM 3167 O O . SER A 1 396 ? 1.599 1.114 -20.535 1.00 67.88 396 SER A O 1
ATOM 3169 N N . ASP A 1 397 ? 3.605 1.190 -19.530 1.00 76.12 397 ASP A N 1
ATOM 3170 C CA . ASP A 1 397 ? 3.808 2.627 -19.723 1.00 76.12 397 ASP A CA 1
ATOM 3171 C C . ASP A 1 397 ? 4.506 2.884 -21.063 1.00 76.12 397 ASP A C 1
ATOM 3173 O O . ASP A 1 397 ? 5.684 2.568 -21.253 1.00 76.12 397 ASP A O 1
ATOM 3177 N N . GLU A 1 398 ? 3.772 3.501 -21.988 1.00 79.88 398 GLU A N 1
ATOM 3178 C CA . GLU A 1 398 ? 4.240 3.822 -23.334 1.00 79.88 398 GLU A CA 1
ATOM 3179 C C . GLU A 1 398 ? 5.528 4.662 -23.320 1.00 79.88 398 GLU A C 1
ATOM 3181 O O . GLU A 1 398 ? 6.427 4.435 -24.131 1.00 79.88 398 GLU A O 1
ATOM 3186 N N . LYS A 1 399 ? 5.677 5.598 -22.373 1.00 79.50 399 LYS A N 1
ATOM 3187 C CA . LYS A 1 399 ? 6.860 6.473 -22.316 1.00 79.50 399 LYS A CA 1
ATOM 3188 C C . LYS A 1 399 ? 8.107 5.692 -21.923 1.00 79.50 399 LYS A C 1
ATOM 3190 O O . LYS A 1 399 ? 9.164 5.872 -22.528 1.00 79.50 399 LYS A O 1
ATOM 3195 N N . ILE A 1 400 ? 7.980 4.812 -20.933 1.00 81.44 400 ILE A N 1
ATOM 3196 C CA . ILE A 1 400 ? 9.065 3.931 -20.489 1.00 81.44 400 ILE A CA 1
ATOM 3197 C C . ILE A 1 400 ? 9.421 2.950 -21.607 1.00 81.44 400 ILE A C 1
ATOM 3199 O O . ILE A 1 400 ? 10.602 2.789 -21.915 1.00 81.44 400 ILE A O 1
ATOM 3203 N N . ALA A 1 401 ? 8.420 2.356 -22.261 1.00 84.50 401 ALA A N 1
ATOM 3204 C CA . ALA A 1 401 ? 8.630 1.413 -23.354 1.00 84.50 401 ALA A CA 1
ATOM 3205 C C . ALA A 1 401 ? 9.357 2.055 -24.548 1.00 84.50 401 ALA A C 1
ATOM 3207 O O . ALA A 1 401 ? 10.297 1.466 -25.090 1.00 84.50 401 ALA A O 1
ATOM 3208 N N . ILE A 1 402 ? 8.989 3.284 -24.931 1.00 84.38 402 ILE A N 1
ATOM 3209 C CA . ILE A 1 402 ? 9.648 4.026 -26.016 1.00 84.38 402 ILE A CA 1
ATOM 3210 C C . ILE A 1 402 ? 11.108 4.331 -25.665 1.00 84.38 402 ILE A C 1
ATOM 3212 O O . ILE A 1 402 ? 11.996 4.065 -26.477 1.00 84.38 402 ILE A O 1
ATOM 3216 N N . GLU A 1 403 ? 11.384 4.873 -24.475 1.00 80.69 403 GLU A N 1
ATOM 3217 C CA . GLU A 1 403 ? 12.758 5.203 -24.068 1.00 80.69 403 GLU A CA 1
ATOM 3218 C C . GLU A 1 403 ? 13.621 3.943 -23.894 1.00 80.69 403 GLU A C 1
ATOM 3220 O O . GLU A 1 403 ? 14.769 3.912 -24.342 1.00 80.69 403 GLU A O 1
ATOM 3225 N N . ALA A 1 404 ? 13.062 2.858 -23.351 1.00 83.62 404 ALA A N 1
ATOM 3226 C CA . ALA A 1 404 ? 13.739 1.564 -23.282 1.00 83.62 404 ALA A CA 1
ATOM 3227 C C . ALA A 1 404 ? 14.057 1.011 -24.681 1.00 83.62 404 ALA A C 1
ATOM 3229 O O . ALA A 1 404 ? 15.166 0.530 -24.923 1.00 83.62 404 ALA A O 1
ATOM 3230 N N . THR A 1 405 ? 13.128 1.140 -25.632 1.00 82.81 405 THR A N 1
ATOM 3231 C CA . THR A 1 405 ? 13.331 0.708 -27.023 1.00 82.81 405 THR A CA 1
ATOM 3232 C C . THR A 1 405 ? 14.408 1.540 -27.720 1.00 82.81 405 THR A C 1
ATOM 3234 O O . THR A 1 405 ? 15.218 0.988 -28.464 1.00 82.81 405 THR A O 1
ATOM 3237 N N . LYS A 1 406 ? 14.492 2.849 -27.448 1.00 83.06 406 LYS A N 1
ATOM 3238 C CA . LYS A 1 406 ? 15.592 3.698 -27.940 1.00 83.06 406 LYS A CA 1
ATOM 3239 C C . LYS A 1 406 ? 16.942 3.239 -27.389 1.00 83.06 406 LYS A C 1
ATOM 3241 O O . LYS A 1 406 ? 17.896 3.136 -28.158 1.00 83.06 406 LYS A O 1
ATOM 3246 N N . CYS A 1 407 ? 17.024 2.915 -26.096 1.00 81.38 407 CYS A N 1
ATOM 3247 C CA . CYS A 1 407 ? 18.229 2.328 -25.500 1.00 81.38 407 CYS A CA 1
ATOM 3248 C C . CYS A 1 407 ? 18.622 1.016 -26.195 1.00 81.38 407 CYS A C 1
ATOM 3250 O O . CYS A 1 407 ? 19.778 0.862 -26.584 1.00 81.38 407 CYS A O 1
ATOM 3252 N N . LEU A 1 408 ? 17.670 0.100 -26.405 1.00 82.12 408 LEU A N 1
ATOM 3253 C CA . LEU A 1 408 ? 17.905 -1.167 -27.113 1.00 82.12 408 LEU A CA 1
ATOM 3254 C C . LEU A 1 408 ? 18.362 -0.947 -28.564 1.00 82.12 408 LEU A C 1
ATOM 3256 O O . LEU A 1 408 ? 19.273 -1.628 -29.034 1.00 82.12 408 LEU A O 1
ATOM 3260 N N . GLY A 1 409 ? 17.782 0.034 -29.259 1.00 82.19 409 GLY A N 1
ATOM 3261 C CA . GLY A 1 409 ? 18.175 0.401 -30.620 1.00 82.19 409 GLY A CA 1
ATOM 3262 C C . GLY A 1 409 ? 19.629 0.870 -30.721 1.00 82.19 409 GLY A C 1
ATOM 3263 O O . GLY A 1 409 ? 20.327 0.497 -31.663 1.00 82.19 409 GLY A O 1
ATOM 3264 N N . GLU A 1 410 ? 20.112 1.632 -29.735 1.00 82.44 410 GLU A N 1
ATOM 3265 C CA . GLU A 1 410 ? 21.510 2.087 -29.684 1.00 82.44 410 GLU A CA 1
ATOM 3266 C C . GLU A 1 410 ? 22.495 0.981 -29.271 1.00 82.44 410 GLU A C 1
ATOM 3268 O O . GLU A 1 410 ? 23.647 0.989 -29.720 1.00 82.44 410 GLU A O 1
ATOM 3273 N N . LEU A 1 411 ? 22.057 0.015 -28.450 1.00 77.06 411 LEU A N 1
ATOM 3274 C CA . LEU A 1 411 ? 22.856 -1.173 -28.114 1.00 77.06 411 LEU A CA 1
ATOM 3275 C C . LEU A 1 411 ? 23.136 -2.029 -29.360 1.00 77.06 411 LEU A C 1
ATOM 3277 O O . LEU A 1 411 ? 24.236 -2.567 -29.505 1.00 77.06 411 LEU A O 1
ATOM 3281 N N . GLY A 1 412 ? 22.185 -2.074 -30.296 1.00 73.75 412 GLY A N 1
ATOM 3282 C CA . GLY A 1 412 ? 22.312 -2.797 -31.556 1.00 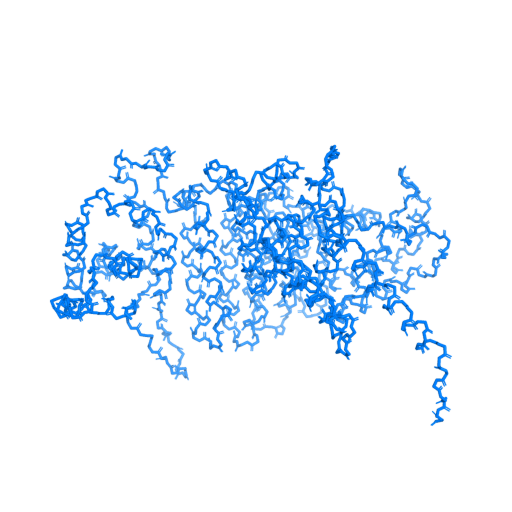73.75 412 GLY A CA 1
ATOM 3283 C C . GLY A 1 412 ? 22.116 -4.313 -31.413 1.00 73.75 412 GLY A C 1
ATOM 3284 O O . GLY A 1 412 ? 21.803 -4.813 -30.333 1.00 73.75 412 GLY A O 1
ATOM 3285 N N . PRO A 1 413 ? 22.254 -5.070 -32.516 1.00 69.88 413 PRO A N 1
ATOM 3286 C CA . PRO A 1 413 ? 21.978 -6.501 -32.520 1.00 69.88 413 PRO A CA 1
ATOM 3287 C C . PRO A 1 413 ? 23.026 -7.271 -31.706 1.00 69.88 413 PRO A C 1
ATOM 3289 O O . PRO A 1 413 ? 24.219 -7.238 -32.013 1.00 69.88 413 PRO A O 1
ATOM 3292 N N . VAL A 1 414 ? 22.559 -8.001 -30.695 1.00 67.62 414 VAL A N 1
ATOM 3293 C CA . VAL A 1 414 ? 23.342 -8.970 -29.917 1.00 67.62 414 VAL A CA 1
ATOM 3294 C C . VAL A 1 414 ? 23.046 -10.369 -30.465 1.00 67.62 414 VAL A C 1
ATOM 3296 O O . VAL A 1 414 ? 21.917 -10.646 -30.868 1.00 67.62 414 VAL A O 1
ATOM 3299 N N . SER A 1 415 ? 24.049 -11.253 -30.526 1.00 59.53 415 SER A N 1
ATOM 3300 C CA . SER A 1 415 ? 23.845 -12.617 -31.034 1.00 59.53 415 SER A CA 1
ATOM 3301 C C . SER A 1 415 ? 22.788 -13.353 -30.203 1.00 59.53 415 SER A C 1
ATOM 3303 O O . SER A 1 415 ? 22.826 -13.310 -28.975 1.00 59.53 415 SER A O 1
ATOM 3305 N N . LEU A 1 416 ? 21.866 -14.069 -30.849 1.00 61.12 416 LEU A N 1
ATOM 3306 C CA . LEU A 1 416 ? 20.855 -14.877 -30.151 1.00 61.12 416 LEU A CA 1
ATOM 3307 C C . LEU A 1 416 ? 21.467 -16.078 -29.406 1.00 61.12 416 LEU A C 1
ATOM 3309 O O . LEU A 1 416 ? 20.824 -16.664 -28.545 1.00 61.12 416 LEU A O 1
ATOM 3313 N N . GLU A 1 417 ? 22.726 -16.406 -29.705 1.00 57.69 417 GLU A N 1
ATOM 3314 C CA . GLU A 1 417 ? 23.530 -17.428 -29.019 1.00 57.69 417 GLU A CA 1
ATOM 3315 C C . GLU A 1 417 ? 24.060 -16.955 -27.651 1.00 57.69 417 GLU A C 1
ATOM 3317 O O . GLU A 1 417 ? 24.688 -17.716 -26.917 1.00 57.69 417 GLU A O 1
ATOM 3322 N N . THR A 1 418 ? 23.840 -15.684 -27.309 1.00 57.78 418 THR A N 1
ATOM 3323 C CA . THR A 1 418 ? 24.344 -15.066 -26.081 1.00 57.78 418 THR A CA 1
ATOM 3324 C C . THR A 1 418 ? 23.483 -15.485 -24.884 1.00 57.78 418 THR A C 1
ATOM 3326 O O . THR A 1 418 ? 22.255 -15.479 -24.999 1.00 57.78 418 THR A O 1
ATOM 3329 N N . PRO A 1 419 ? 24.070 -15.770 -23.704 1.00 54.12 419 PRO A N 1
ATOM 3330 C CA . PRO A 1 419 ? 23.338 -16.274 -22.536 1.00 54.12 419 PRO A CA 1
ATOM 3331 C C . PRO A 1 419 ? 22.274 -15.328 -21.938 1.00 54.12 419 PRO A C 1
ATOM 3333 O O . PRO A 1 419 ? 21.665 -15.655 -20.925 1.00 54.12 419 PRO A O 1
ATOM 3336 N N . VAL A 1 420 ? 21.995 -14.175 -22.555 1.00 50.81 420 VAL A N 1
ATOM 3337 C CA . VAL A 1 420 ? 21.058 -13.154 -22.051 1.00 50.81 420 VAL A CA 1
ATOM 3338 C C . VAL A 1 420 ? 19.624 -13.669 -21.935 1.00 50.81 420 VAL A C 1
ATOM 3340 O O . VAL A 1 420 ? 18.875 -13.221 -21.075 1.00 50.81 420 VAL A O 1
ATOM 3343 N N . PHE A 1 421 ? 19.247 -14.645 -22.763 1.00 50.12 421 PHE A N 1
ATOM 3344 C CA . PHE A 1 421 ? 17.923 -15.271 -22.718 1.00 50.12 421 PHE A CA 1
ATOM 3345 C C . PHE A 1 421 ? 17.771 -16.319 -21.604 1.00 50.12 421 PHE A C 1
ATOM 3347 O O . PHE A 1 421 ? 16.669 -16.815 -21.390 1.00 50.12 421 PHE A O 1
ATOM 3354 N N . PHE A 1 422 ? 18.855 -16.655 -20.894 1.00 48.69 422 PHE A N 1
ATOM 3355 C CA . PHE A 1 422 ? 18.849 -17.594 -19.768 1.00 48.69 422 PHE A CA 1
ATOM 3356 C C . PHE A 1 422 ? 18.962 -16.904 -18.408 1.00 48.69 422 PHE A C 1
ATOM 3358 O O . PHE A 1 422 ? 19.047 -17.607 -17.398 1.00 48.69 422 PHE A O 1
ATOM 3365 N N . ILE A 1 423 ? 18.949 -15.564 -18.365 1.00 51.06 423 ILE A N 1
ATOM 3366 C CA . ILE A 1 423 ? 18.868 -14.822 -17.106 1.00 51.06 423 ILE A CA 1
ATOM 3367 C C . ILE A 1 423 ? 17.547 -15.224 -16.458 1.00 51.06 423 ILE A C 1
ATOM 3369 O O . ILE A 1 423 ? 16.464 -14.815 -16.872 1.00 51.06 423 ILE A O 1
ATOM 3373 N N . LYS A 1 424 ? 17.644 -16.112 -15.468 1.00 48.56 424 LYS A N 1
ATOM 3374 C CA . LYS A 1 424 ? 16.534 -16.417 -14.580 1.00 48.56 424 LYS A CA 1
ATOM 3375 C C . LYS A 1 424 ? 16.141 -15.099 -13.937 1.00 48.56 424 LYS A C 1
ATOM 3377 O O . LYS A 1 424 ? 17.013 -14.365 -13.478 1.00 48.56 424 LYS A O 1
ATOM 3382 N N . GLU A 1 425 ? 14.845 -14.810 -13.889 1.00 46.94 425 GLU A N 1
ATOM 3383 C CA . GLU A 1 425 ? 14.343 -13.784 -12.986 1.00 46.94 425 GLU A CA 1
ATOM 3384 C C . GLU A 1 425 ? 14.986 -14.024 -11.614 1.00 46.94 425 GLU A C 1
ATOM 3386 O O . GLU A 1 425 ? 14.773 -15.076 -11.005 1.00 46.94 425 GLU A O 1
ATOM 3391 N N . GLU A 1 426 ? 15.814 -13.086 -11.149 1.00 42.19 426 GLU A N 1
ATOM 3392 C CA . GLU A 1 426 ? 16.411 -13.071 -9.811 1.00 42.19 426 GLU A CA 1
ATOM 3393 C C . GLU A 1 426 ? 15.322 -12.865 -8.740 1.00 42.19 426 GLU A C 1
ATOM 3395 O O . GLU A 1 426 ? 15.354 -11.943 -7.931 1.00 42.19 426 GLU A O 1
ATOM 3400 N N . ASN A 1 427 ? 14.309 -13.723 -8.717 1.00 40.06 427 ASN A N 1
ATOM 3401 C CA . ASN A 1 427 ? 13.417 -13.874 -7.579 1.00 40.06 427 ASN A CA 1
ATOM 3402 C C . ASN A 1 427 ? 13.992 -14.883 -6.565 1.00 40.06 427 ASN A C 1
ATOM 3404 O O . ASN A 1 427 ? 13.436 -15.033 -5.482 1.00 40.06 427 ASN A O 1
ATOM 3408 N N . SER A 1 428 ? 15.123 -15.537 -6.873 1.00 39.97 428 SER A N 1
ATOM 3409 C CA . SER A 1 428 ? 15.715 -16.604 -6.056 1.00 39.97 428 SER A CA 1
ATOM 3410 C C . SER A 1 428 ? 16.883 -16.191 -5.149 1.00 39.97 428 SER A C 1
ATOM 3412 O O . SER A 1 428 ? 17.350 -17.031 -4.386 1.00 39.97 428 SER A O 1
ATOM 3414 N N . SER A 1 429 ? 17.387 -14.952 -5.210 1.00 43.94 429 SER A N 1
ATOM 3415 C CA . SER A 1 429 ? 18.536 -14.513 -4.390 1.00 43.94 429 SER A CA 1
ATOM 3416 C C . SER A 1 429 ? 18.164 -14.129 -2.952 1.00 43.94 429 SER A C 1
ATOM 3418 O O . SER A 1 429 ? 19.030 -14.124 -2.084 1.00 43.94 429 SER A O 1
ATOM 3420 N N . GLN A 1 430 ? 16.879 -13.885 -2.672 1.00 46.59 430 GLN A N 1
ATOM 3421 C CA . GLN A 1 430 ? 16.407 -13.470 -1.341 1.00 46.59 430 GLN A CA 1
ATOM 3422 C C . GLN A 1 430 ? 16.095 -14.639 -0.393 1.00 46.59 430 GLN A C 1
ATOM 3424 O O . GLN A 1 430 ? 15.696 -14.407 0.748 1.00 46.59 430 GLN A O 1
ATOM 3429 N N . VAL A 1 431 ? 16.249 -15.886 -0.855 1.00 44.12 431 VAL A N 1
ATOM 3430 C CA . VAL A 1 431 ? 16.001 -17.095 -0.061 1.00 44.12 431 VAL A CA 1
ATOM 3431 C C . VAL A 1 431 ? 17.293 -17.906 0.009 1.00 44.12 431 VAL A C 1
ATOM 3433 O O . VAL A 1 431 ? 17.655 -18.611 -0.935 1.00 44.12 431 VAL A O 1
ATOM 3436 N N . GLN A 1 432 ? 18.024 -17.772 1.117 1.00 44.31 432 GLN A N 1
ATOM 3437 C CA . GLN A 1 432 ? 19.265 -18.517 1.340 1.00 44.31 432 GLN A CA 1
ATOM 3438 C C . GLN A 1 432 ? 18.966 -20.014 1.515 1.00 44.31 432 GLN A C 1
ATOM 3440 O O . GLN A 1 432 ? 18.028 -20.375 2.209 1.00 44.31 432 GLN A O 1
ATOM 3445 N N . TYR A 1 433 ? 19.759 -20.867 0.855 1.00 48.25 433 TYR A N 1
ATOM 3446 C CA . TYR A 1 433 ? 19.875 -22.332 0.991 1.00 48.25 433 TYR A CA 1
ATOM 3447 C C . TYR A 1 433 ? 18.927 -23.028 1.996 1.00 48.25 433 TYR A C 1
ATOM 3449 O O . TYR A 1 433 ? 19.340 -23.439 3.079 1.00 48.25 433 TYR A O 1
ATOM 3457 N N . VAL A 1 434 ? 17.666 -23.241 1.603 1.00 45.00 434 VAL A N 1
ATOM 3458 C CA . VAL A 1 434 ? 16.690 -23.990 2.411 1.00 45.00 434 VAL A CA 1
ATOM 3459 C C . VAL A 1 434 ? 16.688 -25.468 2.006 1.00 45.00 434 VAL A C 1
ATOM 3461 O O . VAL A 1 434 ? 16.488 -25.802 0.840 1.00 45.00 434 VAL A O 1
ATOM 3464 N N . ASN A 1 435 ? 16.850 -26.367 2.984 1.00 50.62 435 ASN A N 1
ATOM 3465 C CA . ASN A 1 435 ? 16.803 -27.827 2.787 1.00 50.62 435 ASN A CA 1
ATOM 3466 C C . ASN A 1 435 ? 15.372 -28.378 2.572 1.00 50.62 435 ASN A C 1
ATOM 3468 O O . ASN A 1 435 ? 15.209 -29.503 2.108 1.00 50.62 435 ASN A O 1
ATOM 3472 N N . ASN A 1 436 ? 14.339 -27.591 2.896 1.00 61.75 436 ASN A N 1
ATOM 3473 C CA . ASN A 1 436 ? 12.920 -27.921 2.724 1.00 61.75 436 ASN A CA 1
ATOM 3474 C C . ASN A 1 436 ? 12.276 -27.092 1.603 1.00 61.75 436 ASN A C 1
ATOM 3476 O O . ASN A 1 436 ? 12.064 -25.889 1.753 1.00 61.75 436 ASN A O 1
ATOM 3480 N N . HIS A 1 437 ? 11.894 -27.765 0.515 1.00 67.50 437 HIS A N 1
ATOM 3481 C CA . HIS A 1 437 ? 11.259 -27.147 -0.653 1.00 67.50 437 HIS A CA 1
ATOM 3482 C C . HIS A 1 437 ? 9.979 -26.368 -0.287 1.00 67.50 437 HIS A C 1
ATOM 3484 O O . HIS A 1 437 ? 9.792 -25.252 -0.751 1.00 67.50 437 HIS A O 1
ATOM 3490 N N . ASP A 1 438 ? 9.158 -26.891 0.630 1.00 70.06 438 ASP A N 1
ATOM 3491 C CA . ASP A 1 438 ? 7.872 -26.279 1.004 1.00 70.06 438 ASP A CA 1
ATOM 3492 C C . ASP A 1 438 ? 8.030 -24.908 1.693 1.00 70.06 438 ASP A C 1
ATOM 3494 O O . ASP A 1 438 ? 7.259 -23.985 1.446 1.00 70.06 438 ASP A O 1
ATOM 3498 N N . ILE A 1 439 ? 9.053 -24.745 2.543 1.00 74.19 439 ILE A N 1
ATOM 3499 C CA . ILE A 1 439 ? 9.314 -23.474 3.245 1.00 74.19 439 ILE A CA 1
ATOM 3500 C C . ILE A 1 439 ? 9.858 -22.434 2.261 1.00 74.19 439 ILE A C 1
ATOM 3502 O O . ILE A 1 439 ? 9.519 -21.255 2.362 1.00 74.19 439 ILE A O 1
ATOM 3506 N N . LYS A 1 440 ? 10.654 -22.876 1.279 1.00 77.88 440 LYS A N 1
ATOM 3507 C CA . LYS A 1 440 ? 11.182 -22.020 0.215 1.00 77.88 440 LYS A CA 1
ATOM 3508 C C . LYS A 1 440 ? 10.058 -21.438 -0.647 1.00 77.88 440 LYS A C 1
ATOM 3510 O O . LYS A 1 440 ? 10.036 -20.231 -0.863 1.00 77.88 440 LYS A O 1
ATOM 3515 N N . GLU A 1 441 ? 9.100 -22.266 -1.066 1.00 77.44 441 GLU A N 1
ATOM 3516 C CA . GLU A 1 441 ? 7.926 -21.820 -1.836 1.00 77.44 441 GLU A CA 1
ATOM 3517 C C . GLU A 1 441 ? 7.126 -20.752 -1.069 1.00 77.44 441 GLU A C 1
ATOM 3519 O O . GLU A 1 441 ? 6.754 -19.714 -1.619 1.00 77.44 441 GLU A O 1
ATOM 3524 N N . ILE A 1 442 ? 6.909 -20.960 0.234 1.00 80.81 442 ILE A N 1
ATOM 3525 C CA . ILE A 1 442 ? 6.199 -19.998 1.090 1.00 80.81 442 ILE A CA 1
ATOM 3526 C C . ILE A 1 442 ? 7.002 -18.699 1.248 1.00 80.81 442 ILE A C 1
ATOM 3528 O O . ILE A 1 442 ? 6.416 -17.615 1.213 1.00 80.81 442 ILE A O 1
ATOM 3532 N N . ALA A 1 443 ? 8.326 -18.778 1.393 1.00 80.56 443 ALA A N 1
ATOM 3533 C CA . ALA A 1 443 ? 9.197 -17.608 1.481 1.00 80.56 443 ALA A CA 1
ATOM 3534 C C . ALA A 1 443 ? 9.147 -16.763 0.195 1.00 80.56 443 ALA A C 1
ATOM 3536 O O . ALA A 1 443 ? 8.985 -15.544 0.273 1.00 80.56 443 ALA A O 1
ATOM 3537 N N . GLU A 1 444 ? 9.189 -17.396 -0.981 1.00 81.19 444 GLU A N 1
ATOM 3538 C CA . GLU A 1 444 ? 9.055 -16.710 -2.274 1.00 81.19 444 GLU A CA 1
ATOM 3539 C C . GLU A 1 444 ? 7.682 -16.025 -2.415 1.00 81.19 444 GLU A C 1
ATOM 3541 O O . GLU A 1 444 ? 7.599 -14.860 -2.822 1.00 81.19 444 GLU A O 1
ATOM 3546 N N . ILE A 1 445 ? 6.602 -16.688 -1.978 1.00 84.94 445 ILE A N 1
ATOM 3547 C CA . ILE A 1 445 ? 5.263 -16.080 -1.913 1.00 84.94 445 ILE A CA 1
ATOM 3548 C C . ILE A 1 445 ? 5.273 -14.848 -0.995 1.00 84.94 445 ILE A C 1
ATOM 3550 O O . ILE A 1 445 ? 4.764 -13.793 -1.379 1.00 84.94 445 ILE A O 1
ATOM 3554 N N . ILE A 1 446 ? 5.871 -14.935 0.198 1.00 85.00 446 ILE A N 1
ATOM 3555 C CA . ILE A 1 446 ? 5.951 -13.811 1.147 1.00 85.00 446 ILE A CA 1
ATOM 3556 C C . ILE A 1 446 ? 6.730 -12.631 0.549 1.00 85.00 446 ILE A C 1
ATOM 3558 O O . ILE A 1 446 ? 6.309 -11.480 0.712 1.00 85.00 446 ILE A O 1
ATOM 3562 N N . VAL A 1 447 ? 7.825 -12.885 -0.172 1.00 84.12 447 VAL A N 1
ATOM 3563 C CA . VAL A 1 447 ? 8.599 -11.841 -0.861 1.00 84.12 447 VAL A CA 1
ATOM 3564 C C . VAL A 1 447 ? 7.725 -11.093 -1.864 1.00 84.12 447 VAL A C 1
ATOM 3566 O O . VAL A 1 447 ? 7.691 -9.859 -1.840 1.00 84.12 447 VAL A O 1
ATOM 3569 N N . ILE A 1 448 ? 6.971 -11.803 -2.703 1.00 84.06 448 ILE A N 1
ATOM 3570 C CA . ILE A 1 448 ? 6.096 -11.174 -3.703 1.00 84.06 448 ILE A CA 1
ATOM 3571 C C . ILE A 1 448 ? 4.955 -10.405 -3.028 1.00 84.06 448 ILE A C 1
ATOM 3573 O O . ILE A 1 448 ? 4.702 -9.250 -3.377 1.00 84.06 448 ILE A O 1
ATOM 3577 N N . LEU A 1 449 ? 4.329 -10.979 -1.997 1.00 85.88 449 LEU A N 1
ATOM 3578 C CA . LEU A 1 449 ? 3.307 -10.288 -1.204 1.00 85.88 449 LEU A CA 1
ATOM 3579 C C . LEU A 1 449 ? 3.863 -9.007 -0.560 1.00 85.88 449 LEU A C 1
ATOM 3581 O O . LEU A 1 449 ? 3.188 -7.978 -0.546 1.00 85.88 449 LEU A O 1
ATOM 3585 N N . SER A 1 450 ? 5.117 -9.008 -0.098 1.00 86.06 450 SER A N 1
ATOM 3586 C CA . SER A 1 450 ? 5.753 -7.801 0.444 1.00 86.06 450 SER A CA 1
ATOM 3587 C C . SER A 1 450 ? 5.898 -6.677 -0.596 1.00 86.06 450 SER A C 1
ATOM 3589 O O . SER A 1 450 ? 5.863 -5.498 -0.233 1.00 86.06 450 SER A O 1
ATOM 3591 N N . ARG A 1 451 ? 6.017 -7.018 -1.890 1.00 84.88 451 ARG A N 1
ATOM 3592 C CA . ARG A 1 451 ? 6.025 -6.045 -2.997 1.00 84.88 451 ARG A CA 1
ATOM 3593 C C . ARG A 1 451 ? 4.619 -5.486 -3.235 1.00 84.88 451 ARG A C 1
ATOM 3595 O O . ARG A 1 451 ? 4.478 -4.277 -3.403 1.00 84.88 451 ARG A O 1
ATOM 3602 N N . TYR A 1 452 ? 3.580 -6.320 -3.159 1.00 85.56 452 TYR A N 1
ATOM 3603 C CA . TYR A 1 452 ? 2.182 -5.898 -3.334 1.00 85.56 452 TYR A CA 1
ATOM 3604 C C . TYR A 1 452 ? 1.625 -5.020 -2.209 1.00 85.56 452 TYR A C 1
ATOM 3606 O O . TYR A 1 452 ? 0.681 -4.268 -2.448 1.00 85.56 452 TYR A O 1
ATOM 3614 N N . LEU A 1 453 ? 2.237 -5.022 -1.019 1.00 83.50 453 LEU A N 1
ATOM 3615 C CA . LEU A 1 453 ? 1.924 -4.039 0.030 1.00 83.50 453 LEU A CA 1
ATOM 3616 C C . LEU A 1 453 ? 2.174 -2.586 -0.408 1.00 83.50 453 LEU A C 1
ATOM 3618 O O . LEU A 1 453 ? 1.599 -1.668 0.169 1.00 83.50 453 LEU A O 1
ATOM 3622 N N . MET A 1 454 ? 3.032 -2.390 -1.410 1.00 80.06 454 MET A N 1
ATOM 3623 C CA . MET A 1 454 ? 3.381 -1.096 -1.997 1.00 80.06 454 MET A CA 1
ATOM 3624 C C . MET A 1 454 ? 2.834 -1.001 -3.430 1.00 80.06 454 MET A C 1
ATOM 3626 O O . MET A 1 454 ? 3.533 -0.535 -4.324 1.00 80.06 454 MET A O 1
ATOM 3630 N N . SER A 1 455 ? 1.639 -1.546 -3.674 1.00 81.69 455 SER A N 1
ATOM 3631 C CA . SER A 1 455 ? 0.947 -1.413 -4.959 1.00 81.69 455 SER A CA 1
ATOM 3632 C C . SER A 1 455 ? 0.002 -0.211 -4.954 1.00 81.69 455 SER A C 1
ATOM 3634 O O . SER A 1 455 ? -0.455 0.238 -3.905 1.00 81.69 455 SER A O 1
ATOM 3636 N N . GLU A 1 456 ? -0.284 0.308 -6.145 1.00 80.94 456 GLU A N 1
ATOM 3637 C CA . GLU A 1 456 ? -1.155 1.473 -6.361 1.00 80.94 456 GLU A CA 1
ATOM 3638 C C . GLU A 1 456 ? -2.640 1.142 -6.117 1.00 80.94 456 GLU A C 1
ATOM 3640 O O . GLU A 1 456 ? -3.430 1.992 -5.705 1.00 80.94 456 GLU A O 1
ATOM 3645 N N . ASP A 1 457 ? -3.006 -0.130 -6.293 1.00 82.50 457 ASP A N 1
ATOM 3646 C CA . ASP A 1 457 ? -4.358 -0.643 -6.105 1.00 82.50 457 ASP A CA 1
ATOM 3647 C C . ASP A 1 457 ? -4.642 -0.994 -4.640 1.00 82.50 457 ASP A C 1
ATOM 3649 O O . ASP A 1 457 ? -4.179 -2.004 -4.104 1.00 82.50 457 ASP A O 1
ATOM 3653 N N . ILE A 1 458 ? -5.528 -0.243 -3.993 1.00 83.50 458 ILE A N 1
ATOM 3654 C CA . ILE A 1 458 ? -5.836 -0.467 -2.570 1.00 83.50 458 ILE A CA 1
ATOM 3655 C C . ILE A 1 458 ? -6.525 -1.799 -2.287 1.00 83.50 458 ILE A C 1
ATOM 3657 O O . ILE A 1 458 ? -6.284 -2.393 -1.239 1.00 83.50 458 ILE A O 1
ATOM 3661 N N . LYS A 1 459 ? -7.302 -2.330 -3.238 1.00 85.12 459 LYS A N 1
ATOM 3662 C CA . LYS A 1 459 ? -7.879 -3.681 -3.127 1.00 85.12 459 LYS A CA 1
ATOM 3663 C C . LYS A 1 459 ? -6.798 -4.764 -3.078 1.00 85.12 459 LYS A C 1
ATOM 3665 O O . LYS A 1 459 ? -6.969 -5.778 -2.408 1.00 85.12 459 LYS A O 1
ATOM 3670 N N . VAL A 1 460 ? -5.687 -4.555 -3.784 1.00 87.06 460 VAL A N 1
ATOM 3671 C CA . VAL A 1 460 ? -4.553 -5.487 -3.799 1.00 87.06 460 VAL A CA 1
ATOM 3672 C C . VAL A 1 460 ? -3.824 -5.405 -2.468 1.00 87.06 460 VAL A C 1
ATOM 3674 O O . VAL A 1 460 ? -3.535 -6.447 -1.883 1.00 87.06 460 VAL A O 1
ATOM 3677 N N . VAL A 1 461 ? -3.605 -4.198 -1.943 1.00 86.50 461 VAL A N 1
ATOM 3678 C CA . VAL A 1 461 ? -3.017 -3.996 -0.611 1.00 86.50 461 VAL A CA 1
ATOM 3679 C C . VAL A 1 461 ? -3.886 -4.629 0.486 1.00 86.50 461 VAL A C 1
ATOM 3681 O O . VAL A 1 461 ? -3.343 -5.311 1.351 1.00 86.50 461 VAL A O 1
ATOM 3684 N N . GLU A 1 462 ? -5.215 -4.485 0.429 1.00 87.00 462 GLU A N 1
ATOM 3685 C CA . GLU A 1 462 ? -6.164 -5.101 1.378 1.00 87.00 462 GLU A CA 1
ATOM 3686 C C . GLU A 1 462 ? -6.144 -6.635 1.318 1.00 87.00 462 GLU A C 1
ATOM 3688 O O . GLU A 1 462 ? -6.042 -7.325 2.336 1.00 87.00 462 GLU A O 1
ATOM 3693 N N . ALA A 1 463 ? -6.227 -7.191 0.108 1.00 86.44 463 ALA A N 1
ATOM 3694 C CA . ALA A 1 463 ? -6.171 -8.631 -0.101 1.00 86.44 463 ALA A CA 1
ATOM 3695 C C . ALA A 1 463 ? -4.834 -9.205 0.392 1.00 86.44 463 ALA A C 1
ATOM 3697 O O . ALA A 1 463 ? -4.804 -10.235 1.069 1.00 86.44 463 ALA A O 1
ATOM 3698 N N . THR A 1 464 ? -3.738 -8.503 0.094 1.00 89.00 464 THR A N 1
ATOM 3699 C CA . THR A 1 464 ? -2.371 -8.872 0.477 1.00 89.00 464 THR A CA 1
ATOM 3700 C C . THR A 1 464 ? -2.177 -8.797 1.986 1.00 89.00 464 THR A C 1
ATOM 3702 O O . THR A 1 464 ? -1.621 -9.724 2.571 1.00 89.00 464 THR A O 1
ATOM 3705 N N . SER A 1 465 ? -2.661 -7.742 2.646 1.00 87.12 465 SER A N 1
ATOM 3706 C CA . SER A 1 465 ? -2.554 -7.596 4.098 1.00 87.12 465 SER A CA 1
ATOM 3707 C C . SER A 1 465 ? -3.339 -8.684 4.828 1.00 87.12 465 SER A C 1
ATOM 3709 O O . SER A 1 465 ? -2.800 -9.327 5.731 1.00 87.12 465 SER A O 1
ATOM 3711 N N . SER A 1 466 ? -4.571 -8.968 4.393 1.00 86.00 466 SER A N 1
ATOM 3712 C CA . SER A 1 466 ? -5.392 -10.058 4.935 1.00 86.00 466 SER A CA 1
ATOM 3713 C C . SER A 1 466 ? -4.722 -11.423 4.762 1.00 86.00 466 SER A C 1
ATOM 3715 O O . SER A 1 466 ? -4.711 -12.228 5.698 1.00 86.00 466 SER A O 1
ATOM 3717 N N . ALA A 1 467 ? -4.129 -11.678 3.590 1.00 87.00 467 ALA A N 1
ATOM 3718 C CA . ALA A 1 467 ? -3.380 -12.900 3.321 1.00 87.00 467 ALA A CA 1
ATOM 3719 C C . ALA A 1 467 ? -2.148 -13.009 4.233 1.00 87.00 467 ALA A C 1
ATOM 3721 O O . ALA A 1 467 ? -1.999 -14.007 4.934 1.00 87.00 467 ALA A O 1
ATOM 3722 N N . LEU A 1 468 ? -1.312 -11.968 4.311 1.00 86.62 468 LEU A N 1
ATOM 3723 C CA . LEU A 1 468 ? -0.102 -11.951 5.140 1.00 86.62 468 LEU A CA 1
ATOM 3724 C C . LEU A 1 468 ? -0.402 -12.145 6.628 1.00 86.62 468 LEU A C 1
ATOM 3726 O O . LEU A 1 468 ? 0.285 -12.931 7.279 1.00 86.62 468 LEU A O 1
ATOM 3730 N N . PHE A 1 469 ? -1.448 -11.507 7.165 1.00 85.69 469 PHE A N 1
ATOM 3731 C CA . PHE A 1 469 ? -1.855 -11.723 8.558 1.00 85.69 469 PHE A CA 1
ATOM 3732 C C . PHE A 1 469 ? -2.195 -13.185 8.840 1.00 85.69 469 PHE A C 1
ATOM 3734 O O . PHE A 1 469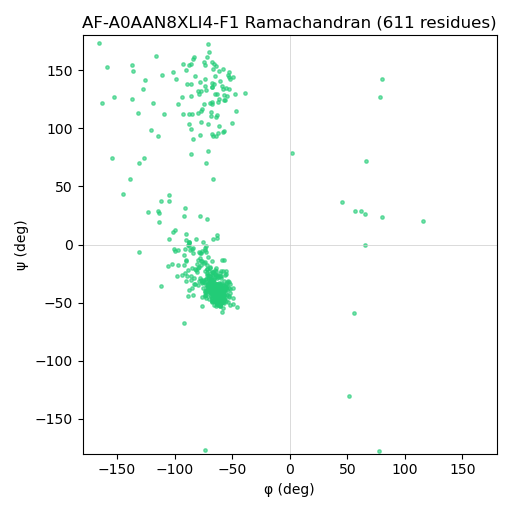 ? -1.851 -13.698 9.907 1.00 85.69 469 PHE A O 1
ATOM 3741 N N . LYS A 1 470 ? -2.872 -13.860 7.905 1.00 84.56 470 LYS A N 1
ATOM 3742 C CA . LYS A 1 470 ? -3.242 -15.272 8.050 1.00 84.56 470 LYS A CA 1
ATOM 3743 C C . LYS A 1 470 ? -2.030 -16.185 7.878 1.00 84.56 470 LYS A C 1
ATOM 3745 O O . LYS A 1 470 ? -1.819 -17.050 8.719 1.00 84.56 470 LYS A O 1
ATOM 3750 N N . ILE A 1 471 ? -1.186 -15.942 6.875 1.00 85.00 471 ILE A N 1
ATOM 3751 C CA . ILE A 1 471 ? 0.025 -16.734 6.608 1.00 85.00 471 ILE A CA 1
ATOM 3752 C C . ILE A 1 471 ? 1.000 -16.649 7.784 1.00 85.00 471 ILE A C 1
ATOM 3754 O O . ILE A 1 471 ? 1.425 -17.677 8.300 1.00 85.00 471 ILE A O 1
ATOM 3758 N N . LEU A 1 472 ? 1.289 -15.449 8.290 1.00 83.56 472 LEU A N 1
ATOM 3759 C CA . LEU A 1 472 ? 2.197 -15.257 9.428 1.00 83.56 472 LEU A CA 1
ATOM 3760 C C . LEU A 1 472 ? 1.586 -15.682 10.776 1.00 83.56 472 LEU A C 1
ATOM 3762 O O . LEU A 1 472 ? 2.278 -15.668 11.792 1.00 83.56 472 LEU A O 1
ATOM 3766 N N . SER A 1 473 ? 0.305 -16.076 10.807 1.00 81.50 473 SER A N 1
ATOM 3767 C CA . SER A 1 473 ? -0.292 -16.761 11.966 1.00 81.50 473 SER A CA 1
ATOM 3768 C C . SER A 1 473 ? 0.076 -18.247 12.029 1.00 81.50 473 SER A C 1
ATOM 3770 O O . SER A 1 473 ? -0.095 -18.872 13.081 1.00 81.50 473 SER A O 1
ATOM 3772 N N . THR A 1 474 ? 0.517 -18.826 10.907 1.00 81.69 474 THR A N 1
ATOM 3773 C CA . THR A 1 474 ? 0.851 -20.251 10.779 1.00 81.69 474 THR A CA 1
ATOM 3774 C C . THR A 1 474 ? 2.302 -20.519 11.171 1.00 81.69 474 THR A C 1
ATOM 3776 O O . THR A 1 474 ? 3.162 -19.642 11.079 1.00 81.69 474 THR A O 1
ATOM 3779 N N . GLN A 1 475 ? 2.595 -21.750 11.595 1.00 77.88 475 GLN A N 1
ATOM 3780 C CA . GLN A 1 475 ? 3.965 -22.164 11.921 1.00 77.88 475 GLN A CA 1
ATOM 3781 C C . GLN A 1 475 ? 4.891 -22.124 10.700 1.00 77.88 475 GLN A C 1
ATOM 3783 O O . GLN A 1 475 ? 6.023 -21.662 10.811 1.00 77.88 475 GLN A O 1
ATOM 3788 N N . GLU A 1 476 ? 4.391 -22.549 9.538 1.00 75.75 476 GLU A N 1
ATOM 3789 C CA . GLU A 1 476 ? 5.142 -22.558 8.278 1.00 75.75 476 GLU A CA 1
ATOM 3790 C C . GLU A 1 476 ? 5.506 -21.136 7.829 1.00 75.75 476 GLU A C 1
ATOM 3792 O O . GLU A 1 476 ? 6.644 -20.885 7.442 1.00 75.75 476 GLU A O 1
ATOM 3797 N N . GLY A 1 477 ? 4.581 -20.178 7.969 1.00 78.94 477 GLY A N 1
ATOM 3798 C CA . GLY A 1 477 ? 4.839 -18.772 7.656 1.00 78.94 477 GLY A CA 1
ATOM 3799 C C . GLY A 1 477 ? 5.862 -18.113 8.588 1.00 78.94 477 GLY A C 1
ATOM 3800 O O . GLY A 1 477 ? 6.668 -17.305 8.133 1.00 78.94 477 GLY A O 1
ATOM 3801 N N . VAL A 1 478 ? 5.872 -18.465 9.880 1.00 79.38 478 VAL A N 1
ATOM 3802 C CA . VAL A 1 478 ? 6.890 -17.970 10.828 1.00 79.38 478 VAL A CA 1
ATOM 3803 C C . VAL A 1 478 ? 8.260 -18.588 10.546 1.00 79.38 478 VAL A C 1
ATOM 3805 O O . VAL A 1 478 ? 9.257 -17.873 10.604 1.00 79.38 478 VAL A O 1
ATOM 3808 N N . ALA A 1 479 ? 8.318 -19.879 10.208 1.00 78.75 479 ALA A N 1
ATOM 3809 C CA . ALA A 1 479 ? 9.562 -20.530 9.798 1.00 78.75 479 ALA A CA 1
ATOM 3810 C C . ALA A 1 479 ? 10.125 -19.890 8.520 1.00 78.75 479 ALA A C 1
ATOM 3812 O O . ALA A 1 479 ? 11.292 -19.521 8.495 1.00 78.75 479 ALA A O 1
ATOM 3813 N N . ALA A 1 480 ? 9.282 -19.655 7.510 1.00 77.69 480 ALA A N 1
ATOM 3814 C CA . ALA A 1 480 ? 9.681 -18.965 6.286 1.00 77.69 480 ALA A CA 1
ATOM 3815 C C . ALA A 1 480 ? 10.189 -17.538 6.552 1.00 77.69 480 ALA A C 1
ATOM 3817 O O . ALA A 1 480 ? 11.130 -17.094 5.908 1.00 77.69 480 ALA A O 1
ATOM 3818 N N . LEU A 1 481 ? 9.609 -16.823 7.523 1.00 78.38 481 LEU A N 1
ATOM 3819 C CA . LEU A 1 481 ? 10.028 -15.464 7.873 1.00 78.38 481 LEU A CA 1
ATOM 3820 C C . LEU A 1 481 ? 11.443 -15.392 8.466 1.00 78.38 481 LEU A C 1
ATOM 3822 O O . LEU A 1 481 ? 12.107 -14.377 8.280 1.00 78.38 481 LEU A O 1
ATOM 3826 N N . LEU A 1 482 ? 11.890 -16.420 9.193 1.00 76.62 482 LEU A N 1
ATOM 3827 C CA . LEU A 1 482 ? 13.238 -16.458 9.779 1.00 76.62 482 LEU A CA 1
ATOM 3828 C C . LEU A 1 482 ? 14.336 -16.614 8.718 1.00 76.62 482 LEU A C 1
ATOM 3830 O O . LEU A 1 482 ? 15.465 -16.205 8.961 1.00 76.62 482 LEU A O 1
ATOM 3834 N N . GLU A 1 483 ? 13.987 -17.153 7.551 1.00 75.44 483 GLU A N 1
ATOM 3835 C CA . GLU A 1 483 ? 14.908 -17.402 6.435 1.00 75.44 483 GLU A CA 1
ATOM 3836 C C . GLU A 1 483 ? 14.993 -16.220 5.447 1.00 75.44 483 GLU A C 1
ATOM 3838 O O . GLU A 1 483 ? 15.758 -16.264 4.483 1.00 75.44 483 GLU A O 1
ATOM 3843 N N . LEU A 1 484 ? 14.192 -15.166 5.652 1.00 76.50 484 LEU A N 1
ATOM 3844 C CA . LEU A 1 484 ? 14.144 -13.992 4.778 1.00 76.50 484 LEU A CA 1
ATOM 3845 C C . LEU A 1 484 ? 15.134 -12.907 5.206 1.00 76.50 484 LEU A C 1
ATOM 3847 O O . LEU A 1 484 ? 15.378 -12.687 6.391 1.00 76.50 484 LEU A O 1
ATOM 3851 N N . GLU A 1 485 ? 15.610 -12.136 4.227 1.00 72.69 485 GLU A N 1
ATOM 3852 C CA . GLU A 1 485 ? 16.447 -10.959 4.466 1.00 72.69 485 GLU A CA 1
ATOM 3853 C C . GLU A 1 485 ? 15.824 -9.962 5.461 1.00 72.69 485 GLU A C 1
ATOM 3855 O O . GLU A 1 485 ? 14.622 -9.658 5.427 1.00 72.69 485 GLU A O 1
ATOM 3860 N N . ASP A 1 486 ? 16.683 -9.335 6.270 1.00 72.19 486 ASP A N 1
ATOM 3861 C CA . ASP A 1 486 ? 16.307 -8.335 7.275 1.00 72.19 486 ASP A CA 1
ATOM 3862 C C . ASP A 1 486 ? 15.458 -7.185 6.707 1.00 72.19 486 ASP A C 1
ATOM 3864 O O . ASP A 1 486 ? 14.579 -6.648 7.389 1.00 72.19 486 ASP A O 1
ATOM 3868 N N . CYS A 1 487 ? 15.676 -6.802 5.445 1.00 67.81 487 CYS A N 1
ATOM 3869 C CA . CYS A 1 487 ? 14.938 -5.710 4.814 1.00 67.81 487 CYS A CA 1
ATOM 3870 C C . CYS A 1 487 ? 13.452 -6.052 4.581 1.00 67.81 487 CYS A C 1
ATOM 3872 O O . CYS A 1 487 ? 12.575 -5.214 4.815 1.00 67.81 487 CYS A O 1
ATOM 3874 N N . VAL A 1 488 ? 13.150 -7.289 4.172 1.00 75.12 488 VAL A N 1
ATOM 3875 C CA . VAL A 1 488 ? 11.781 -7.795 3.987 1.00 75.12 488 VAL A CA 1
ATOM 3876 C C . VAL A 1 488 ? 11.138 -8.015 5.353 1.00 75.12 488 VAL A C 1
ATOM 3878 O O . VAL A 1 488 ? 9.997 -7.614 5.592 1.00 75.12 488 VAL A O 1
ATOM 3881 N N . CYS A 1 489 ? 11.914 -8.540 6.295 1.00 75.88 489 CYS A N 1
ATOM 3882 C CA . CYS A 1 489 ? 11.529 -8.717 7.687 1.00 75.88 489 CYS A CA 1
ATOM 3883 C C . CYS A 1 489 ? 11.046 -7.420 8.359 1.00 75.88 489 CYS A C 1
ATOM 3885 O O . CYS A 1 489 ? 10.009 -7.433 9.030 1.00 75.88 489 CYS A O 1
ATOM 3887 N N . LYS A 1 490 ? 11.734 -6.293 8.130 1.00 78.44 490 LYS A N 1
ATOM 3888 C CA . LYS A 1 490 ? 11.331 -4.966 8.634 1.00 78.44 490 LYS A CA 1
ATOM 3889 C C . LYS A 1 490 ? 10.033 -4.458 7.999 1.00 78.44 490 LYS A C 1
ATOM 3891 O O . LYS A 1 490 ? 9.187 -3.910 8.703 1.00 78.44 490 LYS A O 1
ATOM 3896 N N . LYS A 1 491 ? 9.808 -4.702 6.701 1.00 76.69 491 LYS A N 1
ATOM 3897 C CA . LYS A 1 491 ? 8.526 -4.380 6.029 1.00 76.69 491 LYS A CA 1
ATOM 3898 C C . LYS A 1 491 ? 7.355 -5.160 6.613 1.00 76.69 491 LYS A C 1
ATOM 3900 O O . LYS A 1 491 ? 6.248 -4.640 6.691 1.00 76.69 491 LYS A O 1
ATOM 3905 N N . LEU A 1 492 ? 7.597 -6.398 7.031 1.00 81.19 492 LEU A N 1
ATOM 3906 C CA . LEU A 1 492 ? 6.561 -7.289 7.545 1.00 81.19 492 LEU A CA 1
ATOM 3907 C C . LEU A 1 492 ? 6.311 -7.135 9.052 1.00 81.19 492 LEU A C 1
ATOM 3909 O O . LEU A 1 492 ? 5.459 -7.837 9.595 1.00 81.19 492 LEU A O 1
ATOM 3913 N N . PHE A 1 493 ? 6.998 -6.210 9.733 1.00 80.31 493 PHE A N 1
ATOM 3914 C CA . PHE A 1 493 ? 6.870 -6.003 11.178 1.00 80.31 493 PHE A CA 1
ATOM 3915 C C . PHE A 1 493 ? 5.413 -5.882 11.678 1.00 80.31 493 PHE A C 1
ATOM 3917 O O . PHE A 1 493 ? 5.080 -6.576 12.643 1.00 80.31 493 PHE A O 1
ATOM 3924 N N . PRO A 1 494 ? 4.509 -5.104 11.038 1.00 80.12 494 PRO A N 1
ATOM 3925 C CA . PRO A 1 494 ? 3.121 -4.969 11.499 1.00 80.12 494 PRO A CA 1
ATOM 3926 C C . PRO A 1 494 ? 2.305 -6.268 11.445 1.00 80.12 494 PRO A C 1
ATOM 3928 O O . PRO A 1 494 ? 1.288 -6.384 12.123 1.00 80.12 494 PRO A O 1
ATOM 3931 N N . PHE A 1 495 ? 2.737 -7.243 10.644 1.00 80.06 495 PHE A N 1
ATOM 3932 C CA . PHE A 1 495 ? 2.010 -8.487 10.390 1.00 80.06 495 PHE A CA 1
ATOM 3933 C C . PHE A 1 495 ? 2.493 -9.656 11.259 1.00 80.06 495 PHE A C 1
ATOM 3935 O O . PHE A 1 495 ? 1.909 -10.739 11.224 1.00 80.06 495 PHE A O 1
ATOM 3942 N N . ARG A 1 496 ? 3.549 -9.452 12.058 1.00 76.88 496 ARG A N 1
ATOM 3943 C CA . ARG A 1 496 ? 4.099 -10.467 12.964 1.00 76.88 496 ARG A CA 1
ATOM 3944 C C . ARG A 1 496 ? 3.214 -10.618 14.196 1.00 76.88 496 ARG A C 1
ATOM 3946 O O . ARG A 1 496 ? 3.149 -9.701 15.017 1.00 76.88 496 ARG A O 1
ATOM 3953 N N . HIS A 1 497 ? 2.618 -11.791 14.389 1.00 69.06 497 HIS A N 1
ATOM 3954 C CA . HIS A 1 497 ? 1.872 -12.085 15.615 1.00 69.06 497 HIS A CA 1
ATOM 3955 C C . HIS A 1 497 ? 2.785 -12.096 16.844 1.00 69.06 497 HIS A C 1
ATOM 3957 O O . HIS A 1 497 ? 3.963 -12.450 16.773 1.00 69.06 497 HIS A O 1
ATOM 3963 N N . ARG A 1 498 ? 2.242 -11.635 17.975 1.00 57.81 498 ARG A N 1
ATOM 3964 C CA . ARG A 1 498 ? 2.925 -11.659 19.278 1.00 57.81 498 ARG A CA 1
ATOM 3965 C C . ARG A 1 498 ? 2.722 -12.997 19.996 1.00 57.81 498 ARG A C 1
ATOM 3967 O O . ARG A 1 498 ? 3.577 -13.405 20.776 1.00 57.81 498 ARG A O 1
ATOM 3974 N N . ASP A 1 499 ? 1.610 -13.667 19.704 1.00 56.09 499 ASP A N 1
ATOM 3975 C CA . ASP A 1 499 ? 1.238 -14.951 20.290 1.00 56.09 499 ASP A CA 1
ATOM 3976 C C . ASP A 1 499 ? 1.898 -16.126 19.563 1.00 56.09 499 ASP A C 1
ATOM 3978 O O . ASP A 1 499 ? 2.316 -16.015 18.408 1.00 56.09 499 ASP A O 1
ATOM 3982 N N . LYS A 1 500 ? 1.975 -17.279 20.246 1.00 55.72 500 LYS A N 1
ATOM 3983 C CA . LYS A 1 500 ? 2.489 -18.521 19.653 1.00 55.72 500 LYS A CA 1
ATOM 3984 C C . LYS A 1 500 ? 1.738 -18.817 18.347 1.00 55.72 500 LYS A C 1
ATOM 3986 O O . LYS A 1 500 ? 0.504 -18.752 18.355 1.00 55.72 500 LYS A O 1
ATOM 3991 N N . PRO A 1 501 ? 2.447 -19.177 17.259 1.00 59.19 501 PRO A N 1
ATOM 3992 C CA . PRO A 1 501 ? 1.801 -19.521 16.000 1.00 59.19 501 PRO A CA 1
ATOM 3993 C C . PRO A 1 501 ? 0.794 -20.637 16.256 1.00 59.19 501 PRO A C 1
ATOM 3995 O O . PRO A 1 501 ? 1.086 -21.600 16.980 1.00 59.19 501 PRO A O 1
ATOM 3998 N N . LYS A 1 502 ? -0.411 -20.492 15.700 1.00 56.81 502 LYS A N 1
ATOM 3999 C CA . LYS A 1 502 ? -1.437 -21.524 15.841 1.00 56.81 502 LYS A CA 1
ATOM 4000 C C . LYS A 1 502 ? -0.882 -22.790 15.196 1.00 56.81 502 LYS A C 1
ATOM 4002 O O . LYS A 1 502 ? -0.450 -22.758 14.046 1.00 56.81 502 LYS A O 1
ATOM 4007 N N . ILE A 1 503 ? -0.859 -23.889 15.953 1.00 49.22 503 ILE A N 1
ATOM 4008 C CA . ILE A 1 503 ? -0.608 -25.215 15.383 1.00 49.22 503 ILE A CA 1
ATOM 4009 C C . ILE A 1 503 ? -1.689 -25.403 14.320 1.00 49.22 503 ILE A C 1
ATOM 4011 O O . ILE A 1 503 ? -2.870 -25.212 14.628 1.00 49.22 503 ILE A O 1
ATOM 4015 N N . SER A 1 504 ? -1.280 -25.684 13.084 1.00 46.75 504 SER A N 1
ATOM 4016 C CA . SER A 1 504 ? -2.172 -25.850 11.941 1.00 46.75 504 SER A CA 1
ATOM 4017 C C . SER A 1 504 ? -3.194 -26.946 12.250 1.00 46.75 504 SER A C 1
ATOM 4019 O O . SER A 1 504 ? -2.942 -28.141 12.147 1.00 46.75 504 SER A O 1
ATOM 4021 N N . ALA A 1 505 ? -4.386 -26.529 12.672 1.00 40.50 505 ALA A N 1
ATOM 4022 C CA . ALA A 1 505 ? -5.550 -27.396 12.811 1.00 40.50 505 ALA A CA 1
ATOM 4023 C C . ALA A 1 505 ? -6.377 -27.390 11.515 1.00 40.50 505 ALA A C 1
ATOM 4025 O O . ALA A 1 505 ? -7.588 -27.623 11.544 1.00 40.50 505 ALA A O 1
ATOM 4026 N N . PHE A 1 506 ? -5.744 -27.082 10.378 1.00 43.91 506 PHE A N 1
ATOM 4027 C CA . PHE A 1 506 ? -6.412 -27.048 9.092 1.00 43.91 506 PHE A CA 1
ATOM 4028 C C . PHE A 1 506 ? -6.587 -28.472 8.573 1.00 43.91 506 PHE A C 1
ATOM 4030 O O . PHE A 1 506 ? -5.722 -29.057 7.923 1.00 43.91 506 PHE A O 1
ATOM 4037 N N . LYS A 1 507 ? -7.761 -29.033 8.860 1.00 43.00 507 LYS A N 1
ATOM 4038 C CA . LYS A 1 507 ? -8.360 -30.011 7.962 1.00 43.00 507 LYS A CA 1
ATOM 4039 C C . LYS A 1 507 ? -8.640 -29.236 6.681 1.00 43.00 507 LYS A C 1
ATOM 4041 O O . LYS A 1 507 ? -9.483 -28.340 6.702 1.00 43.00 507 LYS A O 1
ATOM 4046 N N . CYS A 1 508 ? -7.895 -29.527 5.609 1.00 42.66 508 CYS A N 1
ATOM 4047 C CA . CYS A 1 508 ? -8.310 -29.164 4.254 1.00 42.66 508 CYS A CA 1
ATOM 4048 C C . CYS A 1 508 ? -9.821 -29.404 4.197 1.00 42.66 508 CYS A C 1
ATOM 4050 O O . CYS A 1 508 ? -10.256 -30.438 4.703 1.00 42.66 508 CYS A O 1
ATOM 4052 N N . SER A 1 509 ? -10.621 -28.447 3.719 1.00 44.50 509 SER A N 1
ATOM 4053 C CA . SER A 1 509 ? -12.031 -28.725 3.454 1.00 44.50 509 SER A CA 1
ATOM 4054 C C . SER A 1 509 ? -12.042 -29.992 2.610 1.00 44.50 509 SER A C 1
ATOM 4056 O O . SER A 1 509 ? -11.592 -29.945 1.464 1.00 44.50 509 SER A O 1
ATOM 4058 N N . ASP A 1 510 ? -12.402 -31.122 3.220 1.00 51.66 510 ASP A N 1
ATOM 4059 C CA . ASP A 1 510 ? -12.438 -32.421 2.569 1.00 51.66 510 ASP A CA 1
ATOM 4060 C C . ASP A 1 510 ? -13.626 -32.322 1.613 1.00 51.66 510 ASP A C 1
ATOM 4062 O O . ASP A 1 510 ? -14.760 -32.645 1.952 1.00 51.66 510 ASP A O 1
ATOM 4066 N N . ILE A 1 511 ? -13.386 -31.689 0.465 1.00 59.69 511 ILE A N 1
ATOM 4067 C CA . ILE A 1 511 ? -14.346 -31.593 -0.616 1.00 59.69 511 ILE A CA 1
ATOM 4068 C C . ILE A 1 511 ? -14.480 -33.017 -1.130 1.00 59.69 511 ILE A C 1
ATOM 4070 O O . ILE A 1 511 ? -13.481 -33.640 -1.506 1.00 59.69 511 ILE A O 1
ATOM 4074 N N . ASP A 1 512 ? -15.709 -33.526 -1.107 1.00 63.53 512 ASP A N 1
ATOM 4075 C CA . ASP A 1 512 ? -16.022 -34.858 -1.600 1.00 63.53 512 ASP A CA 1
ATOM 4076 C C . ASP A 1 512 ? -15.476 -35.042 -3.020 1.00 63.53 512 ASP A C 1
ATOM 4078 O O . ASP A 1 512 ? -15.516 -34.127 -3.850 1.00 63.53 512 ASP A O 1
ATOM 4082 N N . ALA A 1 513 ? -14.987 -36.249 -3.312 1.00 62.53 513 ALA A N 1
ATOM 4083 C CA . ALA A 1 513 ? -14.367 -36.596 -4.590 1.00 62.53 513 ALA A CA 1
ATOM 4084 C C . ALA A 1 513 ? -15.236 -36.236 -5.809 1.00 62.53 513 ALA A C 1
ATOM 4086 O O . ALA A 1 513 ? -14.716 -35.852 -6.854 1.00 62.53 513 ALA A O 1
ATOM 4087 N N . GLU A 1 514 ? -16.558 -36.331 -5.663 1.00 63.66 514 GLU A N 1
ATOM 4088 C CA . GLU A 1 514 ? -17.525 -35.987 -6.709 1.00 63.66 514 GLU A CA 1
ATOM 4089 C C . GLU A 1 514 ? -17.627 -34.477 -6.941 1.00 63.66 514 GLU A C 1
ATOM 4091 O O . GLU A 1 514 ? -17.677 -34.028 -8.083 1.00 63.66 514 GLU A O 1
ATOM 4096 N N . THR A 1 515 ? -17.574 -33.679 -5.874 1.00 69.19 515 THR A N 1
ATOM 4097 C CA . THR A 1 515 ? -17.592 -32.212 -5.969 1.00 69.19 515 THR A CA 1
ATOM 4098 C C . THR A 1 515 ? -16.291 -31.696 -6.588 1.00 69.19 515 THR A C 1
ATOM 4100 O O . THR A 1 515 ? -16.311 -30.769 -7.396 1.00 69.19 515 THR A O 1
ATOM 4103 N N . TYR A 1 516 ? -15.160 -32.335 -6.268 1.00 73.62 516 TYR A N 1
ATOM 4104 C CA . TYR A 1 516 ? -13.862 -32.051 -6.886 1.00 73.62 516 TYR A CA 1
ATOM 4105 C C . TYR A 1 516 ? -13.872 -32.324 -8.397 1.00 73.62 516 TYR A C 1
ATOM 4107 O O . TYR A 1 516 ? -13.462 -31.466 -9.179 1.00 73.62 516 TYR A O 1
ATOM 4115 N N . LYS A 1 517 ? -14.390 -33.488 -8.811 1.00 69.38 517 LYS A N 1
ATOM 4116 C CA . LYS A 1 517 ? -14.548 -33.837 -10.231 1.00 69.38 517 LYS A CA 1
ATOM 4117 C C . LYS A 1 517 ? -15.462 -32.856 -10.956 1.00 69.38 517 LYS A C 1
ATOM 4119 O O . LYS A 1 517 ? -15.050 -32.308 -11.967 1.00 69.38 517 LYS A O 1
ATOM 4124 N N . ALA A 1 518 ? -16.632 -32.542 -10.401 1.00 74.44 518 ALA A N 1
ATOM 4125 C CA . ALA A 1 518 ? -17.577 -31.611 -11.021 1.00 74.44 518 ALA A CA 1
ATOM 4126 C C . ALA A 1 518 ? -17.006 -30.190 -11.203 1.00 74.44 518 ALA A C 1
ATOM 4128 O O . ALA A 1 518 ? -17.300 -29.528 -12.196 1.00 74.44 518 ALA A O 1
ATOM 4129 N N . LEU A 1 519 ? -16.180 -29.718 -10.262 1.00 76.00 519 LEU A N 1
ATOM 4130 C CA . LEU A 1 519 ? -15.513 -28.416 -10.363 1.00 76.00 519 LEU A CA 1
ATOM 4131 C C . LEU A 1 519 ? -14.427 -28.405 -11.447 1.00 76.00 519 LEU A C 1
ATOM 4133 O O . LEU A 1 519 ? -14.303 -27.421 -12.170 1.00 76.00 519 LEU A O 1
ATOM 4137 N N . ILE A 1 520 ? -13.645 -29.481 -11.561 1.00 75.81 520 ILE A N 1
ATOM 4138 C CA . ILE A 1 520 ? -12.496 -29.551 -12.475 1.00 75.81 520 ILE A CA 1
ATOM 4139 C C . ILE A 1 520 ? -12.888 -29.987 -13.886 1.00 75.81 520 ILE A C 1
ATOM 4141 O O . ILE A 1 520 ? -12.266 -29.541 -14.841 1.00 75.81 520 ILE A O 1
ATOM 4145 N N . GLU A 1 521 ? -13.920 -30.808 -14.051 1.00 74.75 521 GLU A N 1
ATOM 4146 C CA . GLU A 1 521 ? -14.436 -31.218 -15.364 1.00 74.75 521 GLU A CA 1
ATOM 4147 C C . GLU A 1 521 ? -15.204 -30.094 -16.079 1.00 74.75 521 GLU A C 1
ATOM 4149 O O . GLU A 1 521 ? -15.624 -30.278 -17.221 1.00 74.75 521 GLU A O 1
ATOM 4154 N N . ASN A 1 522 ? -15.381 -28.926 -15.447 1.00 76.19 522 ASN A N 1
ATOM 4155 C CA . ASN A 1 522 ? -16.035 -27.786 -16.075 1.00 76.19 522 ASN A CA 1
ATOM 4156 C C . ASN A 1 522 ? -15.224 -27.299 -17.300 1.00 76.19 522 ASN A C 1
ATOM 4158 O O . ASN A 1 522 ? -14.133 -26.741 -17.132 1.00 76.19 522 ASN A O 1
ATOM 4162 N N . PRO A 1 523 ? -15.742 -27.463 -18.536 1.00 68.25 523 PRO A N 1
ATOM 4163 C CA . PRO A 1 523 ? -15.001 -27.127 -19.747 1.00 68.25 523 PRO A CA 1
ATOM 4164 C C . PRO A 1 523 ? -14.739 -25.622 -19.883 1.00 68.25 523 PRO A C 1
ATOM 4166 O O . PRO A 1 523 ? -13.747 -25.240 -20.500 1.00 68.25 523 PRO A O 1
ATOM 4169 N N . ASP A 1 524 ? -15.567 -24.765 -19.288 1.00 71.38 524 ASP A N 1
ATOM 4170 C CA . ASP A 1 524 ? -15.458 -23.309 -19.451 1.00 71.38 524 ASP A CA 1
ATOM 4171 C C . ASP A 1 524 ? -14.185 -22.741 -18.795 1.00 71.38 524 ASP A C 1
ATOM 4173 O O . ASP A 1 524 ? -13.633 -21.735 -19.242 1.00 71.38 524 ASP A O 1
ATOM 4177 N N . VAL A 1 525 ? -13.659 -23.438 -17.785 1.00 72.50 525 VAL A N 1
ATOM 4178 C CA . VAL A 1 525 ? -12.482 -23.030 -16.999 1.00 72.50 525 VAL A CA 1
ATOM 4179 C C . VAL A 1 525 ? -11.189 -23.407 -17.727 1.00 72.50 525 VAL A C 1
ATOM 4181 O O . VAL A 1 525 ? -10.204 -22.671 -17.694 1.00 72.50 525 VAL A O 1
ATOM 4184 N N . TRP A 1 526 ? -11.186 -24.529 -18.447 1.00 75.50 526 TRP A N 1
ATOM 4185 C CA . TRP A 1 526 ? -10.052 -24.942 -19.280 1.00 75.50 526 TRP A CA 1
ATOM 4186 C C . TRP A 1 526 ? -10.027 -24.221 -20.630 1.00 75.50 526 TRP A C 1
ATOM 4188 O O . TRP A 1 526 ? -8.959 -24.085 -21.226 1.00 75.50 526 TRP A O 1
ATOM 4198 N N . PHE A 1 527 ? -11.179 -23.730 -21.095 1.00 69.12 527 PHE A N 1
ATOM 4199 C CA . PHE A 1 527 ? -11.346 -23.112 -22.409 1.00 69.12 527 PHE A CA 1
ATOM 4200 C C . PHE A 1 527 ? -12.085 -21.769 -22.309 1.00 69.12 527 PHE A C 1
ATOM 4202 O O . PHE A 1 527 ? -13.217 -21.627 -22.767 1.00 69.12 527 PHE A O 1
ATOM 4209 N N . CYS A 1 528 ? -11.429 -20.752 -21.749 1.00 62.03 528 CYS A N 1
ATOM 4210 C CA . CYS A 1 528 ? -12.010 -19.412 -21.672 1.00 62.03 528 CYS A CA 1
ATOM 4211 C C . CYS A 1 528 ? -11.732 -18.606 -22.959 1.00 62.03 528 CYS A C 1
ATOM 4213 O O . CYS A 1 528 ? -10.589 -18.468 -23.392 1.00 62.03 528 CYS A O 1
ATOM 4215 N N . GLN A 1 529 ? -12.781 -18.046 -23.575 1.00 61.91 529 GLN A N 1
ATOM 4216 C CA . GLN A 1 529 ? -12.697 -17.281 -24.835 1.00 61.91 529 GLN A CA 1
ATOM 4217 C C . GLN A 1 529 ? -12.407 -15.780 -24.648 1.00 61.91 529 GLN A C 1
ATOM 4219 O O . GLN A 1 529 ? -12.402 -15.033 -25.624 1.00 61.91 529 GLN A O 1
ATOM 4224 N N . THR A 1 530 ? -12.222 -15.307 -23.412 1.00 69.06 530 THR A N 1
ATOM 4225 C CA . THR A 1 530 ? -12.209 -13.864 -23.114 1.00 69.06 530 THR A CA 1
ATOM 4226 C C . THR A 1 530 ? -10.806 -13.256 -23.180 1.00 69.06 530 THR A C 1
ATOM 4228 O O . THR A 1 530 ? -10.520 -12.446 -24.057 1.00 69.06 530 THR A O 1
ATOM 4231 N N . SER A 1 531 ? -9.919 -13.624 -22.253 1.00 80.81 531 SER A N 1
ATOM 4232 C CA . SER A 1 531 ? -8.542 -13.129 -22.164 1.00 80.81 531 SER A CA 1
ATOM 4233 C C . SER A 1 531 ? -7.663 -14.092 -21.367 1.00 80.81 531 SER A C 1
ATOM 4235 O O . SER A 1 531 ? -8.146 -14.773 -20.463 1.00 80.81 531 SER A O 1
ATOM 4237 N N . TYR A 1 532 ? -6.358 -14.103 -21.654 1.00 84.12 532 TYR A N 1
ATOM 4238 C CA . TYR A 1 532 ? -5.381 -14.907 -20.910 1.00 84.12 532 TYR A CA 1
ATOM 4239 C C . TYR A 1 532 ? -5.392 -14.590 -19.405 1.00 84.12 532 TYR A C 1
ATOM 4241 O O . TYR A 1 532 ? -5.401 -15.497 -18.580 1.00 84.12 532 TYR A O 1
ATOM 4249 N N . ALA A 1 533 ? -5.461 -13.307 -19.035 1.00 83.50 533 ALA A N 1
ATOM 4250 C CA . ALA A 1 533 ? -5.486 -12.885 -17.636 1.00 83.50 533 ALA A CA 1
ATOM 4251 C C . ALA A 1 533 ? -6.729 -13.398 -16.880 1.00 83.50 533 ALA A C 1
ATOM 4253 O O . ALA A 1 533 ? -6.608 -13.925 -15.772 1.00 83.50 533 ALA A O 1
ATOM 4254 N N . ALA A 1 534 ? -7.920 -13.280 -17.479 1.00 84.06 534 ALA A N 1
ATOM 4255 C CA . ALA A 1 534 ? -9.155 -13.808 -16.894 1.00 84.06 534 ALA A CA 1
ATOM 4256 C C . ALA A 1 534 ? -9.128 -15.342 -16.788 1.00 84.06 534 ALA A C 1
ATOM 4258 O O . ALA A 1 534 ? -9.490 -15.897 -15.757 1.00 84.06 534 ALA A O 1
ATOM 4259 N N . TRP A 1 535 ? -8.622 -16.019 -17.820 1.00 87.56 535 TRP A N 1
ATOM 4260 C CA . TRP A 1 535 ? -8.493 -17.472 -17.829 1.00 87.56 535 TRP A CA 1
ATOM 4261 C C . TRP A 1 535 ? -7.581 -17.991 -16.711 1.00 87.56 535 TRP A C 1
ATOM 4263 O O . TRP A 1 535 ? -7.987 -18.849 -15.929 1.00 87.56 535 TRP A O 1
ATOM 4273 N N . VAL A 1 536 ? -6.364 -17.447 -16.589 1.00 86.19 536 VAL A N 1
ATOM 4274 C CA . VAL A 1 536 ? -5.405 -17.903 -15.569 1.00 86.19 536 VAL A CA 1
ATOM 4275 C C . VAL A 1 536 ? -5.920 -17.611 -14.160 1.00 86.19 536 VAL A C 1
ATOM 4277 O O . VAL A 1 536 ? -5.770 -18.443 -13.269 1.00 86.19 536 VAL A O 1
ATOM 4280 N N . THR A 1 537 ? -6.551 -16.455 -13.937 1.00 87.00 537 THR A N 1
ATOM 4281 C CA . THR A 1 537 ? -7.123 -16.131 -12.617 1.00 87.00 537 THR A CA 1
ATOM 4282 C C . THR A 1 537 ? -8.248 -17.078 -12.227 1.00 87.00 537 THR A C 1
ATOM 4284 O O . THR A 1 537 ? -8.261 -17.560 -11.092 1.00 87.00 537 THR A O 1
ATOM 4287 N N . GLU A 1 538 ? -9.162 -17.380 -13.148 1.00 86.19 538 GLU A N 1
ATOM 4288 C CA . GLU A 1 538 ? -10.267 -18.308 -12.919 1.00 86.19 538 GLU A CA 1
ATOM 4289 C C . GLU A 1 538 ? -9.760 -19.731 -12.662 1.00 86.19 538 GLU A C 1
ATOM 4291 O O . GLU A 1 538 ? -10.148 -20.341 -11.663 1.00 86.19 538 GLU A O 1
ATOM 4296 N N . LEU A 1 539 ? -8.814 -20.212 -13.475 1.00 86.25 539 LEU A N 1
ATOM 4297 C CA . LEU A 1 539 ? -8.200 -21.531 -13.320 1.00 86.25 539 LEU A CA 1
ATOM 4298 C C . LEU A 1 539 ? -7.488 -21.672 -11.968 1.00 86.25 539 LEU A C 1
ATOM 4300 O O . LEU A 1 539 ? -7.768 -22.604 -11.211 1.00 86.25 539 LEU A O 1
ATOM 4304 N N . THR A 1 540 ? -6.596 -20.738 -11.628 1.00 86.31 540 THR A N 1
ATOM 4305 C CA . THR A 1 540 ? -5.844 -20.787 -10.365 1.00 86.31 540 THR A CA 1
ATOM 4306 C C . THR A 1 540 ? -6.782 -20.672 -9.162 1.00 86.31 540 THR A C 1
ATOM 4308 O O . THR A 1 540 ? -6.649 -21.437 -8.204 1.00 86.31 540 THR A O 1
ATOM 4311 N N . CYS A 1 541 ? -7.769 -19.770 -9.202 1.00 85.31 541 CYS A N 1
ATOM 4312 C CA . CYS A 1 541 ? -8.744 -19.634 -8.119 1.00 85.31 541 CYS A CA 1
ATOM 4313 C C . CYS A 1 541 ? -9.589 -20.898 -7.945 1.00 85.31 541 CYS A C 1
ATOM 4315 O O . CYS A 1 541 ? -9.811 -21.312 -6.803 1.00 85.31 541 CYS A O 1
ATOM 4317 N N . LEU A 1 542 ? -10.037 -21.512 -9.045 1.00 84.62 542 LEU A N 1
ATOM 4318 C CA . LEU A 1 542 ? -10.820 -22.740 -9.007 1.00 84.62 542 LEU A CA 1
ATOM 4319 C C . LEU A 1 542 ? -10.019 -23.862 -8.364 1.00 84.62 542 LEU A C 1
ATOM 4321 O O . LEU A 1 542 ? -10.504 -24.459 -7.405 1.00 84.62 542 LEU A O 1
ATOM 4325 N N . LEU A 1 543 ? -8.782 -24.091 -8.811 1.00 82.06 543 LEU A N 1
ATOM 4326 C CA . LEU A 1 543 ? -7.922 -25.132 -8.250 1.00 82.06 543 LEU A CA 1
ATOM 4327 C C . LEU A 1 543 ? -7.728 -24.929 -6.740 1.00 82.06 543 LEU A C 1
ATOM 4329 O O . LEU A 1 543 ? -7.995 -25.840 -5.956 1.00 82.06 543 LEU A O 1
ATOM 4333 N N . ILE A 1 544 ? -7.360 -23.722 -6.300 1.00 82.88 544 ILE A N 1
ATOM 4334 C CA . ILE A 1 544 ? -7.190 -23.424 -4.868 1.00 82.88 544 ILE A CA 1
ATOM 4335 C C . ILE A 1 544 ? -8.491 -23.687 -4.090 1.00 82.88 544 ILE A C 1
ATOM 4337 O O . ILE A 1 544 ? -8.460 -24.312 -3.026 1.00 82.88 544 ILE A O 1
ATOM 4341 N N . SER A 1 545 ? -9.638 -23.250 -4.619 1.00 79.56 545 SER A N 1
ATOM 4342 C CA . SER A 1 545 ? -10.946 -23.455 -3.981 1.00 79.56 545 SER A CA 1
ATOM 4343 C C . SER A 1 545 ? -11.412 -24.914 -3.978 1.00 79.56 545 SER A C 1
ATOM 4345 O O . SER A 1 545 ? -12.104 -25.319 -3.049 1.00 79.56 545 SER A O 1
ATOM 4347 N N . ALA A 1 546 ? -10.964 -25.724 -4.941 1.00 73.06 546 ALA A N 1
ATOM 4348 C CA . ALA A 1 546 ? -11.177 -27.168 -4.995 1.00 73.06 546 ALA A CA 1
ATOM 4349 C C . ALA A 1 546 ? -10.292 -27.943 -3.994 1.00 73.06 546 ALA A C 1
ATOM 4351 O O . ALA A 1 546 ? -10.336 -29.172 -3.938 1.00 73.06 546 ALA A O 1
ATOM 4352 N N . GLY A 1 547 ? -9.488 -27.253 -3.175 1.00 69.19 547 GLY A N 1
ATOM 4353 C CA . GLY A 1 547 ? -8.653 -27.881 -2.150 1.00 69.19 547 GLY A CA 1
ATOM 4354 C C . GLY A 1 547 ? -7.356 -28.483 -2.698 1.00 69.19 547 GLY A C 1
ATOM 4355 O O . GLY A 1 547 ? -6.782 -29.385 -2.080 1.00 69.19 547 GLY A O 1
ATOM 4356 N N . CYS A 1 548 ? -6.881 -27.992 -3.846 1.00 61.84 548 CYS A N 1
ATOM 4357 C CA . CYS A 1 548 ? -5.617 -28.362 -4.494 1.00 61.84 548 CYS A CA 1
ATOM 4358 C C . CYS A 1 548 ? -4.356 -27.827 -3.780 1.00 61.84 548 CYS A C 1
ATOM 4360 O O . CYS A 1 548 ? -3.319 -27.683 -4.415 1.00 61.84 548 CYS A O 1
ATOM 4362 N N . GLY A 1 549 ? -4.406 -27.493 -2.485 1.00 63.47 549 GLY A N 1
ATOM 4363 C CA . GLY A 1 549 ? -3.285 -26.808 -1.843 1.00 63.47 549 GLY A CA 1
ATOM 4364 C C . GLY A 1 549 ? -3.294 -26.764 -0.317 1.00 63.47 549 GLY A C 1
ATOM 4365 O O . GLY A 1 549 ? -4.258 -27.164 0.338 1.00 63.47 549 GLY A O 1
ATOM 4366 N N . ASN A 1 550 ? -2.190 -26.247 0.229 1.00 70.06 550 ASN A N 1
ATOM 4367 C CA . ASN A 1 550 ? -1.977 -26.020 1.659 1.00 70.06 550 ASN A CA 1
ATOM 4368 C C . ASN A 1 550 ? -2.851 -24.868 2.191 1.00 70.06 550 ASN A C 1
ATOM 4370 O O . ASN A 1 550 ? -3.370 -24.053 1.426 1.00 70.06 550 ASN A O 1
ATOM 4374 N N . GLU A 1 551 ? -2.963 -24.751 3.518 1.00 74.88 551 GLU A N 1
ATOM 4375 C CA . GLU A 1 551 ? -3.692 -23.665 4.202 1.00 74.88 551 GLU A CA 1
ATOM 4376 C C . GLU A 1 551 ? -3.242 -22.268 3.714 1.00 74.88 551 GLU A C 1
ATOM 4378 O O . GLU A 1 551 ? -4.064 -21.387 3.455 1.00 74.88 551 GLU A O 1
ATOM 4383 N N . VAL A 1 552 ? -1.938 -22.103 3.464 1.00 78.19 552 VAL A N 1
ATOM 4384 C CA . VAL A 1 552 ? -1.330 -20.887 2.897 1.00 78.19 552 VAL A CA 1
ATOM 4385 C C . VAL A 1 552 ? -1.924 -20.524 1.528 1.00 78.19 552 VAL A C 1
ATOM 4387 O O . VAL A 1 552 ? -2.207 -19.351 1.278 1.00 78.19 552 VAL A O 1
ATOM 4390 N N . LEU A 1 553 ? -2.176 -21.512 0.658 1.00 81.19 553 LEU A N 1
ATOM 4391 C CA . LEU A 1 553 ? -2.725 -21.282 -0.683 1.00 81.19 553 LEU A CA 1
ATOM 4392 C C . LEU A 1 553 ? -4.185 -20.805 -0.628 1.00 81.19 553 LEU A C 1
ATOM 4394 O O . LEU A 1 553 ? -4.603 -19.976 -1.432 1.00 81.19 553 LEU A O 1
ATOM 4398 N N . GLN A 1 554 ? -4.960 -21.240 0.367 1.00 82.62 554 GLN A N 1
ATOM 4399 C CA . GLN A 1 554 ? -6.311 -20.707 0.563 1.00 82.62 554 GLN A CA 1
ATOM 4400 C C . GLN A 1 554 ? -6.295 -19.250 1.040 1.00 82.62 554 GLN A C 1
ATOM 4402 O O . GLN A 1 554 ? -7.171 -18.460 0.675 1.00 82.62 554 GLN A O 1
ATOM 4407 N N . PHE A 1 555 ? -5.290 -18.858 1.825 1.00 83.56 555 PHE A N 1
ATOM 4408 C CA . PHE A 1 555 ? -5.166 -17.484 2.312 1.00 83.56 555 PHE A CA 1
ATOM 4409 C C . PHE A 1 555 ? -4.805 -16.475 1.223 1.00 83.56 555 PHE A C 1
ATOM 4411 O O . PHE A 1 555 ? -5.203 -15.317 1.343 1.00 83.56 555 PHE A O 1
ATOM 4418 N N . ILE A 1 556 ? -4.129 -16.900 0.154 1.00 86.75 556 ILE A N 1
ATOM 4419 C CA . ILE A 1 556 ? -3.778 -16.041 -0.989 1.00 86.75 556 ILE A CA 1
ATOM 4420 C C . ILE A 1 556 ? -4.887 -15.929 -2.048 1.00 86.75 556 ILE A C 1
ATOM 4422 O O . ILE A 1 556 ? -4.745 -15.150 -2.991 1.00 86.75 556 ILE A O 1
ATOM 4426 N N . LEU A 1 557 ? -6.005 -16.652 -1.902 1.00 86.25 557 LEU A N 1
ATOM 4427 C CA . LEU A 1 557 ? -7.130 -16.603 -2.845 1.00 86.25 557 LEU A CA 1
ATOM 4428 C C . LEU A 1 557 ? -7.629 -15.168 -3.135 1.00 86.25 557 LEU A C 1
ATOM 4430 O O . LEU A 1 557 ? -7.864 -14.853 -4.303 1.00 86.25 557 LEU A O 1
ATOM 4434 N N . PRO A 1 558 ? -7.754 -14.257 -2.142 1.00 86.62 558 PRO A N 1
ATOM 4435 C CA . PRO A 1 558 ? -8.127 -12.869 -2.411 1.00 86.62 558 PRO A CA 1
ATOM 4436 C C . PRO A 1 558 ? -7.116 -12.128 -3.296 1.00 86.62 558 PRO A C 1
ATOM 4438 O O . PRO A 1 558 ? -7.518 -11.295 -4.099 1.00 86.62 558 PRO A O 1
ATOM 4441 N N . VAL A 1 559 ? -5.820 -12.441 -3.182 1.00 87.31 559 VAL A N 1
ATOM 4442 C CA . VAL A 1 559 ? -4.751 -11.819 -3.986 1.00 87.31 559 VAL A CA 1
ATOM 4443 C C . VAL A 1 559 ? -4.795 -12.335 -5.421 1.00 87.31 559 VAL A C 1
ATOM 4445 O O . VAL A 1 559 ? -4.702 -11.543 -6.357 1.00 87.31 559 VAL A O 1
ATOM 4448 N N . CYS A 1 560 ? -5.031 -13.639 -5.597 1.00 86.44 560 CYS A N 1
ATOM 4449 C CA . CYS A 1 560 ? -5.171 -14.273 -6.910 1.00 86.44 560 CYS A CA 1
ATOM 4450 C C . CYS A 1 560 ? -6.290 -13.621 -7.741 1.00 86.44 560 CYS A C 1
ATOM 4452 O O . CYS A 1 560 ? -6.120 -13.353 -8.925 1.00 86.44 560 CYS A O 1
ATOM 4454 N N . ARG A 1 561 ? -7.412 -13.260 -7.107 1.00 86.38 561 ARG A N 1
ATOM 4455 C CA . ARG A 1 561 ? -8.517 -12.561 -7.788 1.00 86.38 561 ARG A CA 1
ATOM 4456 C C . ARG A 1 561 ? -8.171 -11.143 -8.244 1.00 86.38 561 ARG A C 1
ATOM 4458 O O . ARG A 1 561 ? -8.832 -10.624 -9.136 1.00 86.38 561 ARG A O 1
ATOM 4465 N N . CYS A 1 562 ? -7.184 -10.507 -7.619 1.00 84.06 562 CYS A N 1
ATOM 4466 C CA . CYS A 1 562 ? -6.824 -9.118 -7.892 1.00 84.06 562 CYS A CA 1
ATOM 4467 C C . CYS A 1 562 ? -5.641 -8.976 -8.861 1.00 84.06 562 CYS A C 1
ATOM 4469 O O . CYS A 1 562 ? -5.555 -7.947 -9.530 1.00 84.06 562 CYS A O 1
ATOM 4471 N N . LYS A 1 563 ? -4.724 -9.956 -8.932 1.00 85.81 563 LYS A N 1
ATOM 4472 C CA . LYS A 1 563 ? -3.535 -9.899 -9.801 1.00 85.81 563 LYS A CA 1
ATOM 4473 C C . LYS A 1 563 ? -3.347 -11.190 -10.617 1.00 85.81 563 LYS A C 1
ATOM 4475 O O . LYS A 1 563 ? -3.035 -12.233 -10.032 1.00 85.81 563 LYS A O 1
ATOM 4480 N N . PRO A 1 564 ? -3.486 -11.142 -11.957 1.00 84.69 564 PRO A N 1
ATOM 4481 C CA . PRO A 1 564 ? -3.287 -12.308 -12.817 1.00 84.69 564 PRO A CA 1
ATOM 4482 C C . PRO A 1 564 ? -1.823 -12.756 -12.889 1.00 84.69 564 PRO A C 1
ATOM 4484 O O . PRO A 1 564 ? -1.564 -13.954 -12.973 1.00 84.69 564 PRO A O 1
ATOM 4487 N N . GLU A 1 565 ? -0.859 -11.840 -12.781 1.00 85.31 565 GLU A N 1
ATOM 4488 C CA . GLU A 1 565 ? 0.575 -12.168 -12.802 1.00 85.31 565 GLU A CA 1
ATOM 4489 C C . GLU A 1 565 ? 0.950 -13.048 -11.605 1.00 85.31 565 GLU A C 1
ATOM 4491 O O . GLU A 1 565 ? 1.704 -14.013 -11.729 1.00 85.31 565 GLU A O 1
ATOM 4496 N N . PHE A 1 566 ? 0.344 -12.768 -10.448 1.00 86.81 566 PHE A N 1
ATOM 4497 C CA . PHE A 1 566 ? 0.494 -13.596 -9.259 1.00 86.81 566 PHE A CA 1
ATOM 4498 C C . PHE A 1 566 ? -0.081 -15.001 -9.465 1.00 86.81 566 PHE A C 1
ATOM 4500 O O . PHE A 1 566 ? 0.495 -15.977 -8.994 1.00 86.81 566 PHE A O 1
ATOM 4507 N N . CYS A 1 567 ? -1.186 -15.130 -10.206 1.00 85.31 567 CYS A N 1
ATOM 4508 C CA . CYS A 1 567 ? -1.769 -16.433 -10.515 1.00 85.31 567 CYS A CA 1
ATOM 4509 C C . CYS A 1 567 ? -0.848 -17.288 -11.387 1.00 85.31 567 CYS A C 1
ATOM 4511 O O . CYS A 1 567 ? -0.774 -18.489 -11.150 1.00 85.31 567 CYS A O 1
ATOM 4513 N N . VAL A 1 568 ? -0.128 -16.686 -12.343 1.00 86.62 568 VAL A N 1
ATOM 4514 C CA . VAL A 1 568 ? 0.879 -17.387 -13.164 1.00 86.62 568 VAL A CA 1
ATOM 4515 C C . VAL A 1 568 ? 2.016 -17.912 -12.287 1.00 86.62 568 VAL A C 1
ATOM 4517 O O . VAL A 1 568 ? 2.406 -19.068 -12.426 1.00 86.62 568 VAL A O 1
ATOM 4520 N N . PHE A 1 569 ? 2.506 -17.092 -11.352 1.00 86.12 569 PHE A N 1
ATOM 4521 C CA . PHE A 1 569 ? 3.550 -17.494 -10.407 1.00 86.12 569 PHE A CA 1
ATOM 4522 C C . PHE A 1 569 ? 3.087 -18.615 -9.465 1.00 86.12 569 PHE A C 1
ATOM 4524 O O . PHE A 1 569 ? 3.833 -19.548 -9.189 1.00 86.12 569 PHE A O 1
ATOM 4531 N N . VAL A 1 570 ? 1.845 -18.543 -8.980 1.00 86.25 570 VAL A N 1
ATOM 4532 C CA . VAL A 1 570 ? 1.298 -19.488 -7.995 1.00 86.25 570 VAL A CA 1
ATOM 4533 C C . VAL A 1 570 ? 0.884 -20.826 -8.609 1.00 86.25 570 VAL A C 1
ATOM 4535 O O . VAL A 1 570 ? 0.928 -21.856 -7.934 1.00 86.25 570 VAL A O 1
ATOM 4538 N N . LEU A 1 571 ? 0.491 -20.838 -9.883 1.00 86.31 571 LEU A N 1
ATOM 4539 C CA . LEU A 1 571 ? -0.075 -22.011 -10.546 1.00 86.31 571 LEU A CA 1
ATOM 4540 C C . LEU A 1 571 ? 0.835 -23.259 -10.487 1.00 86.31 571 LEU A C 1
ATOM 4542 O O . LEU A 1 571 ? 0.329 -24.319 -10.107 1.00 86.31 571 LEU A O 1
ATOM 4546 N N . PRO A 1 572 ? 2.156 -23.184 -10.762 1.00 86.56 572 PRO A N 1
ATOM 4547 C CA . PRO A 1 572 ? 3.061 -24.322 -10.585 1.00 86.56 572 PRO A CA 1
ATOM 4548 C C . PRO A 1 572 ? 3.051 -24.895 -9.162 1.00 86.56 572 PRO A C 1
ATOM 4550 O O . PRO A 1 572 ? 3.047 -26.115 -9.000 1.00 86.56 572 PRO A O 1
ATOM 4553 N N . PHE A 1 573 ? 2.979 -24.045 -8.132 1.00 81.81 573 PHE A N 1
ATOM 4554 C CA . PHE A 1 573 ? 2.925 -24.491 -6.735 1.00 81.81 573 PHE A CA 1
ATOM 4555 C C . PHE A 1 573 ? 1.595 -25.169 -6.401 1.00 81.81 573 PHE A C 1
ATOM 4557 O O . PHE A 1 573 ? 1.569 -26.165 -5.677 1.00 81.81 573 PHE A O 1
ATOM 4564 N N . VAL A 1 574 ? 0.482 -24.695 -6.967 1.00 83.50 574 VAL A N 1
ATOM 4565 C CA . VAL A 1 574 ? -0.827 -25.354 -6.818 1.00 83.50 574 VAL A CA 1
ATOM 4566 C C . VAL A 1 574 ? -0.791 -26.755 -7.429 1.00 83.50 574 VAL A C 1
ATOM 4568 O O . VAL A 1 574 ? -1.232 -27.711 -6.793 1.00 83.50 574 VAL A O 1
ATOM 4571 N N . PHE A 1 575 ? -0.202 -26.924 -8.616 1.00 83.06 575 PHE A N 1
ATOM 4572 C CA . PHE A 1 575 ? -0.018 -28.253 -9.208 1.00 83.06 575 PHE A CA 1
ATOM 4573 C C . PHE A 1 575 ? 0.926 -29.133 -8.381 1.00 83.06 575 PHE A C 1
ATOM 4575 O O . PHE A 1 575 ? 0.603 -30.290 -8.113 1.00 83.06 575 PHE A O 1
ATOM 4582 N N . HIS A 1 576 ? 2.063 -28.597 -7.938 1.00 82.75 576 HIS A N 1
ATOM 4583 C CA . HIS A 1 576 ? 3.033 -29.339 -7.133 1.00 82.75 576 HIS A CA 1
ATOM 4584 C C . HIS A 1 576 ? 2.412 -29.845 -5.821 1.00 82.75 576 HIS A C 1
ATOM 4586 O O . HIS A 1 576 ? 2.463 -31.041 -5.526 1.00 82.75 576 HIS A O 1
ATOM 4592 N N . THR A 1 577 ? 1.741 -28.966 -5.075 1.00 77.38 577 THR A N 1
ATOM 4593 C CA . THR A 1 577 ? 1.059 -29.334 -3.825 1.00 77.38 577 THR A CA 1
ATOM 4594 C C . THR A 1 577 ? -0.103 -30.302 -4.060 1.00 77.38 577 THR A C 1
ATOM 4596 O O . THR A 1 577 ? -0.260 -31.259 -3.297 1.00 77.38 577 THR A O 1
ATOM 4599 N N . SER A 1 578 ? -0.859 -30.146 -5.152 1.00 76.50 578 SER A N 1
ATOM 4600 C CA . SER A 1 578 ? -1.911 -31.099 -5.545 1.00 76.50 578 SER A CA 1
ATOM 4601 C C . SER A 1 578 ? -1.388 -32.511 -5.763 1.00 76.50 578 SER A C 1
ATOM 4603 O O . SER A 1 578 ? -2.026 -33.471 -5.331 1.00 76.50 578 SER A O 1
ATOM 4605 N N . LEU A 1 579 ? -0.244 -32.634 -6.440 1.00 78.56 579 LEU A N 1
ATOM 4606 C CA . LEU A 1 579 ? 0.381 -33.917 -6.757 1.00 78.56 579 LEU A CA 1
ATOM 4607 C C . LEU A 1 579 ? 1.048 -34.550 -5.530 1.00 78.56 579 LEU A C 1
ATOM 4609 O O . LEU A 1 579 ? 1.074 -35.772 -5.410 1.00 78.56 579 LEU A O 1
ATOM 4613 N N . LYS A 1 580 ? 1.571 -33.733 -4.610 1.00 74.56 580 LYS A N 1
ATOM 4614 C CA . LYS A 1 580 ? 2.254 -34.199 -3.396 1.00 74.56 580 LYS A CA 1
ATOM 4615 C C . LYS A 1 580 ? 1.300 -34.842 -2.386 1.00 74.56 580 LYS A C 1
ATOM 4617 O O . LYS A 1 580 ? 1.652 -35.844 -1.768 1.00 74.56 580 LYS A O 1
ATOM 4622 N N . TYR A 1 581 ? 0.101 -34.284 -2.217 1.00 67.50 581 TYR A N 1
ATOM 4623 C CA . TYR A 1 581 ? -0.894 -34.745 -1.240 1.00 67.50 581 TYR A CA 1
ATOM 4624 C C . TYR A 1 581 ? -2.052 -35.514 -1.897 1.00 67.50 581 TYR A C 1
ATOM 4626 O O . TYR A 1 581 ? -3.215 -35.287 -1.555 1.00 67.50 581 TYR A O 1
ATOM 4634 N N . ASP A 1 582 ? -1.751 -36.401 -2.854 1.00 65.12 582 ASP A N 1
ATOM 4635 C CA . ASP A 1 582 ? -2.757 -37.117 -3.650 1.00 65.12 582 ASP A CA 1
ATOM 4636 C C . ASP A 1 582 ? -3.633 -38.045 -2.788 1.00 65.12 582 ASP A C 1
ATOM 4638 O O . ASP A 1 582 ? -3.287 -39.187 -2.491 1.00 65.12 582 ASP A O 1
ATOM 4642 N N . LYS A 1 583 ? -4.774 -37.517 -2.338 1.00 62.38 583 LYS A N 1
ATOM 4643 C CA . LYS A 1 583 ? -5.758 -38.238 -1.518 1.00 62.38 583 LYS A CA 1
ATOM 4644 C C . LYS A 1 583 ? -6.921 -38.817 -2.334 1.00 62.38 583 LYS A C 1
ATOM 4646 O O . LYS A 1 583 ? -7.651 -39.646 -1.803 1.00 62.38 583 LYS A O 1
ATOM 4651 N N . ILE A 1 584 ? -7.149 -38.341 -3.565 1.00 63.81 584 ILE A N 1
ATOM 4652 C CA . ILE A 1 584 ? -8.418 -38.531 -4.304 1.00 63.81 584 ILE A CA 1
ATOM 4653 C C . ILE A 1 584 ? -8.180 -38.696 -5.821 1.00 63.81 584 ILE A C 1
ATOM 4655 O O . ILE A 1 584 ? -8.851 -38.051 -6.624 1.00 63.81 584 ILE A O 1
ATOM 4659 N N . ASN A 1 585 ? -7.185 -39.488 -6.236 1.00 69.94 585 ASN A N 1
ATOM 4660 C CA . ASN A 1 585 ? -6.805 -39.667 -7.652 1.00 69.94 585 ASN A CA 1
ATOM 4661 C C . ASN A 1 585 ? -6.729 -38.335 -8.428 1.00 69.94 585 ASN A C 1
ATOM 4663 O O . ASN A 1 585 ? -7.106 -38.240 -9.601 1.00 69.94 585 ASN A O 1
ATOM 4667 N N . ARG A 1 586 ? -6.259 -37.273 -7.763 1.00 74.00 586 ARG A N 1
ATOM 4668 C CA . ARG A 1 586 ? -6.245 -35.910 -8.315 1.00 74.00 586 ARG A CA 1
ATOM 4669 C C . ARG A 1 586 ? -5.353 -35.854 -9.543 1.00 74.00 586 ARG A C 1
ATOM 4671 O O . ARG A 1 586 ? -5.653 -35.165 -10.513 1.00 74.00 586 ARG A O 1
ATOM 4678 N N . ARG A 1 587 ? -4.279 -36.641 -9.512 1.00 78.25 587 ARG A N 1
ATOM 4679 C CA . ARG A 1 587 ? -3.338 -36.798 -10.614 1.00 78.25 587 ARG A CA 1
ATOM 4680 C C . ARG A 1 587 ? -4.003 -37.304 -11.894 1.00 78.25 587 ARG A C 1
ATOM 4682 O O . ARG A 1 587 ? -3.677 -36.795 -12.960 1.00 78.25 587 ARG A O 1
ATOM 4689 N N . GLU A 1 588 ? -4.905 -38.280 -11.804 1.00 80.00 588 GLU A N 1
ATOM 4690 C CA . GLU A 1 588 ? -5.579 -38.855 -12.978 1.00 80.00 588 GLU A CA 1
ATOM 4691 C C . GLU A 1 588 ? -6.516 -37.827 -13.616 1.00 80.00 588 GLU A C 1
ATOM 4693 O O . GLU A 1 588 ? -6.404 -37.559 -14.810 1.00 80.00 588 GLU A O 1
ATOM 4698 N N . ILE A 1 589 ? -7.346 -37.171 -12.797 1.00 79.69 589 ILE A N 1
ATOM 4699 C CA . ILE A 1 589 ? -8.303 -36.145 -13.241 1.00 79.69 589 ILE A CA 1
ATOM 4700 C C . ILE A 1 589 ? -7.566 -34.966 -13.894 1.00 79.69 589 ILE A C 1
ATOM 4702 O O . ILE A 1 589 ? -7.914 -34.542 -14.994 1.00 79.69 589 ILE A O 1
ATOM 4706 N N . LEU A 1 590 ? -6.510 -34.452 -13.253 1.00 82.19 590 LEU A N 1
ATOM 4707 C CA . LEU A 1 590 ? -5.715 -33.353 -13.809 1.00 82.19 590 LEU A CA 1
ATOM 4708 C C . LEU A 1 590 ? -4.994 -33.770 -15.098 1.00 82.19 590 LEU A C 1
ATOM 4710 O O . LEU A 1 590 ? -4.959 -32.997 -16.053 1.00 82.19 590 LEU A O 1
ATOM 4714 N N . SER A 1 591 ? -4.443 -34.986 -15.154 1.00 84.81 591 SER A N 1
ATOM 4715 C CA . SER A 1 591 ? -3.763 -35.494 -16.351 1.00 84.81 591 SER A CA 1
ATOM 4716 C C . SER A 1 591 ? -4.719 -35.639 -17.535 1.00 84.81 591 SER A C 1
ATOM 4718 O O . SER A 1 591 ? -4.327 -35.353 -18.669 1.00 84.81 591 SER A O 1
ATOM 4720 N N . GLU A 1 592 ? -5.956 -36.072 -17.296 1.00 84.19 592 GLU A N 1
ATOM 4721 C CA . GLU A 1 592 ? -6.984 -36.175 -18.331 1.00 84.19 592 GLU A CA 1
ATOM 4722 C C . GLU A 1 592 ? -7.347 -34.793 -18.885 1.00 84.19 592 GLU A C 1
ATOM 4724 O O . GLU A 1 592 ? -7.289 -34.589 -20.098 1.00 84.19 592 GLU A O 1
ATOM 4729 N N . GLN A 1 593 ? -7.604 -33.811 -18.016 1.00 82.81 593 GLN A N 1
ATOM 4730 C CA . GLN A 1 593 ? -7.939 -32.451 -18.452 1.00 82.81 593 GLN A CA 1
ATOM 4731 C C . GLN A 1 593 ? -6.790 -31.762 -19.199 1.00 82.81 593 GLN A C 1
ATOM 4733 O O . GLN A 1 593 ? -7.010 -31.148 -20.243 1.00 82.81 593 GLN A O 1
ATOM 4738 N N . VAL A 1 594 ? -5.546 -31.920 -18.737 1.00 84.19 594 VAL A N 1
ATOM 4739 C CA . VAL A 1 594 ? -4.364 -31.400 -19.446 1.00 84.19 594 VAL A CA 1
ATOM 4740 C C . VAL A 1 594 ? -4.201 -32.077 -20.812 1.00 84.19 594 VAL A C 1
ATOM 4742 O O . VAL A 1 594 ? -3.886 -31.415 -21.802 1.00 84.19 594 VAL A O 1
ATOM 4745 N N . SER A 1 595 ? -4.466 -33.383 -20.902 1.00 84.88 595 SER A N 1
ATOM 4746 C CA . SER A 1 595 ? -4.428 -34.104 -22.179 1.00 84.88 595 SER A CA 1
ATOM 4747 C C . SER A 1 595 ? -5.505 -33.596 -23.142 1.00 84.88 595 SER A C 1
ATOM 4749 O O . SER A 1 595 ? -5.202 -33.337 -24.307 1.00 84.88 595 SER A O 1
ATOM 4751 N N . LEU A 1 596 ? -6.734 -33.386 -22.660 1.00 83.69 596 LEU A N 1
ATOM 4752 C CA . LEU A 1 596 ? -7.837 -32.812 -23.441 1.00 83.69 596 LEU A CA 1
ATOM 4753 C C . LEU A 1 596 ? -7.524 -31.389 -23.918 1.00 83.69 596 LEU A C 1
ATOM 4755 O O . LEU A 1 596 ? -7.812 -31.045 -25.068 1.00 83.69 596 LEU A O 1
ATOM 4759 N N . PHE A 1 597 ? -6.898 -30.580 -23.062 1.00 84.38 597 PHE A N 1
ATOM 4760 C CA . PHE A 1 597 ? -6.434 -29.237 -23.395 1.00 84.38 597 PHE A CA 1
ATOM 4761 C C . PHE A 1 597 ? -5.462 -29.261 -24.583 1.00 84.38 597 PHE A C 1
ATOM 4763 O O . PHE A 1 597 ? -5.728 -28.634 -25.613 1.00 84.38 597 PHE A O 1
ATOM 4770 N N . PHE A 1 598 ? -4.386 -30.050 -24.502 1.00 84.81 598 PHE A N 1
ATOM 4771 C CA . PHE A 1 598 ? -3.410 -30.140 -25.592 1.00 84.81 598 PHE A CA 1
ATOM 4772 C C . PHE A 1 598 ? -3.995 -30.755 -26.867 1.00 84.81 598 PHE A C 1
ATOM 4774 O O . PHE A 1 598 ? -3.752 -30.231 -27.954 1.00 84.81 598 PHE A O 1
ATOM 4781 N N . GLN A 1 599 ? -4.798 -31.818 -26.763 1.00 84.81 599 GLN A N 1
ATOM 4782 C CA . GLN A 1 599 ? -5.427 -32.453 -27.927 1.00 84.81 599 GLN A CA 1
ATOM 4783 C C . GLN A 1 599 ? -6.302 -31.473 -28.716 1.00 84.81 599 GLN A C 1
ATOM 4785 O O . GLN A 1 599 ? -6.237 -31.442 -29.946 1.00 84.81 599 GLN A O 1
ATOM 4790 N N . ARG A 1 600 ? -7.079 -30.626 -28.031 1.00 78.88 600 ARG A N 1
ATOM 4791 C CA . ARG A 1 600 ? -7.906 -29.607 -28.691 1.00 78.88 600 ARG A CA 1
ATOM 4792 C C . ARG A 1 600 ? -7.081 -28.497 -29.333 1.00 78.88 600 ARG A C 1
ATOM 4794 O O . ARG A 1 600 ? -7.407 -28.087 -30.443 1.00 78.88 600 ARG A O 1
ATOM 4801 N N . HIS A 1 601 ? -6.006 -28.035 -28.696 1.00 79.81 601 HIS A N 1
ATOM 4802 C CA . HIS A 1 601 ? -5.113 -27.047 -29.312 1.00 79.81 601 HIS A CA 1
ATOM 4803 C C . HIS A 1 601 ? -4.395 -27.599 -30.549 1.00 79.81 601 HIS A C 1
ATOM 4805 O O . HIS A 1 601 ? -4.258 -26.887 -31.543 1.00 79.81 601 HIS A O 1
ATOM 4811 N N . ILE A 1 602 ? -4.008 -28.877 -30.527 1.00 83.12 602 ILE A N 1
ATOM 4812 C CA . ILE A 1 602 ? -3.447 -29.567 -31.695 1.00 83.12 602 ILE A CA 1
ATOM 4813 C C . ILE A 1 602 ? -4.496 -29.677 -32.810 1.00 83.12 602 ILE A C 1
ATOM 4815 O O . ILE A 1 602 ? -4.180 -29.406 -33.968 1.00 83.12 602 ILE A O 1
ATOM 4819 N N . ALA A 1 603 ? -5.747 -30.012 -32.480 1.00 78.81 603 ALA A N 1
ATOM 4820 C CA . ALA A 1 603 ? -6.839 -30.065 -33.453 1.00 78.81 603 ALA A CA 1
ATOM 4821 C C . ALA A 1 603 ? -7.121 -28.688 -34.086 1.00 78.81 603 ALA A C 1
ATOM 4823 O O . ALA A 1 603 ? -7.215 -28.590 -35.305 1.00 78.81 603 ALA A O 1
ATOM 4824 N N . LEU A 1 604 ? -7.151 -27.615 -33.287 1.00 74.88 604 LEU A N 1
ATOM 4825 C CA . LEU A 1 604 ? -7.310 -26.237 -33.774 1.00 74.88 604 LEU A CA 1
ATOM 4826 C C . LEU A 1 604 ? -6.147 -25.774 -34.663 1.00 74.88 604 LEU A C 1
ATOM 4828 O O . LEU A 1 604 ? -6.368 -25.028 -35.611 1.00 74.88 604 LEU A O 1
ATOM 4832 N N . ALA A 1 605 ? -4.916 -26.201 -34.371 1.00 71.31 605 ALA A N 1
ATOM 4833 C CA . ALA A 1 605 ? -3.750 -25.906 -35.205 1.00 71.31 605 ALA A CA 1
ATOM 4834 C C . ALA A 1 605 ? -3.734 -26.712 -36.517 1.00 71.31 605 ALA A C 1
ATOM 4836 O O . ALA A 1 605 ? -3.094 -26.300 -37.484 1.00 71.31 605 ALA A O 1
ATOM 4837 N N . SER A 1 606 ? -4.431 -27.852 -36.547 1.00 69.00 606 SER A N 1
ATOM 4838 C CA . SER A 1 606 ? -4.511 -28.754 -37.701 1.00 69.00 606 SER A CA 1
ATOM 4839 C C . SER A 1 606 ? -5.674 -28.432 -38.646 1.00 69.00 606 SER A C 1
ATOM 4841 O O . SER A 1 606 ? -5.678 -28.939 -39.764 1.00 69.00 606 SER A O 1
ATOM 4843 N N . ASP A 1 607 ? -6.630 -27.591 -38.230 1.00 53.25 607 ASP A N 1
ATOM 4844 C CA . ASP A 1 607 ? -7.702 -27.055 -39.077 1.00 53.25 607 ASP A CA 1
ATOM 4845 C C . ASP A 1 607 ? -7.214 -25.772 -39.785 1.00 53.25 607 ASP A C 1
ATOM 4847 O O . ASP A 1 607 ? -7.146 -24.700 -39.169 1.00 53.25 607 ASP A O 1
ATOM 4851 N N . PRO A 1 608 ? -6.864 -25.813 -41.086 1.00 48.12 608 PRO A N 1
ATOM 4852 C CA . PRO A 1 608 ? -6.511 -24.608 -41.814 1.00 48.12 608 PRO A CA 1
ATOM 4853 C C . PRO A 1 608 ? -7.788 -23.791 -42.023 1.00 48.12 608 PRO A C 1
ATOM 4855 O O . PRO A 1 608 ? -8.597 -24.092 -42.903 1.00 48.12 608 PRO A O 1
ATOM 4858 N N . LYS A 1 609 ? -7.986 -22.718 -41.248 1.00 45.91 609 LYS A N 1
ATOM 4859 C CA . LYS A 1 609 ? -8.960 -21.694 -41.648 1.00 45.91 609 LYS A CA 1
ATOM 4860 C C . LYS A 1 609 ? -8.589 -21.221 -43.063 1.00 45.91 609 LYS A C 1
ATOM 4862 O O . LYS A 1 609 ? -7.431 -20.852 -43.280 1.00 45.91 609 LYS A O 1
ATOM 4867 N N . PRO A 1 610 ? -9.527 -21.212 -44.029 1.00 43.66 610 PRO A N 1
ATOM 4868 C CA . PRO A 1 610 ? -9.244 -20.690 -45.354 1.00 43.66 610 PRO A CA 1
ATOM 4869 C C . PRO A 1 610 ? -8.909 -19.207 -45.211 1.00 43.66 610 PRO A C 1
ATOM 4871 O O . PRO A 1 610 ? -9.697 -18.433 -44.668 1.00 43.66 610 PRO A O 1
ATOM 4874 N N . GLN A 1 611 ? -7.720 -18.824 -45.675 1.00 39.38 611 GLN A N 1
ATOM 4875 C CA . GLN A 1 611 ? -7.333 -17.431 -45.854 1.00 39.38 611 GLN A CA 1
ATOM 4876 C C . GLN A 1 611 ? -8.334 -16.772 -46.817 1.00 39.38 611 GLN A C 1
ATOM 4878 O O . GLN A 1 611 ? -8.243 -16.918 -48.036 1.00 39.38 611 GLN A O 1
ATOM 4883 N N . GLY A 1 612 ? -9.333 -16.095 -46.253 1.00 39.34 612 GLY A N 1
ATOM 4884 C CA . GLY A 1 612 ? -10.166 -15.133 -46.960 1.00 39.34 612 GLY A CA 1
ATOM 4885 C C . GLY A 1 612 ? -9.359 -13.856 -47.165 1.00 39.34 612 GLY A C 1
ATOM 4886 O O . GLY A 1 612 ? -8.861 -13.294 -46.194 1.00 39.34 612 GLY A O 1
ATOM 4887 N N . ARG A 1 613 ? -9.194 -13.500 -48.439 1.00 34.16 613 ARG A N 1
ATOM 4888 C CA . ARG A 1 613 ? -8.490 -12.330 -48.981 1.00 34.16 613 ARG A CA 1
ATOM 4889 C C . ARG A 1 613 ? -8.877 -10.998 -48.355 1.00 34.16 613 ARG A C 1
ATOM 4891 O O . ARG A 1 613 ? -10.077 -10.837 -48.042 1.00 34.16 613 ARG A O 1
#

InterPro domains:
  IPR011989 Armadillo-like helical [G3DSA:1.25.10.10] (122-490)
  IPR016024 Armadillo-type fold [SSF48371] (125-475)
  IPR038980 Serine/threonine-protein kinase ATM, plant [PTHR37079] (3-598)

Solvent-accessible surface area (backbone atoms only — not comparable to full-atom values): 34108 Å² total; per-residue (Å²): 106,71,78,50,51,51,54,36,58,72,69,72,40,54,69,64,47,50,57,51,28,62,76,67,76,49,67,62,67,60,55,50,62,72,32,38,36,60,42,48,26,66,34,41,42,42,65,42,44,74,50,70,75,52,36,67,75,66,36,66,69,56,32,53,51,35,53,52,50,52,52,51,51,35,67,74,57,33,63,72,55,40,52,52,50,48,67,72,33,45,34,54,22,55,41,43,35,39,66,32,40,50,78,83,81,87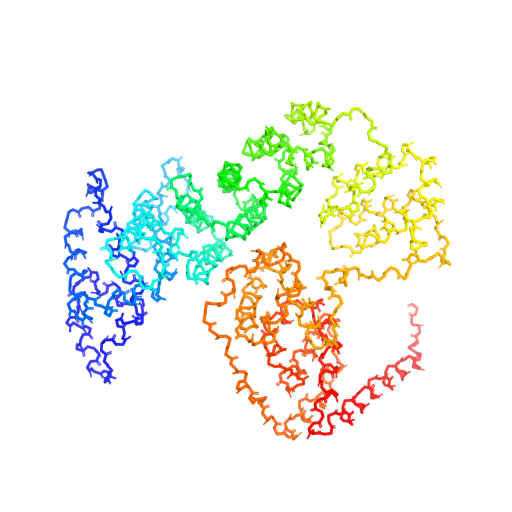,84,63,98,78,66,86,80,76,77,72,79,78,76,68,35,43,65,68,46,44,44,38,20,51,51,44,60,11,47,58,50,54,75,36,96,72,52,89,76,74,64,76,90,83,66,46,28,45,28,36,53,29,58,70,62,16,48,33,42,48,49,29,55,50,56,38,55,49,45,33,71,71,32,90,44,73,70,46,32,51,38,25,51,53,26,44,47,46,51,49,47,56,46,49,34,90,89,33,34,80,45,66,63,49,41,42,30,52,52,47,48,49,51,54,50,43,56,54,43,31,60,60,30,40,76,74,38,52,70,55,18,33,53,40,34,52,46,44,34,51,53,52,53,38,32,55,78,77,41,51,78,49,43,59,83,42,49,66,57,48,53,57,68,46,48,79,42,47,28,73,90,39,93,42,24,69,39,42,46,55,38,50,48,58,67,68,70,49,86,50,68,73,54,40,56,48,58,50,60,45,71,80,74,76,88,50,89,52,28,64,85,50,53,67,57,44,53,55,48,54,70,66,36,67,87,80,78,51,74,65,57,54,51,50,44,55,70,71,47,93,73,86,46,48,67,49,38,49,50,48,34,54,50,48,67,75,41,59,72,57,51,60,53,39,60,64,46,64,45,99,81,80,47,22,69,44,39,58,50,49,48,52,34,54,54,38,42,70,42,92,49,66,64,38,16,52,34,24,45,52,39,51,62,72,72,48,94,72,67,87,88,47,71,52,86,67,66,66,78,81,73,62,78,63,56,65,92,64,95,47,68,73,44,47,56,52,34,50,51,51,55,53,45,61,54,40,60,71,46,93,50,62,70,42,25,50,26,34,50,59,18,45,43,54,34,35,36,28,52,63,39,47,56,22,51,73,54,41,50,69,72,60,47,34,57,44,43,38,44,55,63,90,63,81,53,48,76,86,79,73,70,66,72,82,63,52,69,65,60,42,46,60,64,67,70,38,61,62,55,82,57,55,89,83,45,71,56,60,31,45,22,51,39,41,48,47,43,40,73,59,52,29,46,56,75,62,51,59,43,41,45,58,34,30,76,69,33,42,70,56,18,65,69,46,40,63,54,38,53,52,44,30,59,71,65,60,83,68,65,47,59,60,59,51,51,50,53,53,49,54,52,52,52,50,53,52,51,59,71,67,53,79,75,78,87,76,130